Protein 9DSF (pdb70)

Organism: Bordetella pertussis (strain Tohama I / ATCC BAA-589 / NCTC 13251) (NCBI:txid257313)

Radius of gyration: 26.56 Å; Cα contacts (8 Å, |Δi|>4): 539; chains: 3; bounding box: 53×62×75 Å

InterPro domains:
  IPR000160 GGDEF domain [PF00990] (296-451)
  IPR000160 GGDEF domain [PS50887] (324-457)
  IPR000160 GGDEF domain [SM00267] (285-455)
  IPR000160 GGDEF domain [TIGR00254] (294-454)
  IPR000160 GGDEF domain [cd01949] (296-453)
  IPR009050 Globin-like superfamily [SSF46458] (27-145)
  IPR012292 Globin/Protoglobin [G3DSA:1.10.490.10] (1-155)
  IPR029787 Nucleotide cyclase [SSF55073] (299-455)
  IPR039435 Diguanylate cyclase DosC, globin sensor domain [cd14757] (6-155)
  IPR043128 Reverse transcriptase/Diguanylate cyclase domain [G3DSA:3.30.70.270] (297-461)
  IPR044398 Globin-sensor domain [PF11563] (26-159)
  IPR048442 DosC, CZB-like middle domain [PF21118] (183-288)
  IPR050469 Diguanylate cyclase Dgc-like, bacteria [PTHR45138] (258-457)

B-factor: mean 29.44, std 7.91, range [16.38, 69.32]

Sequence (467 aa):
PSPEILALRWKDTCAHYSPHEWVAARNVVTANKAALADYFYECMLADPNAAFFLSDQLVKTKLHAAMQDWLESVYAAAPTEEYERTVAFQRKVGEVHARIDIPVHLVTRGACALIRRICELLDRDASLSAAQAAATCRYVADVTMTAVEMMCHAYSPSPEILALRWKDTCAHYSPHEWVAARNVVTANKAALADYFYECMLADPNAAFFLSDQLVKTKLHAAMQDWLESVYAAAPTEEYERTVAFQRKVGEVHARIDIPVHLVTRGACALIRRICELLDRDASLSAAQAAATCRYVADVTMTAVEMMCHAYSSPEILALRWKDTCAHYSPHEWVAARNVVTANKAALADYFYECMLADPNAAFFLSDQLVKTKLHAAMQDWLESVYAAAPTEEYERTVAFQRKVGEVHARIDIPVHLVTRGACALIRRICELLDRDASLSAAQAAATCRYVADVTMTAVEMMCHAYS

Nearest PDB structures (foldseek):
  6m9a-assembly1_C-2  TM=1.004E+00  e=5.881E-20  Bordetella pertussis
  4uiq-assembly2_A  TM=9.835E-01  e=4.482E-17  Bordetella pertussis Tohama I
  6i2z-assembly1_B  TM=9.886E-01  e=3.026E-16  Bordetella pertussis Tohama I
  5ohe-assembly2_D  TM=8.401E-01  e=2.782E-04  Anaeromyxobacter sp. Fw109-5
  2w31-assembly1_B  TM=8.154E-01  e=5.693E-04  Geobacter sulfurreducens

Secondary structure (DSSP, 8-state):
--HHHHHHHHHHHHHTS-HHHHHHHHHHHHHTHHHHHHHHHHHHHHSHHHHTT--HHHIIIIIHHHHHHHHHHHHHHHHHT-HHHHHHHHHHHHHHHHHTT--HHHHHHHHHHHHHHHHHHHHT-TTS-HHHHHHHHHHHHHHHHHHHHHHHGGG-/--HHHHHHHHHHHHHTS-HHHHHHHHHHHHHTHHHHHHHHHHHHTTSHHHHTT--HHHIIIIIHHHHHHHHHHHHHHHHHT-HHHHHHHHHHHHHHHHHTT--HHHHHHHHHHHHHHHHHHHHT-TTS-HHHHHHHHHHHHHHHHHHHHHHHGGG-/-HHHHHHHHHHHHHTS-HHHHHHHHHHHHHTHHHHHHHHHHHHHHSHHHHTT--HHHIIIIIHHHHHHHHHHHHHHHHHT-HHHHHHHHHHHHHHHHHTT--HHHHHHHHHHHHHHHHHHHHT-TTS-HHHHHHHHHHHHHHHHHHHHHHSGGG-

Solvent-accessible surface area: 22351 Å² total; per-residue (Å²): 125,40,58,91,103,12,6,88,131,0,94,98,29,0,70,144,24,42,75,125,14,36,73,10,0,87,81,11,0,64,80,38,64,49,50,0,0,79,31,29,13,120,40,12,63,81,25,106,104,4,32,166,59,37,57,110,123,62,12,159,89,130,43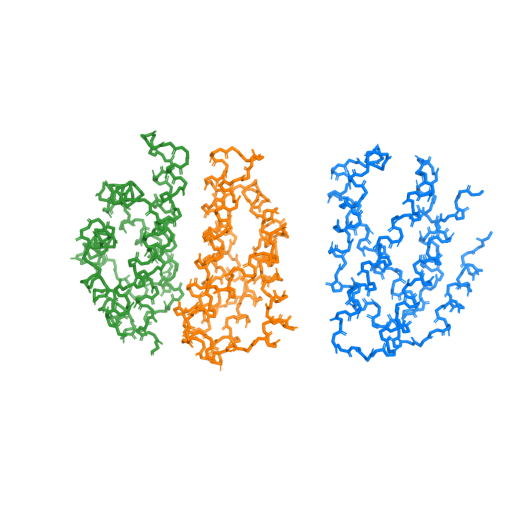,40,56,43,26,24,90,20,0,48,32,0,1,21,1,1,44,66,138,86,26,97,184,5,0,28,76,0,49,123,27,0,57,79,47,23,172,104,108,22,43,62,107,7,19,60,106,1,5,63,3,3,28,98,67,0,28,76,26,0,120,164,40,108,100,36,72,93,79,42,16,46,14,0,31,138,0,0,36,55,0,0,100,9,0,8,76,0,16,33,61,26,74,134,122,47,46,96,107,11,12,100,84,0,99,95,28,0,71,110,17,43,77,144,21,36,60,12,0,73,89,11,0,44,84,45,59,48,55,0,0,82,32,30,14,132,35,13,55,82,19,105,100,4,34,161,59,37,59,94,126,66,4,131,92,126,46,42,63,45,25,35,74,18,0,46,9,0,0,20,0,1,44,62,138,89,22,88,115,1,0,25,55,0,53,122,28,0,36,88,50,21,180,106,112,22,23,2,13,5,16,1,31,0,5,10,1,4,5,39,76,0,8,30,37,0,62,181,42,105,100,33,54,66,70,88,14,27,15,1,23,38,0,0,10,2,0,1,4,9,0,2,5,0,15,0,27,18,64,100,77,75,109,107,14,9,82,70,0,84,82,28,0,72,112,17,42,75,126,14,37,75,10,0,81,90,9,0,63,84,40,61,49,55,0,0,66,51,26,8,117,38,7,46,84,13,106,103,3,34,167,62,28,59,91,126,67,0,127,98,125,45,34,57,39,26,28,89,18,0,49,29,0,0,20,0,0,46,62,136,84,22,112,177,5,2,55,65,0,102,136,29,0,99,66,43,26,147,96,109,24,25,6,15,8,17,0,33,1,5,10,1,4,6,40,66,0,8,16,31,0,66,166,49,102,106,37,69,64,70,41,17,27,15,0,24,40,0,0,10,2,0,2,5,10,0,3,7,0,15,0,34,36,66,103

Foldseek 3Di:
DALVVLLCLLQVLCVVADVLLLCLLLVLCLVCVLVLLVQLCVVQCVDPLSVVVDDPCCSVPPVSVVSSVLSNLLSVCNVVVVSSVSLVVLLVLLLVCQVVVPPLVSLVVSLVSSLVVSLVSLVVPPVDDPVSSVRSSSSSNRSSVSSSVSSCVNND/DALVVLLVVLQVLLVVADVLLLVLLLVLCLVCVLVLLVQLCVQQCVDPLSVVVDDPCCSVVPVSVVSSVLSNLLSVCNVVVVSSVSLVVLLVLLLVCLVVPPPLVSVVVSLVSSLVVSLVSLCVPPVDDPVSSVRSSSSSNRSSVSSSVSSCVNND/DLVVLLVVLLVLCVVADVLLLCLLLVLCLVCVLVLLVQLCVVQCVDPVSVVVPPPCCSVPPVSVVSSVLSNLLSVCNVVVVSSVNLVVLLVLLLVCLVVVPPLVSLVVSLVSSLVVSLVSLVVVPVADPVSSVRSSSSSNRSSVSSSVSSNVNND

Structure (mmCIF, N/CA/C/O backbone):
data_9DSF
#
_entry.id   9DSF
#
_cell.length_a   144.958
_cell.length_b   49.702
_cell.length_c   67.994
_cell.angle_alpha   90.00
_cell.angle_beta   110.56
_cell.angle_gamma   90.00
#
_symmetry.space_group_name_H-M   'C 1 2 1'
#
loop_
_entity.id
_entity.type
_entity.pdbx_description
1 polymer 'Diguanylate cyclase DosC'
2 non-polymer 'PROTOPORPHYRIN IX CONTAINING FE'
3 non-polymer 'CYANIDE ION'
4 non-polymer GLYCEROL
5 water water
#
loop_
_atom_site.group_PDB
_atom_site.id
_atom_site.type_symbol
_atom_site.label_atom_id
_atom_site.label_alt_id
_atom_site.label_comp_id
_atom_site.label_asym_id
_atom_site.label_entity_id
_atom_site.label_seq_id
_atom_site.pdbx_PDB_ins_code
_atom_site.Cartn_x
_atom_site.Cartn_y
_atom_site.Cartn_z
_atom_site.occupancy
_atom_site.B_iso_or_equiv
_atom_site.auth_seq_id
_atom_site.auth_comp_id
_atom_site.auth_asym_id
_atom_site.auth_atom_id
_atom_site.pdbx_PDB_model_num
ATOM 1 N N . PRO A 1 13 ? 5.518 16.888 33.961 1.00 51.09 13 PRO A N 1
ATOM 2 C CA . PRO A 1 13 ? 5.338 15.433 33.996 1.00 50.53 13 PRO A CA 1
ATOM 3 C C . PRO A 1 13 ? 5.925 14.760 32.745 1.00 49.28 13 PRO A C 1
ATOM 4 O O . PRO A 1 13 ? 5.214 14.598 31.771 1.00 50.35 13 PRO A O 1
ATOM 8 N N . SER A 1 14 ? 7.205 14.379 32.812 1.00 47.66 14 SER A N 1
ATOM 9 C CA . SER A 1 14 ? 8.045 13.969 31.655 1.00 46.26 14 SER A CA 1
ATOM 10 C C . SER A 1 14 ? 7.645 12.578 31.161 1.00 44.74 14 SER A C 1
ATOM 11 O O . SER A 1 14 ? 6.950 11.846 31.863 1.00 43.20 14 SER A O 1
ATOM 14 N N . PRO A 1 15 ? 8.078 12.167 29.944 1.00 43.62 15 PRO A N 1
ATOM 15 C CA . PRO A 1 15 ? 7.700 10.870 29.383 1.00 42.97 15 PRO A CA 1
ATOM 16 C C . PRO A 1 15 ? 8.386 9.685 30.080 1.00 41.59 15 PRO A C 1
ATOM 17 O O . PRO A 1 15 ? 7.777 8.635 30.154 1.00 40.72 15 PRO A O 1
ATOM 21 N N . GLU A 1 16 ? 9.624 9.871 30.557 1.00 40.47 16 GLU A N 1
ATOM 22 C CA . GLU A 1 16 ? 10.402 8.818 31.268 1.00 39.73 16 GLU A CA 1
ATOM 23 C C . GLU A 1 16 ? 9.718 8.493 32.604 1.00 37.33 16 GLU A C 1
ATOM 24 O O . GLU A 1 16 ? 9.805 7.329 33.034 1.00 37.19 16 GLU A O 1
ATOM 30 N N . ILE A 1 17 ? 9.051 9.476 33.221 1.00 35.64 17 ILE A N 1
ATOM 31 C CA . ILE A 1 17 ? 8.269 9.308 34.484 1.00 34.61 17 ILE A CA 1
ATOM 32 C C . ILE A 1 17 ? 6.981 8.541 34.167 1.00 33.29 17 ILE A C 1
ATOM 33 O O . ILE A 1 17 ? 6.681 7.571 34.888 1.00 32.90 17 ILE A O 1
ATOM 38 N N . LEU A 1 18 ? 6.249 8.972 33.135 1.00 31.64 18 LEU A N 1
ATOM 39 C CA . LEU A 1 18 ? 4.992 8.322 32.674 1.00 31.02 18 LEU A CA 1
ATOM 40 C C . LEU A 1 18 ? 5.287 6.886 32.220 1.00 29.48 18 LEU A C 1
ATOM 41 O O . LEU A 1 18 ? 4.419 6.017 32.433 1.00 28.18 18 LEU A O 1
ATOM 46 N N . ALA A 1 19 ? 6.464 6.645 31.629 1.00 28.10 19 ALA A N 1
ATOM 47 C CA . ALA A 1 19 ? 6.914 5.316 31.148 1.00 27.73 19 ALA A CA 1
ATOM 48 C C . ALA A 1 19 ? 6.964 4.323 32.317 1.00 27.13 19 ALA A C 1
ATOM 49 O O . ALA A 1 19 ? 6.606 3.151 32.099 1.00 26.69 19 ALA A O 1
ATOM 51 N N . LEU A 1 20 ? 7.388 4.772 33.506 1.00 26.42 20 LEU A N 1
ATOM 52 C CA . LEU A 1 20 ? 7.428 3.941 34.743 1.00 26.00 20 LEU A CA 1
ATOM 53 C C . LEU A 1 20 ? 6.039 3.346 34.994 1.00 25.28 20 LEU A C 1
ATOM 54 O O . LEU A 1 20 ? 5.962 2.139 35.277 1.00 24.62 20 LEU A O 1
ATOM 59 N N . ARG A 1 21 ? 4.992 4.172 34.902 1.00 25.28 21 ARG A N 1
ATOM 60 C CA . ARG A 1 21 ? 3.584 3.767 35.160 1.00 25.34 21 ARG A CA 1
ATOM 61 C C . ARG A 1 21 ? 3.182 2.675 34.163 1.00 24.08 21 ARG A C 1
ATOM 62 O O . ARG A 1 21 ? 2.594 1.668 34.598 1.00 23.85 21 ARG A O 1
ATOM 70 N N . TRP A 1 22 ? 3.490 2.869 32.878 1.00 23.49 22 TRP A N 1
ATOM 71 C CA . TRP A 1 22 ? 3.175 1.891 31.804 1.00 22.79 22 TRP A CA 1
ATOM 72 C C . TRP A 1 22 ? 3.926 0.584 32.084 1.00 22.83 22 TRP A C 1
ATOM 73 O O . TRP A 1 22 ? 3.274 -0.474 32.108 1.00 22.56 22 TRP A O 1
ATOM 84 N N . LYS A 1 23 ? 5.243 0.666 32.302 1.00 23.36 23 LYS A N 1
ATOM 85 C CA . LYS A 1 23 ? 6.120 -0.503 32.586 1.00 23.69 23 LYS A CA 1
ATOM 86 C C . LYS A 1 23 ? 5.588 -1.253 33.813 1.00 22.67 23 LYS A C 1
ATOM 87 O O . LYS A 1 23 ? 5.447 -2.483 33.733 1.00 21.58 23 LYS A O 1
ATOM 93 N N . ASP A 1 24 ? 5.289 -0.530 34.896 1.00 22.36 24 ASP A N 1
ATOM 94 C CA . ASP A 1 24 ? 4.797 -1.103 36.179 1.00 22.42 24 ASP A CA 1
ATOM 95 C C . ASP A 1 24 ? 3.465 -1.829 35.951 1.00 21.92 24 ASP A C 1
ATOM 96 O O . ASP A 1 24 ? 3.301 -2.942 36.478 1.00 21.65 24 ASP A O 1
ATOM 101 N N . THR A 1 25 ? 2.540 -1.216 35.210 1.00 21.90 25 THR A N 1
ATOM 102 C CA . THR A 1 25 ? 1.202 -1.794 34.912 1.00 21.85 25 THR A CA 1
ATOM 103 C C . THR A 1 25 ? 1.374 -3.124 34.169 1.00 20.98 25 THR A C 1
ATOM 104 O O . THR A 1 25 ? 0.733 -4.109 34.571 1.00 20.03 25 THR A O 1
ATOM 108 N N . CYS A 1 26 ? 2.216 -3.145 33.134 1.00 20.54 26 CYS A N 1
ATOM 109 C CA . CYS A 1 26 ? 2.464 -4.333 32.272 1.00 20.72 26 CYS A CA 1
ATOM 110 C C . CYS A 1 26 ? 3.247 -5.399 33.050 1.00 20.65 26 CYS A C 1
ATOM 111 O O . CYS A 1 26 ? 3.012 -6.592 32.802 1.00 20.57 26 CYS A O 1
ATOM 114 N N . ALA A 1 27 ? 4.120 -4.988 33.977 1.00 21.40 27 ALA A N 1
ATOM 115 C CA . ALA A 1 27 ? 4.990 -5.883 34.780 1.00 21.74 27 ALA A CA 1
ATOM 116 C C . ALA A 1 27 ? 4.145 -6.740 35.731 1.00 21.90 27 ALA A C 1
ATOM 117 O O . ALA A 1 27 ? 4.659 -7.770 36.196 1.00 21.17 27 ALA A O 1
ATOM 119 N N . HIS A 1 28 ? 2.897 -6.338 36.004 1.00 21.94 28 HIS A N 1
ATOM 120 C CA . HIS A 1 28 ? 1.908 -7.120 36.795 1.00 22.27 28 HIS A CA 1
ATOM 121 C C . HIS A 1 28 ? 1.553 -8.417 36.054 1.00 21.84 28 HIS A C 1
ATOM 122 O O . HIS A 1 28 ? 1.064 -9.355 36.710 1.00 22.02 28 HIS A O 1
ATOM 129 N N . TYR A 1 29 ? 1.769 -8.452 34.736 1.00 21.55 29 TYR A N 1
ATOM 130 C CA . TYR A 1 29 ? 1.442 -9.592 33.840 1.00 21.27 29 TYR A CA 1
ATOM 131 C C . TYR A 1 29 ? 2.735 -10.170 33.263 1.00 22.54 29 TYR A C 1
ATOM 132 O O . TYR A 1 29 ? 3.803 -9.552 33.421 1.00 22.83 29 TYR A O 1
ATOM 141 N N . SER A 1 30 ? 2.632 -11.333 32.621 1.00 23.89 30 SER A N 1
ATOM 142 C CA . SER A 1 30 ? 3.767 -12.024 31.962 1.00 25.00 30 SER A CA 1
ATOM 143 C C . SER A 1 30 ? 3.755 -11.688 30.475 1.00 26.05 30 SER A C 1
ATOM 144 O O . SER A 1 30 ? 2.721 -11.297 29.930 1.00 25.20 30 SER A O 1
ATOM 147 N N . PRO A 1 31 ? 4.908 -11.817 29.781 1.00 27.20 31 PRO A N 1
ATOM 148 C CA . PRO A 1 31 ? 4.963 -11.640 28.330 1.00 27.86 31 PRO A CA 1
ATOM 149 C C . PRO A 1 31 ? 3.894 -12.443 27.572 1.00 27.84 31 PRO A C 1
ATOM 150 O O . PRO A 1 31 ? 3.550 -12.039 26.481 1.00 29.18 31 PRO A O 1
ATOM 154 N N . HIS A 1 32 ? 3.402 -13.542 28.159 1.00 28.45 32 HIS A N 1
ATOM 155 C CA . HIS A 1 32 ? 2.345 -14.419 27.583 1.00 28.65 32 HIS A CA 1
ATOM 156 C C . HIS A 1 32 ? 1.043 -13.627 27.412 1.00 27.46 32 HIS A C 1
ATOM 157 O O . HIS A 1 32 ? 0.399 -13.785 26.357 1.00 26.70 32 HIS A O 1
ATOM 164 N N . GLU A 1 33 ? 0.665 -12.831 28.420 1.00 25.68 33 GLU A N 1
ATOM 165 C CA . GLU A 1 33 ? -0.516 -11.926 28.365 1.00 24.76 33 GLU A CA 1
ATOM 166 C C . GLU A 1 33 ? -0.277 -10.858 27.293 1.00 23.59 33 GLU A C 1
ATOM 167 O O . GLU A 1 33 ? -1.197 -10.618 26.491 1.00 23.09 33 GLU A O 1
ATOM 173 N N . TRP A 1 34 ? 0.914 -10.249 27.277 1.00 22.87 34 TRP A N 1
ATOM 174 C CA . TRP A 1 34 ? 1.287 -9.178 26.310 1.00 23.06 34 TRP A CA 1
ATOM 175 C C . TRP A 1 34 ? 1.110 -9.700 24.880 1.00 22.54 34 TRP A C 1
ATOM 176 O O . TRP A 1 34 ? 0.564 -8.963 24.034 1.00 21.03 34 TRP A O 1
ATOM 187 N N . VAL A 1 35 ? 1.589 -10.920 24.622 1.00 22.36 35 VAL A N 1
ATOM 188 C CA . VAL A 1 35 ? 1.633 -11.534 23.262 1.00 22.43 35 VAL A CA 1
ATOM 189 C C . VAL A 1 35 ? 0.212 -11.945 22.849 1.00 22.21 35 VAL A C 1
ATOM 190 O O . VAL A 1 35 ? -0.188 -11.592 21.725 1.00 23.07 35 VAL A O 1
ATOM 194 N N . ALA A 1 36 ? -0.525 -12.643 23.723 1.00 22.26 36 ALA A N 1
ATOM 195 C CA . ALA A 1 36 ? -1.916 -13.098 23.475 1.00 21.97 36 ALA A CA 1
ATOM 196 C C . ALA A 1 36 ? -2.787 -11.898 23.081 1.00 21.69 36 ALA A C 1
ATOM 197 O O . ALA A 1 36 ? -3.545 -12.009 22.095 1.00 21.18 36 ALA A O 1
ATOM 199 N N . ALA A 1 37 ? -2.666 -10.790 23.818 1.00 21.04 37 ALA A N 1
ATOM 200 C CA . ALA A 1 37 ? -3.424 -9.535 23.605 1.00 20.87 37 ALA A CA 1
ATOM 201 C C . ALA A 1 37 ? -3.012 -8.902 22.272 1.00 20.48 37 ALA A C 1
ATOM 202 O O . ALA A 1 37 ? -3.904 -8.581 21.468 1.00 20.65 37 ALA A O 1
ATOM 204 N N . ARG A 1 38 ? -1.706 -8.743 22.044 1.00 20.42 38 ARG A N 1
ATOM 205 C CA . ARG A 1 38 ? -1.152 -8.099 20.822 1.00 20.37 38 ARG A CA 1
ATOM 206 C C . ARG A 1 38 ? -1.574 -8.903 19.585 1.00 20.17 38 ARG A C 1
ATOM 207 O O . ARG A 1 38 ? -1.878 -8.276 18.550 1.00 19.46 38 ARG A O 1
ATOM 215 N N . ASN A 1 39 ? -1.609 -10.234 19.702 1.00 20.58 39 ASN A N 1
ATOM 216 C CA . ASN A 1 39 ? -1.979 -11.163 18.601 1.00 21.21 39 ASN A CA 1
ATOM 217 C C . ASN A 1 39 ? -3.458 -10.966 18.230 1.00 21.43 39 ASN A C 1
ATOM 218 O O . ASN A 1 39 ? -3.749 -10.786 17.032 1.00 21.23 39 ASN A O 1
ATOM 223 N N . VAL A 1 40 ? -4.367 -10.985 19.203 1.00 21.93 40 VAL A N 1
ATOM 224 C CA . VAL A 1 40 ? -5.829 -10.830 18.932 1.00 22.46 40 VAL A CA 1
ATOM 225 C C . VAL A 1 40 ? -6.078 -9.427 18.362 1.00 21.99 40 VAL A C 1
ATOM 226 O O . VAL A 1 40 ? -6.899 -9.313 17.431 1.00 22.47 40 VAL A O 1
ATOM 230 N N . VAL A 1 41 ? -5.384 -8.403 18.869 1.00 21.55 41 VAL A N 1
ATOM 231 C CA . VAL A 1 41 ? -5.590 -6.987 18.437 1.00 21.94 41 VAL A CA 1
ATOM 232 C C . VAL A 1 41 ? -5.136 -6.820 16.980 1.00 22.21 41 VAL A C 1
ATOM 233 O O . VAL A 1 41 ? -5.904 -6.221 16.210 1.00 22.68 41 VAL A O 1
ATOM 237 N N . THR A 1 42 ? -3.955 -7.330 16.609 1.00 22.83 42 THR A N 1
ATOM 238 C CA . THR A 1 42 ? -3.376 -7.174 15.242 1.00 23.96 42 THR A CA 1
ATOM 239 C C . THR A 1 42 ? -4.245 -7.941 14.236 1.00 23.99 42 THR A C 1
ATOM 240 O O . THR A 1 42 ? -4.448 -7.423 13.122 1.00 24.58 42 THR A O 1
ATOM 244 N N . ALA A 1 43 ? -4.757 -9.111 14.628 1.00 23.63 43 ALA A N 1
ATOM 245 C CA . ALA A 1 43 ? -5.605 -9.989 13.789 1.00 23.44 43 ALA A CA 1
ATOM 246 C C . ALA A 1 43 ? -6.966 -9.330 13.519 1.00 23.27 43 ALA A C 1
ATOM 247 O O . ALA A 1 43 ? -7.597 -9.690 12.509 1.00 22.67 43 ALA A O 1
ATOM 249 N N . ASN A 1 44 ? -7.400 -8.400 14.376 1.00 22.96 44 ASN A N 1
ATOM 250 C CA . ASN A 1 44 ? -8.781 -7.849 14.367 1.00 23.47 44 ASN A CA 1
ATOM 251 C C . ASN A 1 44 ? -8.774 -6.313 14.379 1.00 23.05 44 ASN A C 1
ATOM 252 O O . ASN A 1 44 ? -9.843 -5.738 14.651 1.00 22.43 44 ASN A O 1
ATOM 257 N N . LYS A 1 45 ? -7.643 -5.664 14.085 1.00 23.53 45 LYS A N 1
ATOM 258 C CA . LYS A 1 45 ? -7.477 -4.198 14.305 1.00 24.34 45 LYS A CA 1
ATOM 259 C C . LYS A 1 45 ? -8.482 -3.418 13.441 1.00 23.46 45 LYS A C 1
ATOM 260 O O . LYS A 1 45 ? -9.074 -2.456 13.967 1.00 23.14 45 LYS A O 1
ATOM 266 N N . ALA A 1 46 ? -8.693 -3.815 12.181 1.00 22.45 46 ALA A N 1
ATOM 267 C CA . ALA A 1 46 ? -9.664 -3.163 11.268 1.00 22.02 46 ALA A CA 1
ATOM 268 C C . ALA A 1 46 ? -11.086 -3.340 11.821 1.00 21.45 46 ALA A C 1
ATOM 269 O O . ALA A 1 46 ? -11.841 -2.350 11.833 1.00 21.11 46 ALA A O 1
ATOM 271 N N . ALA A 1 47 ? -11.431 -4.549 12.278 1.00 21.60 47 ALA A N 1
ATOM 272 C CA . ALA A 1 47 ? -12.761 -4.891 12.841 1.00 21.08 47 ALA A CA 1
ATOM 273 C C . ALA A 1 47 ? -12.985 -4.122 14.151 1.00 20.88 47 ALA A C 1
ATOM 274 O O . ALA A 1 47 ? -14.131 -3.714 14.421 1.00 20.24 47 ALA A O 1
ATOM 276 N N . LEU A 1 48 ? -11.926 -3.923 14.937 1.00 20.64 48 LEU A N 1
ATOM 277 C CA . LEU A 1 48 ? -11.987 -3.161 16.213 1.00 20.29 48 LEU A CA 1
ATOM 278 C C . LEU A 1 48 ? -12.222 -1.678 15.905 1.00 20.46 48 LEU A C 1
ATOM 279 O O . LEU A 1 48 ? -13.080 -1.072 16.575 1.00 20.29 48 LEU A O 1
ATOM 284 N N . ALA A 1 49 ? -11.514 -1.127 14.913 1.00 20.49 49 ALA A N 1
ATOM 285 C CA . ALA A 1 49 ? -11.714 0.253 14.413 1.00 20.75 49 ALA A CA 1
ATOM 286 C C . ALA A 1 49 ? -13.162 0.407 13.924 1.00 21.08 49 ALA A C 1
ATOM 287 O O . ALA A 1 49 ? -13.814 1.387 14.322 1.00 20.82 49 ALA A O 1
ATOM 289 N N . ASP A 1 50 ? -13.646 -0.542 13.116 1.00 21.80 50 ASP A N 1
ATOM 290 C CA . ASP A 1 50 ? -15.046 -0.589 12.606 1.00 22.39 50 ASP A CA 1
ATOM 291 C C . ASP A 1 50 ? -16.025 -0.434 13.775 1.00 22.55 50 ASP A C 1
ATOM 292 O O . ASP A 1 50 ? -16.920 0.430 13.691 1.00 22.18 50 ASP A O 1
ATOM 297 N N . TYR A 1 51 ? -15.863 -1.259 14.813 1.00 22.83 51 TYR A N 1
ATOM 298 C CA . TYR A 1 51 ? -16.769 -1.326 15.988 1.00 23.24 51 TYR A CA 1
ATOM 299 C C . TYR A 1 51 ? -16.753 0.012 16.735 1.00 22.51 51 TYR A C 1
ATOM 300 O O . TYR A 1 51 ? -17.830 0.488 17.148 1.00 22.86 51 TYR A O 1
ATOM 309 N N . PHE A 1 52 ? -15.566 0.599 16.902 1.00 21.57 52 PHE A N 1
ATOM 310 C CA . PHE A 1 52 ? -15.360 1.895 17.599 1.00 21.26 52 PHE A CA 1
ATOM 311 C C . PHE A 1 52 ? -16.194 2.986 16.913 1.00 21.56 52 PHE A C 1
ATOM 312 O O . PHE A 1 52 ? -16.932 3.694 17.619 1.00 20.97 52 PHE A O 1
ATOM 320 N N . TYR A 1 53 ? -16.093 3.114 15.586 1.00 22.73 53 TYR A N 1
ATOM 321 C CA . TYR A 1 53 ? -16.754 4.195 14.802 1.00 24.14 53 TYR A CA 1
ATOM 322 C C . TYR A 1 53 ? -18.229 3.853 14.573 1.00 26.39 53 TYR A C 1
ATOM 323 O O . TYR A 1 53 ? -19.029 4.795 14.448 1.00 27.19 53 TYR A O 1
ATOM 332 N N . GLU A 1 54 ? -18.577 2.564 14.557 1.00 29.29 54 GLU A N 1
ATOM 333 C CA . GLU A 1 54 ? -19.988 2.090 14.555 1.00 31.75 54 GLU A CA 1
ATOM 334 C C . GLU A 1 54 ? -20.685 2.620 15.817 1.00 31.80 54 GLU A C 1
ATOM 335 O O . GLU A 1 54 ? -21.791 3.182 15.690 1.00 32.40 54 GLU A O 1
ATOM 341 N N . CYS A 1 55 ? -20.043 2.476 16.981 1.00 31.82 55 CYS A N 1
ATOM 342 C CA . CYS A 1 55 ? -20.571 2.896 18.310 1.00 32.52 55 CYS A CA 1
ATOM 343 C C . CYS A 1 55 ? -20.657 4.426 18.401 1.00 32.43 55 CYS A C 1
ATOM 344 O O . CYS A 1 55 ? -21.692 4.924 18.887 1.00 31.57 55 CYS A O 1
ATOM 347 N N . MET A 1 56 ? -19.619 5.143 17.954 1.00 31.89 56 MET A N 1
ATOM 348 C CA . MET A 1 56 ? -19.509 6.623 18.095 1.00 31.76 56 MET A CA 1
ATOM 349 C C . MET A 1 56 ? -20.480 7.327 17.139 1.00 32.45 56 MET A C 1
ATOM 350 O O . MET A 1 56 ? -21.254 8.175 17.619 1.00 33.03 56 MET A O 1
ATOM 355 N N . LEU A 1 57 ? -20.440 6.993 15.844 1.00 32.91 57 LEU A N 1
ATOM 356 C CA . LEU A 1 57 ? -21.240 7.669 14.783 1.00 33.48 57 LEU A CA 1
ATOM 357 C C . LEU A 1 57 ? -22.744 7.452 15.016 1.00 34.01 57 LEU A C 1
ATOM 358 O O . LEU A 1 57 ? -23.536 8.201 14.408 1.00 34.11 57 LEU A O 1
ATOM 363 N N . ALA A 1 58 ? -23.119 6.478 15.855 1.00 34.35 58 ALA A N 1
ATOM 364 C CA . ALA A 1 58 ? -24.519 6.153 16.224 1.00 34.24 58 ALA A CA 1
ATOM 365 C C . ALA A 1 58 ? -25.053 7.155 17.258 1.00 33.81 58 ALA A C 1
ATOM 366 O O . ALA A 1 58 ? -26.270 7.420 17.231 1.00 33.67 58 ALA A O 1
ATOM 368 N N . ASP A 1 59 ? -24.191 7.662 18.150 1.00 31.95 59 ASP A N 1
ATOM 369 C CA . ASP A 1 59 ? -24.539 8.703 19.155 1.00 31.01 59 ASP A CA 1
ATOM 370 C C . ASP A 1 59 ? -24.442 10.071 18.486 1.00 30.63 59 ASP A C 1
ATOM 371 O O . ASP A 1 59 ? -23.363 10.464 18.048 1.00 29.66 59 ASP A O 1
ATOM 376 N N . PRO A 1 60 ? -25.549 10.846 18.391 1.00 30.48 60 PRO A N 1
ATOM 377 C CA . PRO A 1 60 ? -25.501 12.167 17.759 1.00 29.68 60 PRO A CA 1
ATOM 378 C C . PRO A 1 60 ? -24.532 13.145 18.449 1.00 29.31 60 PRO A C 1
ATOM 379 O O . PRO A 1 60 ? -23.970 13.975 17.759 1.00 28.69 60 PRO A O 1
ATOM 383 N N . ASN A 1 61 ? -24.337 13.014 19.767 1.00 28.43 61 ASN A N 1
ATOM 384 C CA . ASN A 1 61 ? -23.431 13.880 20.573 1.00 28.19 61 ASN A CA 1
ATOM 385 C C . ASN A 1 61 ? -21.966 13.637 20.181 1.00 26.97 61 ASN A C 1
ATOM 386 O O . ASN A 1 61 ? -21.174 14.600 20.251 1.00 26.88 61 ASN A O 1
ATOM 391 N N . ALA A 1 62 ? -21.612 12.402 19.813 1.00 25.26 62 ALA A N 1
ATOM 392 C CA . ALA A 1 62 ? -20.257 12.016 19.351 1.00 24.58 62 ALA A CA 1
ATOM 393 C C . ALA A 1 62 ? -20.093 12.376 17.868 1.00 23.72 62 ALA A C 1
ATOM 394 O O . ALA A 1 62 ? -19.036 12.935 17.515 1.00 22.80 62 ALA A O 1
ATOM 396 N N . ALA A 1 63 ? -21.103 12.077 17.042 1.00 23.65 63 ALA A N 1
ATOM 397 C CA . ALA A 1 63 ? -21.119 12.334 15.578 1.00 24.29 63 ALA A CA 1
ATOM 398 C C . ALA A 1 63 ? -20.889 13.826 15.299 1.00 24.68 63 ALA A C 1
ATOM 399 O O . ALA A 1 63 ? -20.360 14.153 14.217 1.00 24.97 63 ALA A O 1
ATOM 401 N N . PHE A 1 64 ? -21.273 14.694 16.242 1.00 25.44 64 PHE A N 1
ATOM 402 C CA . PHE A 1 64 ? -21.034 16.163 16.227 1.00 26.17 64 PHE A CA 1
ATOM 403 C C . PHE A 1 64 ? -19.578 16.470 15.851 1.00 26.01 64 PHE A C 1
ATOM 404 O O . PHE A 1 64 ? -19.341 17.444 15.112 1.00 25.91 64 PHE A O 1
ATOM 412 N N . PHE A 1 65 ? -18.634 15.667 16.352 1.00 25.76 65 PHE A N 1
ATOM 413 C CA . PHE A 1 65 ? -17.169 15.911 16.273 1.00 25.50 65 PHE A CA 1
ATOM 414 C C . PHE A 1 65 ? -16.542 15.158 15.094 1.00 25.49 65 PHE A C 1
ATOM 415 O O . PHE A 1 65 ? -15.346 15.377 14.827 1.00 24.25 65 PHE A O 1
ATOM 423 N N . LEU A 1 66 ? -17.312 14.303 14.417 1.00 25.95 66 LEU A N 1
ATOM 424 C CA . LEU A 1 66 ? -16.799 13.374 13.377 1.00 27.16 66 LEU A CA 1
ATOM 425 C C . LEU A 1 66 ? -17.531 13.614 12.054 1.00 28.58 66 LEU A C 1
ATOM 426 O O . LEU A 1 66 ? -18.770 13.718 12.067 1.00 29.91 66 LEU A O 1
ATOM 431 N N . SER A 1 67 ? -16.778 13.707 10.957 1.00 28.51 67 SER A N 1
ATOM 432 C CA . SER A 1 67 ? -17.298 13.608 9.570 1.00 28.37 67 SER A CA 1
ATOM 433 C C . SER A 1 67 ? -17.009 12.196 9.054 1.00 29.23 67 SER A C 1
ATOM 434 O O . SER A 1 67 ? -16.018 11.594 9.516 1.00 29.34 67 SER A O 1
ATOM 437 N N . ASP A 1 68 ? -17.850 11.686 8.151 1.00 30.37 68 ASP A N 1
ATOM 438 C CA . ASP A 1 68 ? -17.654 10.369 7.486 1.00 31.50 68 ASP A CA 1
ATOM 439 C C . ASP A 1 68 ? -16.294 10.366 6.776 1.00 31.29 68 ASP A C 1
ATOM 440 O O . ASP A 1 68 ? -15.613 9.324 6.823 1.00 31.03 68 ASP A O 1
ATOM 445 N N . GLN A 1 69 ? -15.909 11.492 6.163 1.00 31.19 69 GLN A N 1
ATOM 446 C CA . GLN A 1 69 ? -14.636 11.640 5.404 1.00 30.55 69 GLN A CA 1
ATOM 447 C C . GLN A 1 69 ? -13.447 11.566 6.371 1.00 29.08 69 GLN A C 1
ATOM 448 O O . GLN A 1 69 ? -12.475 10.857 6.045 1.00 29.02 69 GLN A O 1
ATOM 454 N N . LEU A 1 70 ? -13.521 12.262 7.512 1.00 27.21 70 LEU A N 1
ATOM 455 C CA . LEU A 1 70 ? -12.451 12.274 8.550 1.00 27.21 70 LEU A CA 1
ATOM 456 C C . LEU A 1 70 ? -12.200 10.839 9.032 1.00 26.74 70 LEU A C 1
ATOM 457 O O . LEU A 1 70 ? -11.021 10.440 9.119 1.00 26.34 70 LEU A O 1
ATOM 462 N N . VAL A 1 71 ? -13.274 10.091 9.305 1.00 26.68 71 VAL A N 1
ATOM 463 C CA . VAL A 1 71 ? -13.222 8.671 9.767 1.00 27.04 71 VAL A CA 1
ATOM 464 C C . VAL A 1 71 ? -12.645 7.802 8.641 1.00 28.32 71 VAL A C 1
ATOM 465 O O . VAL A 1 71 ? -11.711 7.030 8.915 1.00 28.16 71 VAL A O 1
ATOM 469 N N . LYS A 1 72 ? -13.167 7.934 7.418 1.00 29.35 72 LYS A N 1
ATOM 470 C CA . LYS A 1 72 ? -12.791 7.076 6.261 1.00 30.75 72 LYS A CA 1
ATOM 471 C C . LYS A 1 72 ? -11.314 7.286 5.896 1.00 30.52 72 LYS A C 1
ATOM 472 O O . LYS A 1 72 ? -10.624 6.271 5.675 1.00 31.19 72 LYS A O 1
ATOM 478 N N . THR A 1 73 ? -10.846 8.538 5.837 1.00 30.15 73 THR A N 1
ATOM 479 C CA . THR A 1 73 ? -9.542 8.911 5.220 1.00 30.22 73 THR A CA 1
ATOM 480 C C . THR A 1 73 ? -8.424 9.032 6.265 1.00 29.32 73 THR A C 1
ATOM 481 O O . THR A 1 73 ? -7.256 8.945 5.848 1.00 29.77 73 THR A O 1
ATOM 485 N N . LYS A 1 74 ? -8.739 9.226 7.553 1.00 28.17 74 LYS A N 1
ATOM 486 C CA . LYS A 1 74 ? -7.710 9.504 8.596 1.00 27.34 74 LYS A CA 1
ATOM 487 C C . LYS A 1 74 ? -7.892 8.601 9.824 1.00 25.63 74 LYS A C 1
ATOM 488 O O . LYS A 1 74 ? -6.972 7.814 10.108 1.00 24.04 74 LYS A O 1
ATOM 494 N N . LEU A 1 75 ? -9.009 8.736 10.546 1.00 24.28 75 LEU A N 1
ATOM 495 C CA . LEU A 1 75 ? -9.148 8.227 11.939 1.00 23.56 75 LEU A CA 1
ATOM 496 C C . LEU A 1 75 ? -9.248 6.696 11.964 1.00 22.95 75 LEU A C 1
ATOM 497 O O . LEU A 1 75 ? -8.669 6.098 12.895 1.00 22.24 75 LEU A O 1
ATOM 502 N N . HIS A 1 76 ? -9.942 6.073 11.004 1.00 22.84 76 HIS A N 1
ATOM 503 C CA . HIS A 1 76 ? -10.101 4.594 10.950 1.00 23.22 76 HIS A CA 1
ATOM 504 C C . HIS A 1 76 ? -8.713 3.941 10.954 1.00 23.09 76 HIS A C 1
ATOM 505 O O . HIS A 1 76 ? -8.502 3.006 11.754 1.00 22.45 76 HIS A O 1
ATOM 512 N N . ALA A 1 77 ? -7.798 4.447 10.120 1.00 22.89 77 ALA A N 1
ATOM 513 C CA . ALA A 1 77 ? -6.396 3.979 10.009 1.00 22.60 77 ALA A CA 1
ATOM 514 C C . ALA A 1 77 ? -5.616 4.346 11.279 1.00 22.05 77 ALA A C 1
ATOM 515 O O . ALA A 1 77 ? -4.835 3.502 11.753 1.00 22.25 77 ALA A O 1
ATOM 517 N N . ALA A 1 78 ? -5.812 5.561 11.801 1.00 21.35 78 ALA A N 1
ATOM 518 C CA . ALA A 1 78 ? -5.134 6.081 13.012 1.00 20.82 78 ALA A CA 1
ATOM 519 C C . ALA A 1 78 ? -5.502 5.221 14.228 1.00 20.55 78 ALA A C 1
ATOM 520 O O . ALA A 1 78 ? -4.609 4.961 15.056 1.00 19.83 78 ALA A O 1
ATOM 522 N N . MET A 1 79 ? -6.765 4.790 14.329 1.00 20.04 79 MET A N 1
ATOM 523 C CA . MET A 1 79 ? -7.258 3.922 15.434 1.00 20.26 79 MET A CA 1
ATOM 524 C C . MET A 1 79 ? -6.537 2.567 15.375 1.00 20.51 79 MET A C 1
ATOM 525 O O . MET A 1 79 ? -6.133 2.072 16.440 1.00 20.10 79 MET A O 1
ATOM 530 N N . GLN A 1 80 ? -6.381 1.988 14.181 1.00 21.01 80 GLN A N 1
ATOM 531 C CA . GLN A 1 80 ? -5.641 0.712 13.984 1.00 21.36 80 GLN A CA 1
ATOM 532 C C . GLN A 1 80 ? -4.203 0.895 14.485 1.00 21.57 80 GLN A C 1
ATOM 533 O O . GLN A 1 80 ? -3.723 0.018 15.223 1.00 21.33 80 GLN A O 1
ATOM 539 N N . ASP A 1 81 ? -3.566 2.014 14.128 1.00 21.97 81 ASP A N 1
ATOM 540 C CA . ASP A 1 81 ? -2.156 2.335 14.483 1.00 22.26 81 ASP A CA 1
ATOM 541 C C . ASP A 1 81 ? -2.045 2.573 15.992 1.00 21.28 81 ASP A C 1
ATOM 542 O O . ASP A 1 81 ? -1.032 2.157 16.580 1.00 20.56 81 ASP A O 1
ATOM 547 N N . TRP A 1 82 ? -3.048 3.224 16.584 1.00 20.36 82 TRP A N 1
ATOM 548 C CA . TRP A 1 82 ? -3.144 3.464 18.047 1.00 19.75 82 TRP A CA 1
ATOM 549 C C . TRP A 1 82 ? -3.169 2.117 18.781 1.00 19.61 82 TRP A C 1
ATOM 550 O O . TRP A 1 82 ? -2.361 1.935 19.713 1.00 19.06 82 TRP A O 1
ATOM 561 N N . LEU A 1 83 ? -4.050 1.206 18.358 1.00 19.61 83 LEU A N 1
ATOM 562 C CA . LEU A 1 83 ? -4.177 -0.164 18.927 1.00 20.52 83 LEU A CA 1
ATOM 563 C C . LEU A 1 83 ? -2.825 -0.888 18.852 1.00 21.21 83 LEU A C 1
ATOM 564 O O . LEU A 1 83 ? -2.389 -1.425 19.889 1.00 20.80 83 LEU A O 1
ATOM 569 N N . GLU A 1 84 ? -2.182 -0.889 17.680 1.00 22.57 84 GLU A N 1
ATOM 570 C CA . GLU A 1 84 ? -0.876 -1.569 17.450 1.00 23.28 84 GLU A CA 1
ATOM 571 C C . GLU A 1 84 ? 0.177 -0.978 18.400 1.00 22.30 84 GLU A C 1
ATOM 572 O O . GLU A 1 84 ? 0.928 -1.767 19.001 1.00 21.76 84 GLU A O 1
ATOM 578 N N . SER A 1 85 ? 0.215 0.353 18.536 1.00 21.30 85 SER A N 1
ATOM 579 C CA . SER A 1 85 ? 1.158 1.094 19.416 1.00 21.64 85 SER A CA 1
ATOM 580 C C . SER A 1 85 ? 0.959 0.679 20.881 1.00 20.79 85 SER A C 1
ATOM 581 O O . SER A 1 85 ? 1.966 0.395 21.556 1.00 20.47 85 SER A O 1
ATOM 584 N N . VAL A 1 86 ? -0.291 0.640 21.354 1.00 19.59 86 VAL A N 1
ATOM 585 C CA . VAL A 1 86 ? -0.636 0.288 22.764 1.00 18.80 86 VAL A CA 1
ATOM 586 C C . VAL A 1 86 ? -0.092 -1.112 23.083 1.00 18.43 86 VAL A C 1
ATOM 587 O O . VAL A 1 86 ? 0.504 -1.278 24.157 1.00 17.90 86 VAL A O 1
ATOM 591 N N . TYR A 1 87 ? -0.295 -2.085 22.189 1.00 18.47 87 TYR A N 1
ATOM 592 C CA . TYR A 1 87 ? -0.036 -3.524 22.465 1.00 18.77 87 TYR A CA 1
ATOM 593 C C . TYR A 1 87 ? 1.395 -3.910 22.068 1.00 19.05 87 TYR A C 1
ATOM 594 O O . TYR A 1 87 ? 1.837 -4.993 22.494 1.00 19.81 87 TYR A O 1
ATOM 603 N N . ALA A 1 88 ? 2.112 -3.045 21.344 1.00 19.55 88 ALA A N 1
ATOM 604 C CA . ALA A 1 88 ? 3.535 -3.248 20.972 1.00 19.90 88 ALA A CA 1
ATOM 605 C C . ALA A 1 88 ? 4.463 -2.793 22.108 1.00 20.64 88 ALA A C 1
ATOM 606 O O . ALA A 1 88 ? 5.594 -3.310 22.174 1.00 20.38 88 ALA A O 1
ATOM 608 N N . ALA A 1 89 ? 4.001 -1.882 22.976 1.00 21.15 89 ALA A N 1
ATOM 609 C CA . ALA A 1 89 ? 4.837 -1.107 23.929 1.00 21.86 89 ALA A CA 1
ATOM 610 C C . ALA A 1 89 ? 5.653 -2.035 24.839 1.00 22.62 89 ALA A C 1
ATOM 611 O O . ALA A 1 89 ? 6.896 -1.891 24.863 1.00 23.17 89 ALA A O 1
ATOM 613 N N . ALA A 1 90 ? 4.991 -2.942 25.566 1.00 23.05 90 ALA A N 1
ATOM 614 C CA . ALA A 1 90 ? 5.630 -3.856 26.543 1.00 24.12 90 ALA A CA 1
ATOM 615 C C . ALA A 1 90 ? 6.500 -4.886 25.819 1.00 24.58 90 ALA A C 1
ATOM 616 O O . ALA A 1 90 ? 7.666 -5.043 26.172 1.00 24.54 90 ALA A O 1
ATOM 618 N N . PRO A 1 91 ? 5.995 -5.619 24.797 1.00 25.31 91 PRO A N 1
ATOM 619 C CA . PRO A 1 91 ? 6.833 -6.562 24.048 1.00 26.22 91 PRO A CA 1
ATOM 620 C C . PRO A 1 91 ? 8.105 -5.974 23.411 1.00 26.97 91 PRO A C 1
ATOM 621 O O . PRO A 1 91 ? 9.088 -6.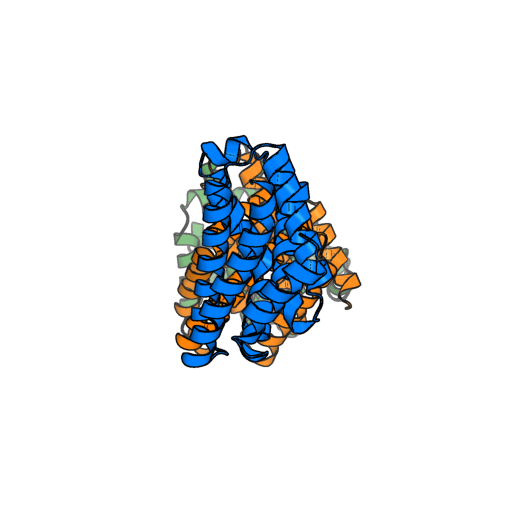691 23.346 1.00 27.99 91 PRO A O 1
ATOM 625 N N . THR A 1 92 ? 8.070 -4.715 22.960 1.00 27.90 92 THR A N 1
ATOM 626 C CA . THR A 1 92 ? 9.207 -4.034 22.276 1.00 28.72 92 THR A CA 1
ATOM 627 C C . THR A 1 92 ? 9.922 -3.061 23.228 1.00 29.66 92 THR A C 1
ATOM 628 O O . THR A 1 92 ? 10.902 -2.433 22.781 1.00 29.10 92 THR A O 1
ATOM 632 N N . GLU A 1 93 ? 9.453 -2.939 24.476 1.00 31.27 93 GLU A N 1
ATOM 633 C CA . GLU A 1 93 ? 10.048 -2.093 25.552 1.00 32.43 93 GLU A CA 1
ATOM 634 C C . GLU A 1 93 ? 10.071 -0.613 25.143 1.00 32.28 93 GLU A C 1
ATOM 635 O O . GLU A 1 93 ? 10.909 0.131 25.695 1.00 33.00 93 GLU A O 1
ATOM 641 N N . GLU A 1 94 ? 9.176 -0.187 24.245 1.00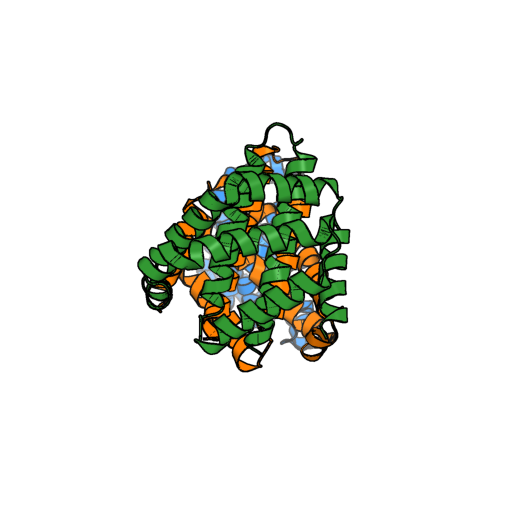 31.82 94 GLU A N 1
ATOM 642 C CA . GLU A 1 94 ? 9.100 1.214 23.747 1.00 31.89 94 GLU A CA 1
ATOM 643 C C . GLU A 1 94 ? 8.117 2.001 24.621 1.00 31.40 94 GLU A C 1
ATOM 644 O O . GLU A 1 94 ? 7.171 2.591 24.068 1.00 30.65 94 GLU A O 1
ATOM 650 N N . TYR A 1 95 ? 8.354 2.024 25.935 1.00 30.89 95 TYR A N 1
ATOM 651 C CA . TYR A 1 95 ? 7.464 2.650 26.949 1.00 30.53 95 TYR A CA 1
ATOM 652 C C . TYR A 1 95 ? 7.439 4.169 26.742 1.00 31.45 95 TYR A C 1
ATOM 653 O O . TYR A 1 95 ? 6.339 4.725 26.568 1.00 30.50 95 TYR A O 1
ATOM 662 N N . GLU A 1 96 ? 8.617 4.804 26.730 1.00 33.34 96 GLU A N 1
ATOM 663 C CA . GLU A 1 96 ? 8.788 6.282 26.639 1.00 35.10 96 GLU A CA 1
ATOM 664 C C . GLU A 1 96 ? 8.168 6.809 25.339 1.00 34.73 96 GLU A C 1
ATOM 665 O O . GLU A 1 96 ? 7.511 7.868 25.391 1.00 34.52 96 GLU A O 1
ATOM 671 N N . ARG A 1 97 ? 8.380 6.109 24.220 1.00 34.42 97 ARG A N 1
ATOM 672 C CA . ARG A 1 97 ? 7.831 6.483 22.887 1.00 34.93 97 ARG A CA 1
ATOM 673 C C . ARG A 1 97 ? 6.301 6.421 22.931 1.00 33.23 97 ARG A C 1
ATOM 674 O O . ARG A 1 97 ? 5.660 7.363 22.434 1.00 31.60 97 ARG A O 1
ATOM 682 N N . THR A 1 98 ? 5.745 5.343 23.493 1.00 31.31 98 THR A N 1
ATOM 683 C CA . THR A 1 98 ? 4.283 5.072 23.527 1.00 30.08 98 THR A CA 1
ATOM 684 C C . THR A 1 98 ? 3.577 6.116 24.402 1.00 28.85 98 THR A C 1
ATOM 685 O O . THR A 1 98 ? 2.542 6.638 23.951 1.00 27.51 98 THR A O 1
ATOM 689 N N . VAL A 1 99 ? 4.097 6.395 25.603 1.00 28.35 99 VAL A N 1
ATOM 690 C CA . VAL A 1 99 ? 3.478 7.367 26.557 1.00 28.71 99 VAL A CA 1
ATOM 691 C C . VAL A 1 99 ? 3.525 8.767 25.935 1.00 28.59 99 VAL A C 1
ATOM 692 O O . VAL A 1 99 ? 2.538 9.511 26.091 1.00 28.26 99 VAL A O 1
ATOM 696 N N . ALA A 1 100 ? 4.626 9.108 25.256 1.00 28.87 100 ALA A N 1
ATOM 697 C CA . ALA A 1 100 ? 4.811 10.397 24.549 1.00 28.70 100 ALA A CA 1
ATOM 698 C C . ALA A 1 100 ? 3.705 10.555 23.498 1.00 28.30 100 ALA A C 1
ATOM 699 O O . ALA A 1 100 ? 3.101 11.641 23.435 1.00 27.59 100 ALA A O 1
ATOM 701 N N . PHE A 1 101 ? 3.435 9.497 22.727 1.00 28.22 101 PHE A N 1
ATOM 702 C CA . PHE A 1 101 ? 2.380 9.457 21.679 1.00 28.22 101 PHE A CA 1
ATOM 703 C C . PHE A 1 101 ? 0.999 9.638 22.329 1.00 27.69 101 PHE A C 1
ATOM 704 O O . PHE A 1 101 ? 0.229 10.492 21.854 1.00 27.22 101 PHE A O 1
ATOM 712 N N . GLN A 1 102 ? 0.699 8.875 23.386 1.00 27.33 102 GLN A N 1
ATOM 713 C CA . GLN A 1 102 ? -0.606 8.939 24.106 1.00 26.89 102 GLN A CA 1
ATOM 714 C C . GLN A 1 102 ? -0.865 10.372 24.584 1.00 28.06 102 GLN A C 1
ATOM 715 O O . GLN A 1 102 ? -2.008 10.851 24.428 1.00 27.46 102 GLN A O 1
ATOM 721 N N . ARG A 1 103 ? 0.155 11.024 25.152 1.00 29.34 103 ARG A N 1
ATOM 722 C CA . ARG A 1 103 ? 0.072 12.423 25.652 1.00 31.26 103 ARG A CA 1
ATOM 723 C C . ARG A 1 103 ? -0.370 13.355 24.516 1.00 30.96 103 ARG A C 1
ATOM 724 O O . ARG A 1 103 ? -1.268 14.181 24.760 1.00 30.13 103 ARG A O 1
ATOM 732 N N . LYS A 1 104 ? 0.227 13.214 23.327 1.00 31.60 104 LYS A N 1
ATOM 733 C CA . LYS A 1 104 ? -0.059 14.062 22.135 1.00 32.07 104 LYS A CA 1
ATOM 734 C C . LYS A 1 104 ? -1.491 13.810 21.646 1.00 30.81 104 LYS A C 1
ATOM 735 O O . LYS A 1 104 ? -2.175 14.794 21.306 1.00 30.19 104 LYS A O 1
ATOM 741 N N . VAL A 1 105 ? -1.925 12.546 21.610 1.00 29.85 105 VAL A N 1
ATOM 742 C CA . VAL A 1 105 ? -3.310 12.148 21.211 1.00 29.12 105 VAL A CA 1
ATOM 743 C C . VAL A 1 105 ? -4.298 12.857 22.147 1.00 28.87 105 VAL A C 1
ATOM 744 O O . VAL A 1 105 ? -5.266 13.456 21.642 1.00 27.71 105 VAL A O 1
ATOM 748 N N . GLY A 1 106 ? -4.039 12.814 23.457 1.00 28.57 106 GLY A N 1
ATOM 749 C CA . GLY A 1 106 ? -4.839 13.502 24.487 1.00 29.74 106 GLY A CA 1
ATOM 750 C C . GLY A 1 106 ? -4.945 14.993 24.216 1.00 30.68 106 GLY A C 1
ATOM 751 O O . GLY A 1 106 ? -6.059 15.539 24.348 1.00 30.71 106 GLY A O 1
ATOM 752 N N . GLU A 1 107 ? -3.826 15.626 23.846 1.00 31.82 107 GLU A N 1
ATOM 753 C CA . GLU A 1 107 ? -3.738 17.083 23.560 1.00 32.82 107 GLU A CA 1
ATOM 754 C C . GLU A 1 107 ? -4.609 17.419 22.342 1.00 32.42 107 GLU A C 1
ATOM 755 O O . GLU A 1 107 ? -5.279 18.462 22.387 1.00 32.17 107 GLU A O 1
ATOM 761 N N . VAL A 1 108 ? -4.626 16.557 21.318 1.00 31.35 108 VAL A N 1
ATOM 762 C CA . VAL A 1 108 ? -5.471 16.724 20.095 1.00 30.88 108 VAL A CA 1
ATOM 763 C C . VAL A 1 108 ? -6.944 16.822 20.519 1.00 30.05 108 VAL A C 1
ATOM 764 O O . VAL A 1 108 ? -7.633 17.735 20.033 1.00 29.66 108 VAL A O 1
ATOM 768 N N . HIS A 1 109 ? -7.403 15.925 21.397 1.00 28.87 109 HIS A N 1
ATOM 769 C CA . HIS A 1 109 ? -8.822 15.829 21.842 1.00 28.83 109 HIS A CA 1
ATOM 770 C C . HIS A 1 109 ? -9.189 17.020 22.733 1.00 28.94 109 HIS A C 1
ATOM 771 O O . HIS A 1 109 ? -10.272 17.598 22.522 1.00 29.05 109 HIS A O 1
ATOM 778 N N . ALA A 1 110 ? -8.328 17.360 23.695 1.00 29.84 110 ALA A N 1
ATOM 779 C CA . ALA A 1 110 ? -8.547 18.447 24.679 1.00 31.46 110 ALA A CA 1
ATOM 780 C C . ALA A 1 110 ? -8.666 19.795 23.955 1.00 32.80 110 ALA A C 1
ATOM 781 O O . ALA A 1 110 ? -9.524 20.607 24.355 1.00 33.64 110 ALA A O 1
ATOM 783 N N . ARG A 1 111 ? -7.851 20.009 22.918 1.00 34.86 111 ARG A N 1
ATOM 784 C CA . ARG A 1 111 ? -7.770 21.286 22.156 1.00 35.80 111 ARG A CA 1
ATOM 785 C C . ARG A 1 111 ? -9.093 21.559 21.427 1.00 35.32 111 ARG A C 1
ATOM 786 O O . ARG A 1 111 ? -9.496 22.735 21.390 1.00 35.80 111 ARG A O 1
ATOM 794 N N . ILE A 1 112 ? -9.741 20.528 20.874 1.00 33.63 112 ILE A N 1
ATOM 795 C CA . ILE A 1 112 ? -11.032 20.660 20.126 1.00 32.68 112 ILE A CA 1
ATOM 796 C C . ILE A 1 112 ? -12.205 20.298 21.049 1.00 31.57 112 ILE A C 1
ATOM 797 O O . ILE A 1 112 ? -13.337 20.201 20.541 1.00 30.83 112 ILE A O 1
ATOM 802 N N . ASP A 1 113 ? -11.937 20.121 22.350 1.00 31.30 113 ASP A N 1
ATOM 803 C CA . ASP A 1 113 ? -12.942 19.970 23.438 1.00 31.64 113 ASP A CA 1
ATOM 804 C C . ASP A 1 113 ? -13.810 18.732 23.189 1.00 30.42 113 ASP A C 1
ATOM 805 O O . ASP A 1 113 ? -15.042 18.836 23.342 1.00 30.27 113 ASP A O 1
ATOM 810 N N . ILE A 1 114 ? -13.191 17.603 22.833 1.00 28.96 114 ILE A N 1
ATOM 811 C CA . ILE A 1 114 ? -13.869 16.274 22.830 1.00 27.85 114 ILE A CA 1
ATOM 812 C C . ILE A 1 114 ? -14.247 15.983 24.279 1.00 27.10 114 ILE A C 1
ATOM 813 O O . ILE A 1 114 ? -13.373 15.975 25.144 1.00 26.92 114 ILE A O 1
ATOM 818 N N . PRO A 1 115 ? -15.547 15.798 24.606 1.00 26.71 115 PRO A N 1
ATOM 819 C CA . PRO A 1 115 ? -15.953 15.467 25.971 1.00 26.50 115 PRO A CA 1
ATOM 820 C C . PRO A 1 115 ? -15.239 14.199 26.462 1.00 25.52 115 PRO A C 1
ATOM 821 O O . PRO A 1 115 ? -15.303 13.195 25.778 1.00 25.72 115 PRO A O 1
ATOM 825 N N . VAL A 1 116 ? -14.569 14.280 27.615 1.00 24.75 116 VAL A N 1
ATOM 826 C CA . VAL A 1 116 ? -13.732 13.171 28.166 1.00 23.86 116 VAL A CA 1
ATOM 827 C C . VAL A 1 116 ? -14.608 11.928 28.386 1.00 22.84 116 VAL A C 1
ATOM 828 O O . VAL A 1 116 ? -14.079 10.819 28.220 1.00 21.97 116 VAL A O 1
ATOM 832 N N . HIS A 1 117 ? -15.896 12.093 28.714 1.00 21.94 117 HIS A N 1
ATOM 833 C CA . HIS A 1 117 ? -16.829 10.957 28.963 1.00 21.30 117 HIS A CA 1
ATOM 834 C C . HIS A 1 117 ? -16.962 10.103 27.693 1.00 20.54 117 HIS A C 1
ATOM 835 O O . HIS A 1 117 ? -17.198 8.892 27.831 1.00 20.47 117 HIS A O 1
ATOM 842 N N . LEU A 1 118 ? -16.803 10.699 26.506 1.00 19.71 118 LEU A N 1
ATOM 843 C CA . LEU A 1 118 ? -16.887 9.973 25.210 1.00 19.70 118 LEU A CA 1
ATOM 844 C C . LEU A 1 118 ? -15.569 9.233 24.944 1.00 18.80 118 LEU A C 1
ATOM 845 O O . LEU A 1 118 ? -15.626 8.139 24.349 1.00 18.12 118 LEU A O 1
ATOM 850 N N . VAL A 1 1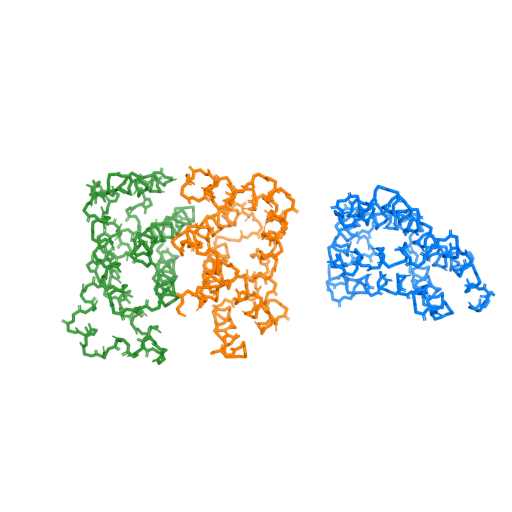19 ? -14.433 9.794 25.373 1.00 18.48 119 VAL A N 1
ATOM 851 C CA . VAL A 1 119 ? -13.099 9.128 25.283 1.00 18.85 119 VAL A CA 1
ATOM 852 C C . VAL A 1 119 ? -13.146 7.839 26.115 1.00 18.58 119 VAL A C 1
ATOM 853 O O . VAL A 1 119 ? -12.723 6.787 25.598 1.00 18.05 119 VAL A O 1
ATOM 857 N N . THR A 1 120 ? -13.663 7.908 27.345 1.00 19.01 120 THR A N 1
ATOM 858 C CA . THR A 1 120 ? -13.762 6.739 28.264 1.00 19.42 120 THR A CA 1
ATOM 859 C C . THR A 1 120 ? -14.722 5.699 27.665 1.00 19.19 120 THR A C 1
ATOM 860 O O . THR A 1 120 ? -14.387 4.506 27.712 1.00 19.17 120 THR A O 1
ATOM 864 N N . ARG A 1 121 ? -15.863 6.123 27.107 1.00 19.57 121 ARG A N 1
ATOM 865 C CA . ARG A 1 121 ? -16.846 5.200 26.477 1.00 19.35 121 ARG A CA 1
ATOM 866 C C . ARG A 1 121 ? -16.181 4.484 25.294 1.00 19.02 121 ARG A C 1
ATOM 867 O O . ARG A 1 121 ? -16.420 3.270 25.132 1.00 18.82 121 ARG A O 1
ATOM 875 N N . GLY A 1 122 ? -15.410 5.223 24.488 1.00 18.41 122 GLY A N 1
ATOM 876 C CA . GLY A 1 122 ? -14.634 4.679 23.358 1.00 18.58 122 GLY A CA 1
ATOM 877 C C . GLY A 1 122 ? -13.660 3.612 23.825 1.00 18.33 122 GLY A C 1
ATOM 878 O O . GLY A 1 122 ? -13.625 2.532 23.215 1.00 18.28 122 GLY A O 1
ATOM 879 N N . ALA A 1 123 ? -12.904 3.901 24.887 1.00 17.91 123 ALA A N 1
ATOM 880 C CA . ALA A 1 123 ? -11.931 2.968 25.502 1.00 17.85 123 ALA A CA 1
ATOM 881 C C . ALA A 1 123 ? -12.656 1.690 25.932 1.00 17.55 123 ALA A C 1
ATOM 882 O O . ALA A 1 123 ? -12.118 0.597 25.694 1.00 17.27 123 ALA A O 1
ATOM 884 N N . CYS A 1 124 ? -13.840 1.837 26.532 1.00 17.69 124 CYS A N 1
ATOM 885 C CA . CYS A 1 124 ? -14.677 0.711 27.021 1.00 18.10 124 CYS A CA 1
ATOM 886 C C . CYS A 1 124 ? -15.087 -0.185 25.847 1.00 17.56 124 CYS A C 1
ATOM 887 O O . CYS A 1 124 ? -15.047 -1.419 26.009 1.00 17.25 124 CYS A O 1
ATOM 890 N N . ALA A 1 125 ? -15.472 0.413 24.713 1.00 17.30 125 ALA A N 1
ATOM 891 C CA . ALA A 1 125 ? -15.883 -0.308 23.483 1.00 17.06 125 ALA A CA 1
ATOM 892 C C . ALA A 1 125 ? -14.742 -1.224 23.027 1.00 16.78 125 ALA A C 1
ATOM 893 O O . ALA A 1 125 ? -15.000 -2.410 22.736 1.00 16.39 125 ALA A O 1
ATOM 895 N N . LEU A 1 126 ? -13.519 -0.692 22.989 1.00 16.83 126 LEU A N 1
ATOM 896 C CA . LEU A 1 126 ? -12.301 -1.442 22.582 1.00 17.09 126 LEU A CA 1
ATOM 897 C C . LEU A 1 126 ? -12.025 -2.567 23.586 1.00 17.13 126 LEU A C 1
ATOM 898 O O . LEU A 1 126 ? -11.796 -3.701 23.134 1.00 17.45 126 LEU A O 1
ATOM 903 N N . ILE A 1 127 ? -12.053 -2.270 24.890 1.00 17.76 127 ILE A N 1
ATOM 904 C CA . ILE A 1 127 ? -11.794 -3.269 25.974 1.00 18.09 127 ILE A CA 1
ATOM 905 C C . ILE A 1 127 ? -12.817 -4.404 25.844 1.00 18.56 127 ILE A C 1
ATOM 906 O O . ILE A 1 127 ? -12.400 -5.582 25.797 1.00 18.07 127 ILE A O 1
ATOM 911 N N . ARG A 1 128 ? -14.104 -4.056 25.779 1.00 18.85 128 ARG A N 1
ATOM 912 C CA . ARG A 1 128 ? -15.224 -5.028 25.666 1.00 19.69 128 ARG A CA 1
ATOM 913 C C . ARG A 1 128 ? -14.986 -5.938 24.456 1.00 19.72 128 ARG A C 1
ATOM 914 O O . ARG A 1 128 ? -15.002 -7.164 24.632 1.00 19.39 128 ARG A O 1
ATOM 922 N N . ARG A 1 129 ? -14.767 -5.364 23.271 1.00 19.86 129 ARG A N 1
ATOM 923 C CA . ARG A 1 129 ? -14.695 -6.156 22.014 1.00 20.69 129 ARG A CA 1
ATOM 924 C C . ARG A 1 129 ? -13.415 -7.005 21.997 1.00 20.10 129 ARG A C 1
ATOM 925 O O . ARG A 1 129 ? -13.498 -8.167 21.554 1.00 20.39 129 ARG A O 1
ATOM 933 N N . ILE A 1 130 ? -12.281 -6.477 22.468 1.00 19.32 130 ILE A N 1
ATOM 934 C CA . ILE A 1 130 ? -10.998 -7.246 22.528 1.00 18.80 130 ILE A CA 1
ATOM 935 C C . ILE A 1 130 ? -11.191 -8.455 23.455 1.00 18.66 130 ILE A C 1
ATOM 936 O O . ILE A 1 130 ? -10.773 -9.560 23.073 1.00 18.93 130 ILE A O 1
ATOM 941 N N . CYS A 1 131 ? -11.806 -8.255 24.622 1.00 18.44 131 CYS A N 1
ATOM 942 C CA . CYS A 1 131 ? -12.039 -9.318 25.640 1.00 18.77 131 CYS A CA 1
ATOM 943 C C . CYS A 1 131 ? -13.063 -10.337 25.118 1.00 19.24 131 CYS A C 1
ATOM 944 O O . CYS A 1 131 ? -12.905 -11.529 25.423 1.00 18.83 131 CYS A O 1
ATOM 947 N N . GLU A 1 132 ? -14.061 -9.891 24.351 1.00 20.33 132 GLU A N 1
ATOM 948 C CA . GLU A 1 132 ? -15.028 -10.790 23.663 1.00 21.24 132 GLU A CA 1
ATOM 949 C C . GLU A 1 132 ? -14.258 -11.692 22.690 1.00 21.75 132 GLU A C 1
ATOM 950 O O . GLU A 1 132 ? -14.521 -12.910 22.682 1.00 21.77 132 GLU A O 1
ATOM 956 N N . LEU A 1 133 ? -13.332 -11.117 21.918 1.00 22.28 133 LEU A N 1
ATOM 957 C CA . LEU A 1 133 ? -12.502 -11.853 20.926 1.00 22.60 133 LEU A CA 1
ATOM 958 C C . LEU A 1 133 ? -11.588 -12.852 21.650 1.00 23.09 133 LEU A C 1
ATOM 959 O O . LEU A 1 133 ? -11.453 -13.985 21.147 1.00 23.27 133 LEU A O 1
ATOM 964 N N . LEU A 1 134 ? -11.003 -12.462 22.789 1.00 23.00 134 LEU A N 1
ATOM 965 C CA . LEU A 1 134 ? -10.091 -13.323 23.594 1.00 23.46 134 LEU A CA 1
ATOM 966 C C . LEU A 1 134 ? -10.860 -14.533 24.143 1.00 24.82 134 LEU A C 1
ATOM 967 O O . LEU A 1 134 ? -10.285 -15.639 24.155 1.00 24.29 134 LEU A O 1
ATOM 972 N N . ASP A 1 135 ? -12.110 -14.329 24.568 1.00 26.42 135 ASP A N 1
ATOM 973 C CA . ASP A 1 135 ? -12.996 -15.391 25.115 1.00 28.73 135 ASP A CA 1
ATOM 974 C C . ASP A 1 135 ? -13.187 -16.493 24.064 1.00 30.04 135 ASP A C 1
ATOM 975 O O . ASP A 1 135 ? -13.290 -17.667 24.463 1.00 29.80 135 ASP A O 1
ATOM 980 N N . ARG A 1 136 ? -13.222 -16.126 22.778 1.00 32.03 136 ARG A N 1
ATOM 981 C CA . ARG A 1 136 ? -13.498 -17.048 21.642 1.00 33.96 136 ARG A CA 1
ATOM 982 C C . ARG A 1 136 ? -12.192 -17.605 21.056 1.00 33.86 136 ARG A C 1
ATOM 983 O O . ARG A 1 136 ? -12.287 -18.451 20.145 1.00 33.74 136 ARG A O 1
ATOM 991 N N . ASP A 1 137 ? -11.030 -17.159 21.551 1.00 33.67 137 ASP A N 1
ATOM 992 C CA . ASP A 1 137 ? -9.687 -17.605 21.086 1.00 34.19 137 ASP A CA 1
ATOM 993 C C . ASP A 1 137 ? -9.408 -19.001 21.657 1.00 34.62 137 ASP A C 1
ATOM 994 O O . ASP A 1 137 ? -9.088 -19.099 22.857 1.00 33.07 137 ASP A O 1
ATOM 999 N N . ALA A 1 138 ? -9.505 -20.034 20.813 1.00 35.82 138 ALA A N 1
ATOM 1000 C CA . ALA A 1 138 ? -9.417 -21.465 21.191 1.00 36.42 138 ALA A CA 1
ATOM 1001 C C . ALA A 1 138 ? -7.982 -21.848 21.582 1.00 36.44 138 ALA A C 1
ATOM 1002 O O . ALA A 1 138 ? -7.819 -22.914 22.204 1.00 37.48 138 ALA A O 1
ATOM 1004 N N . SER A 1 139 ? -6.983 -21.026 21.234 1.00 36.26 139 SER A N 1
ATOM 1005 C CA . SER A 1 139 ? -5.540 -21.305 21.465 1.00 35.84 139 SER A CA 1
ATOM 1006 C C . SER A 1 139 ? -5.144 -21.001 22.918 1.00 35.50 139 SER A C 1
ATOM 1007 O O . SER A 1 139 ? -4.060 -21.454 23.329 1.00 36.07 139 SER A O 1
ATOM 1010 N N . LEU A 1 140 ? -5.981 -20.267 23.662 1.00 34.79 140 LEU A N 1
ATOM 1011 C CA . LEU A 1 140 ? -5.718 -19.874 25.075 1.00 34.54 140 LEU A CA 1
ATOM 1012 C C . LEU A 1 140 ? -6.479 -20.804 26.025 1.00 34.34 140 LEU A C 1
ATOM 1013 O O . LEU A 1 140 ? -7.649 -21.122 25.734 1.00 34.38 140 LEU A O 1
ATOM 1018 N N . SER A 1 141 ? -5.837 -21.198 27.130 1.00 35.05 141 SER A N 1
ATOM 1019 C CA . SER A 1 141 ? -6.489 -21.830 28.307 1.00 36.10 141 SER A CA 1
ATOM 1020 C C . SER A 1 141 ? -7.422 -20.805 28.964 1.00 36.58 141 SER A C 1
ATOM 1021 O O . SER A 1 141 ? -7.260 -19.596 28.691 1.00 35.22 141 SER A O 1
ATOM 1024 N N . ALA A 1 142 ? -8.366 -21.271 29.786 1.00 36.76 142 ALA A N 1
ATOM 1025 C CA . ALA A 1 142 ? -9.316 -20.425 30.547 1.00 37.09 142 ALA A CA 1
ATOM 1026 C C . ALA A 1 142 ? -8.534 -19.418 31.399 1.00 37.00 142 ALA A C 1
ATOM 1027 O O . ALA A 1 142 ? -8.901 -18.225 31.391 1.00 38.32 142 ALA A O 1
ATOM 1029 N N . ALA A 1 143 ? -7.489 -19.887 32.090 1.00 36.59 143 ALA A N 1
ATOM 1030 C CA . ALA A 1 143 ? -6.631 -19.090 32.998 1.00 35.71 143 ALA A CA 1
ATOM 1031 C C . ALA A 1 143 ? -5.840 -18.043 32.202 1.00 34.29 143 ALA A C 1
ATOM 1032 O O . ALA A 1 143 ? -5.725 -16.905 32.693 1.00 34.22 143 ALA A O 1
ATOM 1034 N N . GLN A 1 144 ? -5.317 -18.411 31.026 1.00 32.40 144 GLN A N 1
ATOM 1035 C CA . GLN A 1 144 ? -4.496 -17.512 30.167 1.00 30.82 144 GLN A CA 1
ATOM 1036 C C . GLN A 1 144 ? -5.383 -16.404 29.588 1.00 28.45 144 GLN A C 1
ATOM 1037 O O . GLN A 1 144 ? -4.940 -15.237 29.588 1.00 27.49 144 GLN A O 1
ATOM 1043 N N . ALA A 1 145 ? -6.568 -16.763 29.086 1.00 26.25 145 ALA A N 1
ATOM 1044 C CA . ALA A 1 145 ? -7.574 -15.821 28.540 1.00 25.18 145 ALA A CA 1
ATOM 1045 C C . ALA A 1 145 ? -7.967 -14.811 29.624 1.00 24.15 145 ALA A C 1
ATOM 1046 O O . ALA A 1 145 ? -8.024 -13.604 29.321 1.00 22.92 145 ALA A O 1
ATOM 1048 N N . ALA A 1 146 ? -8.223 -15.297 30.842 1.00 23.21 146 ALA A N 1
ATOM 1049 C CA . ALA A 1 146 ? -8.623 -14.484 32.014 1.00 22.55 146 ALA A CA 1
ATOM 1050 C C . ALA A 1 146 ? -7.537 -13.442 32.306 1.00 21.63 146 ALA A C 1
ATOM 1051 O O . ALA A 1 146 ? -7.868 -12.239 32.369 1.00 21.02 146 ALA A O 1
ATOM 1053 N N . ALA A 1 147 ? -6.285 -13.887 32.453 1.00 20.69 147 ALA A N 1
ATOM 1054 C CA . ALA A 1 147 ? -5.111 -13.025 32.726 1.00 20.12 147 ALA A CA 1
ATOM 1055 C C . ALA A 1 147 ? -4.946 -11.998 31.600 1.00 19.07 147 ALA A C 1
ATOM 1056 O O . ALA A 1 147 ? -4.618 -10.836 31.904 1.00 18.61 147 ALA A O 1
ATOM 1058 N N . THR A 1 148 ? -5.166 -12.406 30.346 1.00 18.41 148 THR A N 1
ATOM 1059 C CA . THR A 1 148 ? -4.976 -11.540 29.152 1.00 18.59 148 THR A CA 1
ATOM 1060 C C . THR A 1 148 ? -6.039 -10.434 29.143 1.00 18.33 148 THR A C 1
ATOM 1061 O O . THR A 1 148 ? -5.689 -9.294 28.807 1.00 17.24 148 THR A O 1
ATOM 1065 N N . CYS A 1 149 ? -7.285 -10.752 29.499 1.00 18.82 149 CYS A N 1
ATOM 1066 C CA . CYS A 1 149 ? -8.404 -9.772 29.556 1.00 19.07 149 CYS A CA 1
ATOM 1067 C C . CYS A 1 149 ? -8.109 -8.711 30.625 1.00 18.82 149 CYS A C 1
ATOM 1068 O O . CYS A 1 149 ? -8.345 -7.519 30.354 1.00 18.27 149 CYS A O 1
ATOM 1071 N N . ARG A 1 150 ? -7.595 -9.125 31.787 1.00 18.42 150 ARG A N 1
ATOM 1072 C CA . ARG A 1 150 ? -7.200 -8.201 32.886 1.00 18.50 150 ARG A CA 1
ATOM 1073 C C . ARG A 1 150 ? -6.109 -7.250 32.377 1.00 18.06 150 ARG A C 1
ATOM 1074 O O . ARG A 1 150 ? -6.211 -6.036 32.653 1.00 17.58 150 ARG A O 1
ATOM 1082 N N . TYR A 1 151 ? -5.132 -7.771 31.628 1.00 17.66 151 TYR A N 1
ATOM 1083 C CA . TYR A 1 151 ? -4.037 -6.979 31.007 1.00 17.44 151 TYR A CA 1
ATOM 1084 C C . TYR A 1 151 ? -4.621 -5.988 29.996 1.00 17.25 151 TYR A C 1
ATOM 1085 O O . TYR A 1 151 ? -4.205 -4.818 29.984 1.00 17.14 151 TYR A O 1
ATOM 1094 N N . VAL A 1 152 ? -5.548 -6.449 29.153 1.00 17.12 152 VAL A N 1
ATOM 1095 C CA . VAL A 1 152 ? -6.187 -5.601 28.103 1.00 16.96 152 VAL A CA 1
ATOM 1096 C C . VAL A 1 152 ? -6.867 -4.403 28.778 1.00 16.86 152 VAL A C 1
ATOM 1097 O O . VAL A 1 152 ? -6.630 -3.271 28.319 1.00 16.38 152 VAL A O 1
ATOM 1101 N N . ALA A 1 153 ? -7.667 -4.633 29.827 1.00 16.97 153 ALA A N 1
ATOM 1102 C CA . ALA A 1 153 ? -8.357 -3.562 30.587 1.00 17.09 153 ALA A CA 1
ATOM 1103 C C . ALA A 1 153 ? -7.313 -2.618 31.203 1.00 17.49 153 ALA A C 1
ATOM 1104 O O . ALA A 1 153 ? -7.447 -1.395 31.035 1.00 17.52 153 ALA A O 1
ATOM 1106 N N . ASP A 1 154 ? -6.288 -3.169 31.859 1.00 18.27 154 ASP A N 1
ATOM 1107 C CA . ASP A 1 154 ? -5.228 -2.383 32.548 1.00 18.69 154 ASP A CA 1
ATOM 1108 C C . ASP A 1 154 ? -4.500 -1.488 31.541 1.00 18.15 154 ASP A C 1
ATOM 1109 O O . ASP A 1 154 ? -4.422 -0.272 31.789 1.00 17.56 154 ASP A O 1
ATOM 1114 N N . VAL A 1 155 ? -3.976 -2.063 30.455 1.00 18.37 155 VAL A N 1
ATOM 1115 C CA . VAL A 1 155 ? -3.069 -1.337 29.516 1.00 18.50 155 VAL A CA 1
ATOM 1116 C C . VAL A 1 155 ? -3.880 -0.312 28.714 1.00 18.37 155 VAL A C 1
ATOM 1117 O O . VAL A 1 155 ? -3.355 0.799 28.478 1.00 18.15 155 VAL A O 1
ATOM 1121 N N . THR A 1 156 ? -5.111 -0.651 28.318 1.00 18.16 156 THR A N 1
ATOM 1122 C CA . THR A 1 156 ? -6.016 0.282 27.598 1.00 18.11 156 THR A CA 1
ATOM 1123 C C . THR A 1 156 ? -6.310 1.475 28.517 1.00 18.10 156 THR A C 1
ATOM 1124 O O . THR A 1 156 ? -6.218 2.621 28.041 1.00 17.45 156 THR A O 1
ATOM 1128 N N . MET A 1 157 ? -6.627 1.214 29.787 1.00 18.93 157 MET A N 1
ATOM 1129 C CA . MET A 1 157 ? -6.974 2.268 30.776 1.00 19.73 157 MET A CA 1
ATOM 1130 C C . MET A 1 157 ? -5.734 3.112 31.101 1.00 19.65 157 MET A C 1
ATOM 1131 O O . MET A 1 157 ? -5.911 4.317 31.359 1.00 19.66 157 MET A O 1
ATOM 1136 N N . THR A 1 158 ? -4.532 2.522 31.077 1.00 19.42 158 THR A N 1
ATOM 1137 C CA . THR A 1 158 ? -3.256 3.270 31.243 1.00 19.45 158 THR A CA 1
ATOM 1138 C C . THR A 1 158 ? -3.105 4.256 30.077 1.00 19.19 158 THR A C 1
ATOM 1139 O O . THR A 1 158 ? -2.806 5.427 30.346 1.00 18.92 158 THR A O 1
ATOM 1143 N N . ALA A 1 159 ? -3.298 3.792 28.839 1.00 19.28 159 ALA A N 1
ATOM 1144 C CA . ALA A 1 159 ? -3.275 4.629 27.616 1.00 19.85 159 ALA A CA 1
ATOM 1145 C C . ALA A 1 159 ? -4.284 5.776 27.770 1.00 20.59 159 ALA A C 1
ATOM 1146 O O . ALA A 1 159 ? -3.902 6.935 27.523 1.00 21.24 159 ALA A O 1
ATOM 1148 N N . VAL A 1 160 ? -5.512 5.463 28.198 1.00 20.65 160 VAL A N 1
ATOM 1149 C CA . VAL A 1 160 ? -6.609 6.454 28.425 1.00 21.53 160 VAL A CA 1
ATOM 1150 C C . VAL A 1 160 ? -6.156 7.473 29.476 1.00 21.47 160 VAL A C 1
ATOM 1151 O O . VAL A 1 160 ? -6.417 8.677 29.279 1.00 21.14 160 VAL A O 1
ATOM 1155 N N . GLU A 1 161 ? -5.519 7.010 30.557 1.00 22.55 161 GLU A N 1
ATOM 1156 C CA . GLU A 1 161 ? -5.014 7.895 31.641 1.00 23.90 161 GLU A CA 1
ATOM 1157 C C . GLU A 1 161 ? -4.036 8.910 31.037 1.00 24.05 161 GLU A C 1
ATOM 1158 O O . GLU A 1 161 ? -4.196 10.116 31.321 1.00 24.13 161 GLU A O 1
ATOM 1164 N N . MET A 1 162 ? -3.085 8.438 30.224 1.00 25.00 162 MET A N 1
ATOM 1165 C CA . MET A 1 162 ? -2.037 9.276 29.575 1.00 26.03 162 MET A CA 1
ATOM 1166 C C . MET A 1 162 ? -2.725 10.319 28.685 1.00 25.20 162 MET A C 1
ATOM 1167 O O . MET A 1 162 ? -2.343 11.505 28.751 1.00 24.61 162 MET A O 1
ATOM 1172 N N . MET A 1 163 ? -3.708 9.885 27.891 1.00 24.28 163 MET A N 1
ATOM 1173 C CA . MET A 1 163 ? -4.522 10.761 27.008 1.00 24.27 163 MET A CA 1
ATOM 1174 C C . MET A 1 163 ? -5.250 11.818 27.850 1.00 24.64 163 MET A C 1
ATOM 1175 O O . MET A 1 163 ? -5.337 12.967 27.397 1.00 25.50 163 MET A O 1
ATOM 1180 N N . CYS A 1 164 ? -5.746 11.452 29.034 1.00 24.76 164 CYS A N 1
ATOM 1181 C CA . CYS A 1 164 ? -6.619 12.322 29.869 1.00 25.89 164 CYS A CA 1
ATOM 1182 C C . CYS A 1 164 ? -5.802 13.356 30.657 1.00 26.12 164 CYS A C 1
ATOM 1183 O O . CYS A 1 164 ? -6.428 14.287 31.198 1.00 26.63 164 CYS A O 1
ATOM 1186 N N . HIS A 1 165 ? -4.472 13.218 30.715 1.00 27.67 165 HIS A N 1
ATOM 1187 C CA . HIS A 1 165 ? -3.549 14.220 31.322 1.00 29.09 165 HIS A CA 1
ATOM 1188 C C . HIS A 1 165 ? -3.793 15.603 30.700 1.00 29.58 165 HIS A C 1
ATOM 1189 O O . HIS A 1 165 ? -3.666 16.609 31.428 1.00 29.89 165 HIS A O 1
ATOM 1196 N N . ALA A 1 166 ? -4.143 15.648 29.410 1.00 29.87 166 ALA A N 1
ATOM 1197 C CA . ALA A 1 166 ? -4.381 16.883 28.626 1.00 30.29 166 ALA A CA 1
ATOM 1198 C C . ALA A 1 166 ? -5.588 17.664 29.169 1.00 30.62 166 ALA A C 1
ATOM 1199 O O . ALA A 1 166 ? -5.643 18.883 28.927 1.00 31.10 166 ALA A O 1
ATOM 1201 N N . TYR A 1 167 ? -6.518 17.004 29.870 1.00 31.61 167 TYR A N 1
ATOM 1202 C CA . TYR A 1 167 ? -7.826 17.583 30.286 1.00 33.14 167 TYR A CA 1
ATOM 1203 C C . TYR A 1 167 ? -7.719 18.334 31.621 1.00 35.15 167 TYR A C 1
ATOM 1204 O O . TYR A 1 167 ? -8.695 19.028 31.969 1.00 37.25 167 TYR A O 1
ATOM 1213 N N . SER A 1 168 ? -6.599 18.217 32.342 1.00 36.70 168 SER A N 1
ATOM 1214 C CA . SER A 1 168 ? -6.387 18.867 33.665 1.00 38.05 168 SER A CA 1
ATOM 1215 C C . SER A 1 168 ? -5.481 20.094 33.510 1.00 39.05 168 SER A C 1
ATOM 1216 O O . SER A 1 168 ? -4.505 20.073 32.762 1.00 40.23 168 SER A O 1
ATOM 1219 N N . PRO B 1 13 ? 1.120 -20.501 -13.419 1.00 47.68 13 PRO B N 1
ATOM 1220 C CA . PRO B 1 13 ? 0.450 -19.194 -13.494 1.00 46.99 13 PRO B CA 1
ATOM 1221 C C . PRO B 1 13 ? 0.616 -18.416 -12.178 1.00 46.16 13 PRO B C 1
ATOM 1222 O O . PRO B 1 13 ? -0.015 -18.777 -11.200 1.00 45.74 13 PRO B O 1
ATOM 1226 N N . SER B 1 14 ? 1.461 -17.379 -12.184 1.00 44.03 14 SER B N 1
ATOM 1227 C CA . SER B 1 14 ? 1.871 -16.607 -10.980 1.00 42.88 14 SER B CA 1
ATOM 1228 C C . SER B 1 14 ? 0.727 -15.707 -10.517 1.00 41.66 14 SER B C 1
ATOM 1229 O O . SER B 1 14 ? -0.151 -15.361 -11.305 1.00 39.14 14 SER B O 1
ATOM 1232 N N . PRO B 1 15 ? 0.700 -15.310 -9.222 1.00 40.59 15 PRO B N 1
ATOM 1233 C CA . PRO B 1 15 ? -0.323 -14.399 -8.709 1.00 40.13 15 PRO B CA 1
ATOM 1234 C C . PRO B 1 15 ? -0.328 -13.020 -9.393 1.00 39.61 15 PRO B C 1
ATOM 1235 O O . PRO B 1 15 ? -1.381 -12.409 -9.447 1.00 38.40 15 PRO B O 1
ATOM 1239 N N . GLU B 1 16 ? 0.831 -12.563 -9.880 1.00 38.91 16 GLU B N 1
ATOM 1240 C CA . GLU B 1 16 ? 0.982 -11.287 -10.635 1.00 38.57 16 GLU B CA 1
ATOM 1241 C C . GLU B 1 16 ? 0.110 -11.345 -11.896 1.00 36.44 16 GLU B C 1
ATOM 1242 O O . GLU B 1 16 ? -0.558 -10.338 -12.199 1.00 36.34 16 GLU B O 1
ATOM 1248 N N . ILE B 1 17 ? 0.125 -12.486 -12.592 1.00 34.65 17 ILE B N 1
ATOM 1249 C CA . ILE B 1 17 ? -0.634 -12.726 -13.857 1.00 33.44 17 ILE B CA 1
ATOM 1250 C C . ILE B 1 17 ? -2.127 -12.832 -13.531 1.00 32.18 17 ILE B C 1
ATOM 1251 O O . ILE B 1 17 ? -2.924 -12.160 -14.211 1.00 30.23 17 ILE B O 1
ATOM 1256 N N . LEU B 1 18 ? -2.485 -13.653 -12.539 1.00 30.66 18 LEU B N 1
ATOM 1257 C CA . LEU B 1 18 ? -3.896 -13.889 -12.129 1.00 29.88 18 LEU B CA 1
ATOM 1258 C C . LEU B 1 18 ? -4.533 -12.563 -11.701 1.00 28.58 18 LEU B C 1
ATOM 1259 O O . LEU B 1 18 ? -5.719 -12.351 -12.021 1.00 28.39 18 LEU B O 1
ATOM 1264 N N . ALA B 1 19 ? -3.766 -11.705 -11.017 1.00 27.48 19 ALA B N 1
ATOM 1265 C CA . ALA B 1 19 ? -4.215 -10.393 -10.493 1.00 26.87 19 ALA B CA 1
ATOM 1266 C C . ALA B 1 19 ? -4.770 -9.533 -11.636 1.00 26.15 19 ALA B C 1
ATOM 1267 O O . ALA B 1 19 ? -5.756 -8.813 -11.393 1.00 25.10 19 ALA B O 1
ATOM 1269 N N . LEU B 1 20 ? -4.177 -9.613 -12.835 1.00 25.78 20 LEU B N 1
ATOM 1270 C CA . LEU B 1 20 ? -4.650 -8.875 -14.040 1.00 25.61 20 LEU B CA 1
ATOM 1271 C C . LEU B 1 20 ? -6.120 -9.226 -14.308 1.00 25.35 20 LEU B C 1
ATOM 1272 O O . LEU B 1 20 ? -6.891 -8.304 -14.619 1.00 24.46 20 LEU B O 1
ATOM 1277 N N . ARG B 1 21 ? -6.489 -10.505 -14.183 1.00 25.53 21 ARG B N 1
ATOM 1278 C CA . ARG B 1 21 ? -7.860 -11.001 -14.488 1.00 26.11 21 ARG B CA 1
ATOM 1279 C C . ARG B 1 21 ? -8.851 -10.444 -13.460 1.00 25.07 21 ARG B C 1
ATOM 1280 O O . ARG B 1 21 ? -9.954 -10.033 -13.871 1.00 24.05 21 ARG B O 1
ATOM 1288 N N . TRP B 1 22 ? -8.477 -10.439 -12.177 1.00 24.24 22 TRP B N 1
ATOM 1289 C CA . TRP B 1 22 ? -9.317 -9.890 -11.080 1.00 23.86 22 TRP B CA 1
ATOM 1290 C C . TRP B 1 22 ? -9.545 -8.398 -11.332 1.00 23.78 22 TRP B C 1
ATOM 1291 O O . TRP B 1 22 ? -10.708 -7.957 -11.286 1.00 23.06 22 TRP B O 1
ATOM 1302 N N . LYS B 1 23 ? -8.466 -7.660 -11.610 1.00 24.11 23 LYS B N 1
ATOM 1303 C CA . LYS B 1 23 ? -8.496 -6.191 -11.832 1.00 24.61 23 LYS B CA 1
ATOM 1304 C C . LYS B 1 23 ? -9.378 -5.884 -13.048 1.00 23.82 23 LYS B C 1
ATOM 1305 O O . LYS B 1 23 ? -10.238 -4.987 -12.938 1.00 23.79 23 LYS B O 1
ATOM 1311 N N . ASP B 1 24 ? -9.169 -6.601 -14.157 1.00 23.04 24 ASP B N 1
ATOM 1312 C CA . ASP B 1 24 ? -9.935 -6.428 -15.422 1.00 23.14 24 ASP B CA 1
ATOM 1313 C C . ASP B 1 24 ? -11.424 -6.651 -15.148 1.00 22.78 24 ASP B C 1
ATOM 1314 O O . ASP B 1 24 ? -12.232 -5.803 -15.575 1.00 22.19 24 ASP B O 1
ATOM 1319 N N . THR B 1 25 ? -11.768 -7.746 -14.462 1.00 22.43 25 THR B N 1
ATOM 1320 C CA . THR B 1 25 ? -13.170 -8.115 -14.132 1.00 22.27 25 THR B CA 1
ATOM 1321 C C . THR B 1 25 ? -13.825 -6.966 -13.361 1.00 22.17 25 THR B C 1
ATOM 1322 O O . THR B 1 25 ? -14.946 -6.571 -13.734 1.00 22.05 25 THR B O 1
ATOM 1326 N N . CYS B 1 26 ? -13.147 -6.460 -12.328 1.00 21.89 26 CYS B N 1
ATOM 1327 C CA . CYS B 1 26 ? -13.656 -5.390 -11.432 1.00 22.38 26 CYS B CA 1
ATOM 1328 C C . CYS B 1 26 ? -13.735 -4.059 -12.191 1.00 22.26 26 CYS B C 1
ATOM 1329 O O . CYS B 1 26 ? -14.676 -3.298 -11.924 1.00 22.65 26 CYS B O 1
ATOM 1332 N N . ALA B 1 27 ? -12.816 -3.816 -13.131 1.00 23.01 27 ALA B N 1
ATOM 1333 C CA . ALA B 1 27 ? -12.715 -2.554 -13.905 1.00 23.32 27 ALA B CA 1
ATOM 1334 C C . ALA B 1 27 ? -13.943 -2.375 -14.810 1.00 24.32 27 ALA B C 1
ATOM 1335 O O . ALA B 1 27 ? -14.185 -1.235 -15.246 1.00 23.93 27 ALA B O 1
ATOM 1337 N N . HIS B 1 28 ? -14.697 -3.449 -15.071 1.00 24.66 28 HIS B N 1
ATOM 1338 C CA . HIS B 1 28 ? -15.973 -3.426 -15.838 1.00 25.17 28 HIS B CA 1
ATOM 1339 C C . HIS B 1 28 ? -17.034 -2.618 -15.077 1.00 24.62 28 HIS B C 1
ATOM 1340 O O . HIS B 1 28 ? -17.998 -2.162 -15.721 1.00 24.57 28 HIS B O 1
ATOM 1347 N N . TYR B 1 29 ? -16.861 -2.450 -13.760 1.00 24.39 29 TYR B N 1
ATOM 1348 C CA . TYR B 1 29 ? -17.795 -1.738 -12.850 1.00 24.36 29 TYR B CA 1
ATOM 1349 C C . TYR B 1 29 ? -17.090 -0.515 -12.254 1.00 25.63 29 TYR B C 1
ATOM 1350 O O . TYR B 1 29 ? -15.846 -0.443 -12.297 1.00 25.63 29 TYR B O 1
ATOM 1359 N N . SER B 1 30 ? -17.873 0.427 -11.729 1.00 27.26 30 SER B N 1
ATOM 1360 C CA . SER B 1 30 ? -17.373 1.631 -11.017 1.00 28.26 30 SER B CA 1
ATOM 1361 C C . SER B 1 30 ? -17.116 1.267 -9.558 1.00 28.81 30 SER B C 1
ATOM 1362 O O . SER B 1 30 ? -17.667 0.285 -9.061 1.00 29.21 30 SER B O 1
ATOM 1365 N N . PRO B 1 31 ? -16.263 2.025 -8.831 1.00 29.52 31 PRO B N 1
ATOM 1366 C CA . PRO B 1 31 ? -16.070 1.806 -7.397 1.00 29.84 31 PRO B CA 1
ATOM 1367 C C . PRO B 1 31 ? -17.368 1.866 -6.573 1.00 29.90 31 PRO B C 1
ATOM 1368 O O . PRO B 1 31 ? -17.375 1.328 -5.485 1.00 29.47 31 PRO B O 1
ATOM 1372 N N . HIS B 1 32 ? -18.420 2.505 -7.102 1.00 30.33 32 HIS B N 1
ATOM 1373 C CA . HIS B 1 32 ? -19.760 2.605 -6.462 1.00 30.86 32 HIS B CA 1
ATOM 1374 C C . HIS B 1 32 ? -20.365 1.204 -6.308 1.00 29.67 32 HIS B C 1
ATOM 1375 O O . HIS B 1 32 ? -20.957 0.938 -5.245 1.00 28.42 32 HIS B O 1
ATOM 1382 N N . GLU B 1 33 ? -20.201 0.339 -7.316 1.00 28.32 33 GLU B N 1
ATOM 1383 C CA . GLU B 1 33 ? -20.621 -1.089 -7.257 1.00 27.92 33 GLU B CA 1
ATOM 1384 C C . GLU B 1 33 ? -19.745 -1.839 -6.245 1.00 26.43 33 GLU B C 1
ATOM 1385 O O . GLU B 1 33 ? -20.311 -2.611 -5.454 1.00 25.63 33 GLU B O 1
ATOM 1391 N N . TRP B 1 34 ? -18.425 -1.615 -6.261 1.00 26.02 34 TRP B N 1
ATOM 1392 C CA . TRP B 1 34 ? -17.456 -2.301 -5.360 1.00 26.20 34 TRP B CA 1
ATOM 1393 C C . TRP B 1 34 ? -17.850 -2.053 -3.902 1.00 26.50 34 TRP B C 1
ATOM 1394 O O . TRP B 1 34 ? -17.807 -3.007 -3.104 1.00 25.84 34 TRP B O 1
ATOM 1405 N N . VAL B 1 35 ? -18.187 -0.802 -3.573 1.00 26.37 35 VAL B N 1
ATOM 1406 C CA . VAL B 1 35 ? -18.440 -0.341 -2.176 1.00 26.59 35 VAL B CA 1
ATOM 1407 C C . VAL B 1 35 ? -19.848 -0.778 -1.758 1.00 25.93 35 VAL B C 1
ATOM 1408 O O . VAL B 1 35 ? -19.995 -1.251 -0.617 1.00 26.73 35 VAL B O 1
ATOM 1412 N N . ALA B 1 36 ? -20.833 -0.636 -2.652 1.00 25.28 36 ALA B N 1
ATOM 1413 C CA . ALA B 1 36 ? -22.236 -1.069 -2.445 1.00 24.71 36 ALA B CA 1
ATOM 1414 C C . ALA B 1 36 ? -22.267 -2.565 -2.106 1.00 24.52 36 ALA B C 1
ATOM 1415 O O . ALA B 1 36 ? -22.944 -2.936 -1.122 1.00 23.54 36 ALA B O 1
ATOM 1417 N N . ALA B 1 37 ? -21.545 -3.386 -2.876 1.00 23.97 37 ALA B N 1
ATOM 1418 C CA . ALA B 1 37 ? -21.429 -4.851 -2.675 1.00 24.33 37 ALA B CA 1
ATOM 1419 C C . ALA B 1 37 ? -20.702 -5.137 -1.357 1.00 24.55 37 ALA B C 1
ATOM 1420 O O . ALA B 1 37 ? -21.217 -5.943 -0.558 1.00 24.36 37 ALA B O 1
ATOM 1422 N N . ARG B 1 38 ? -19.551 -4.493 -1.138 1.00 25.08 38 ARG B N 1
ATOM 1423 C CA . ARG B 1 38 ? -18.715 -4.679 0.080 1.00 26.07 38 ARG B CA 1
ATOM 1424 C C . ARG B 1 38 ? -19.531 -4.314 1.327 1.00 26.31 38 ARG B C 1
ATOM 1425 O O . ARG B 1 38 ? -19.412 -5.039 2.332 1.00 25.67 38 ARG B O 1
ATOM 1433 N N . ASN B 1 39 ? -20.330 -3.242 1.263 1.00 27.44 39 ASN B N 1
ATOM 1434 C CA . ASN B 1 39 ? -21.160 -2.747 2.396 1.00 28.30 39 ASN B CA 1
ATOM 1435 C C . ASN B 1 39 ? -22.175 -3.825 2.803 1.00 28.30 39 ASN B C 1
ATOM 1436 O O . ASN B 1 39 ? -22.253 -4.131 4.007 1.00 28.33 39 ASN B O 1
ATOM 1441 N N . VAL B 1 40 ? -22.913 -4.380 1.837 1.00 28.46 40 VAL B N 1
ATOM 1442 C CA . VAL B 1 40 ? -23.988 -5.390 2.080 1.00 28.62 40 VAL B CA 1
ATOM 1443 C C . VAL B 1 40 ? -23.356 -6.701 2.569 1.00 28.02 40 VAL B C 1
ATOM 1444 O O . VAL B 1 40 ? -23.924 -7.308 3.499 1.00 27.40 40 VAL B O 1
ATOM 1448 N N . VAL B 1 41 ? -22.231 -7.117 1.977 1.00 27.78 41 VAL B N 1
ATOM 1449 C CA . VAL B 1 41 ? -21.539 -8.401 2.305 1.00 28.20 41 VAL B CA 1
ATOM 1450 C C . VAL B 1 41 ? -20.997 -8.333 3.740 1.00 29.01 41 VAL B C 1
ATOM 1451 O O . VAL B 1 41 ? -21.267 -9.276 4.516 1.00 28.91 41 VAL B O 1
ATOM 1455 N N . THR B 1 42 ? -20.270 -7.265 4.083 1.00 29.02 42 THR B N 1
ATOM 1456 C CA . THR B 1 42 ? -19.616 -7.087 5.409 1.00 29.32 42 THR B CA 1
ATOM 1457 C C . THR B 1 42 ? -20.682 -6.974 6.508 1.00 29.18 42 THR B C 1
ATOM 1458 O O . THR B 1 42 ? -20.440 -7.503 7.609 1.00 29.01 42 THR B O 1
ATOM 1462 N N . ALA B 1 43 ? -21.817 -6.331 6.216 1.00 29.46 43 ALA B N 1
ATOM 1463 C CA . ALA B 1 43 ? -22.929 -6.102 7.170 1.00 29.48 43 ALA B CA 1
ATOM 1464 C C . ALA B 1 43 ? -23.688 -7.407 7.446 1.00 29.69 43 ALA B C 1
ATOM 1465 O O . ALA B 1 43 ? -24.289 -7.507 8.532 1.00 30.53 43 ALA B O 1
ATOM 1467 N N . ASN B 1 44 ? -23.670 -8.367 6.512 1.00 28.52 44 ASN B N 1
ATOM 1468 C CA . ASN B 1 44 ? -24.490 -9.610 6.581 1.00 28.25 44 ASN B CA 1
ATOM 1469 C C . ASN B 1 44 ? -23.608 -10.862 6.475 1.00 27.59 44 ASN B C 1
ATOM 1470 O O . ASN B 1 44 ? -24.165 -11.935 6.175 1.00 27.83 44 ASN B O 1
ATOM 1475 N N . LYS B 1 45 ? -22.301 -10.751 6.736 1.00 26.87 45 LYS B N 1
ATOM 1476 C CA . LYS B 1 45 ? -21.321 -11.839 6.459 1.00 26.55 45 LYS B CA 1
ATOM 1477 C C . LYS B 1 45 ? -21.628 -13.070 7.327 1.00 26.11 45 LYS B C 1
ATOM 1478 O O . LYS B 1 45 ? -21.512 -14.195 6.798 1.00 25.78 45 LYS B O 1
ATOM 1484 N N . ALA B 1 46 ? -22.018 -12.886 8.594 1.00 25.58 46 ALA B N 1
ATOM 1485 C CA . ALA B 1 46 ? -22.386 -13.997 9.507 1.00 25.33 46 ALA B CA 1
ATOM 1486 C C . ALA B 1 46 ? -23.634 -14.710 8.967 1.00 25.23 46 ALA B C 1
ATOM 1487 O O . ALA B 1 46 ? -23.628 -15.954 8.924 1.00 25.15 46 ALA B O 1
ATOM 1489 N N . ALA B 1 47 ? -24.652 -13.950 8.546 1.00 25.60 47 ALA B N 1
ATOM 1490 C CA . ALA B 1 47 ? -25.919 -14.467 7.971 1.00 25.85 47 ALA B CA 1
ATOM 1491 C C . ALA B 1 47 ? -25.649 -15.173 6.635 1.00 25.66 47 ALA B C 1
ATOM 1492 O O . ALA B 1 47 ? -26.324 -16.179 6.356 1.00 25.09 47 ALA B O 1
ATOM 1494 N N . LEU B 1 48 ? -24.702 -14.666 5.839 1.00 25.69 48 LEU B N 1
ATOM 1495 C CA . LEU B 1 48 ? -24.314 -15.264 4.531 1.00 25.41 48 LEU B CA 1
ATOM 1496 C C . LEU B 1 48 ? -23.618 -16.610 4.766 1.00 25.44 48 LEU B C 1
ATOM 1497 O O . LEU B 1 48 ? -23.908 -17.562 4.015 1.00 25.70 48 LEU B O 1
ATOM 1502 N N . ALA B 1 49 ? -22.742 -16.690 5.773 1.00 25.80 49 ALA B N 1
ATOM 1503 C CA . ALA B 1 49 ? -22.083 -17.944 6.209 1.00 26.19 49 ALA B CA 1
ATOM 1504 C C . ALA B 1 49 ? -23.151 -18.955 6.649 1.00 26.37 49 ALA B C 1
ATOM 1505 O O . ALA B 1 49 ? -23.079 -20.109 6.198 1.00 26.28 49 ALA B O 1
ATOM 1507 N N . ASP B 1 50 ? -24.113 -18.531 7.478 1.00 27.13 50 ASP B N 1
ATOM 1508 C CA . ASP B 1 50 ? -25.236 -19.384 7.962 1.00 27.92 50 ASP B CA 1
ATOM 1509 C C . ASP B 1 50 ? -25.948 -20.012 6.759 1.00 28.05 50 ASP B C 1
ATOM 1510 O O . ASP B 1 50 ? -26.181 -21.237 6.778 1.00 27.54 50 ASP B O 1
ATOM 1515 N N . TYR B 1 51 ? -26.274 -19.193 5.755 1.00 27.81 51 TYR B N 1
ATOM 1516 C CA . TYR B 1 51 ? -27.018 -19.593 4.531 1.00 28.33 51 TYR B CA 1
ATOM 1517 C C . TYR B 1 51 ? -26.205 -20.624 3.739 1.00 27.14 51 TYR B C 1
ATOM 1518 O O . TYR B 1 51 ? -26.793 -21.616 3.268 1.00 27.65 51 TYR B O 1
ATOM 1527 N N . PHE B 1 52 ? -24.900 -20.383 3.586 1.00 26.26 52 PHE B N 1
ATOM 1528 C CA . PHE B 1 52 ? -23.952 -21.282 2.876 1.00 25.60 52 PHE B CA 1
ATOM 1529 C C . PHE B 1 52 ? -24.056 -22.695 3.466 1.00 25.97 52 PHE B C 1
ATOM 1530 O O . PHE B 1 52 ? -24.276 -23.646 2.693 1.00 25.46 52 PHE B O 1
ATOM 1538 N N . TYR B 1 53 ? -23.925 -22.820 4.791 1.00 26.19 53 TYR B N 1
ATOM 1539 C CA . TYR B 1 53 ? -23.820 -24.123 5.502 1.00 27.50 53 TYR B CA 1
ATOM 1540 C C . TYR B 1 53 ? -25.200 -24.786 5.590 1.00 29.77 53 TYR B C 1
ATOM 1541 O O . TYR B 1 53 ? -25.247 -26.026 5.534 1.00 29.19 53 TYR B O 1
ATOM 1550 N N . GLU B 1 54 ? -26.278 -24.000 5.682 1.00 32.49 54 GLU B N 1
ATOM 1551 C CA . GLU B 1 54 ? -27.673 -24.518 5.638 1.00 35.22 54 GLU B CA 1
ATOM 1552 C C . GLU B 1 54 ? -27.917 -25.189 4.280 1.00 35.94 54 GLU B C 1
ATOM 1553 O O . GLU B 1 54 ? -28.469 -26.305 4.260 1.00 35.85 54 GLU B O 1
ATOM 1559 N N . CYS B 1 55 ? -27.509 -24.534 3.189 1.00 36.89 55 CYS B N 1
ATOM 1560 C CA . CYS B 1 55 ? -27.659 -25.040 1.799 1.00 38.40 55 CYS B CA 1
ATOM 1561 C C . CYS B 1 55 ? -26.735 -26.245 1.579 1.00 38.82 55 CYS B C 1
ATOM 1562 O O . CYS B 1 55 ? -27.181 -27.216 0.939 1.00 39.41 55 CYS B O 1
ATOM 1565 N N . MET B 1 56 ? -25.510 -26.197 2.109 1.00 38.85 56 MET B N 1
ATOM 1566 C CA . MET B 1 56 ? -24.471 -27.238 1.881 1.00 39.83 56 MET B CA 1
ATOM 1567 C C . MET B 1 56 ? -24.847 -28.526 2.627 1.00 39.86 56 MET B C 1
ATOM 1568 O O . MET B 1 56 ? -24.901 -29.582 1.971 1.00 40.11 56 MET B O 1
ATOM 1573 N N . LEU B 1 57 ? -25.128 -28.434 3.932 1.00 40.21 57 LEU B N 1
ATOM 1574 C CA . LEU B 1 57 ? -25.381 -29.600 4.828 1.00 40.55 57 LEU B CA 1
ATOM 1575 C C . LEU B 1 57 ? -26.721 -30.273 4.493 1.00 40.95 57 LEU B C 1
ATOM 1576 O O . LEU B 1 57 ? -26.972 -31.367 5.038 1.00 41.13 57 LEU B O 1
ATOM 1581 N N . ALA B 1 58 ? -27.551 -29.653 3.645 1.00 40.27 58 ALA B N 1
ATOM 1582 C CA . ALA B 1 58 ? -28.836 -30.211 3.157 1.00 39.56 58 ALA B CA 1
ATOM 1583 C C . ALA B 1 58 ? -28.578 -31.384 2.199 1.00 39.13 58 ALA B C 1
ATOM 1584 O O . ALA B 1 58 ? -29.479 -32.235 2.067 1.00 38.95 58 ALA B O 1
ATOM 1586 N N . ASP B 1 59 ? -27.405 -31.421 1.554 1.00 37.84 59 ASP B N 1
ATOM 1587 C CA . ASP B 1 59 ? -26.970 -32.521 0.650 1.00 37.16 59 ASP B CA 1
ATOM 1588 C C . ASP B 1 59 ? -26.033 -33.458 1.411 1.00 36.45 59 ASP B C 1
ATOM 1589 O O . ASP B 1 59 ? -24.927 -33.062 1.774 1.00 36.14 59 ASP B O 1
ATOM 1594 N N . PRO B 1 60 ? -26.444 -34.721 1.679 1.00 36.08 60 PRO B N 1
ATOM 1595 C CA . PRO B 1 60 ? -25.560 -35.722 2.284 1.00 35.26 60 PRO B CA 1
ATOM 1596 C C . PRO B 1 60 ? -24.185 -35.869 1.611 1.00 34.74 60 PRO B C 1
ATOM 1597 O O . PRO B 1 60 ? -23.226 -36.145 2.310 1.00 35.15 60 PRO B O 1
ATOM 1601 N N . ASN B 1 61 ? -24.114 -35.696 0.286 1.00 34.28 61 ASN B N 1
ATOM 1602 C CA . ASN B 1 61 ? -22.848 -35.762 -0.496 1.00 33.96 61 ASN B CA 1
ATOM 1603 C C . ASN B 1 61 ? -21.884 -34.670 -0.014 1.00 31.89 61 ASN B C 1
ATOM 1604 O O . ASN B 1 61 ? -20.662 -34.909 -0.057 1.00 31.43 61 ASN B O 1
ATOM 1609 N N . ALA B 1 62 ? -22.412 -33.521 0.425 1.00 30.33 62 ALA B N 1
ATOM 1610 C CA . ALA B 1 62 ? -21.640 -32.378 0.968 1.00 29.05 62 ALA B CA 1
ATOM 1611 C C . ALA B 1 62 ? -21.417 -32.566 2.474 1.00 28.20 62 ALA B C 1
ATOM 1612 O O . ALA B 1 62 ? -20.285 -32.327 2.940 1.00 27.32 62 ALA B O 1
ATOM 1614 N N . ALA B 1 63 ? -22.457 -32.984 3.205 1.00 27.91 63 ALA B N 1
ATOM 1615 C CA . ALA B 1 63 ? -22.425 -33.228 4.668 1.00 27.91 63 ALA B CA 1
ATOM 1616 C C . ALA B 1 63 ? -21.323 -34.239 5.008 1.00 27.63 63 ALA B C 1
ATOM 1617 O O . ALA B 1 63 ? -20.771 -34.154 6.123 1.00 27.88 63 ALA B O 1
ATOM 1619 N N . PHE B 1 64 ? -21.020 -35.153 4.078 1.00 27.75 64 PHE B N 1
ATOM 1620 C CA . PHE B 1 64 ? -19.935 -36.169 4.163 1.00 27.49 64 PHE B CA 1
ATOM 1621 C C . PHE B 1 64 ? -18.615 -35.521 4.609 1.00 27.15 64 PHE B C 1
ATOM 1622 O O . PHE B 1 64 ? -17.889 -36.143 5.409 1.00 26.41 64 PHE B O 1
ATOM 1630 N N . PHE B 1 65 ? -18.315 -34.319 4.103 1.00 26.39 65 PHE B N 1
ATOM 1631 C CA . PHE B 1 65 ? -17.010 -33.621 4.264 1.00 26.70 65 PHE B CA 1
ATOM 1632 C C . PHE B 1 65 ? -17.020 -32.690 5.483 1.00 26.86 65 PHE B C 1
ATOM 1633 O O . PHE B 1 65 ? -15.941 -32.165 5.820 1.00 26.02 65 PHE B O 1
ATOM 1641 N N . LEU B 1 66 ? -18.180 -32.490 6.115 1.00 28.16 66 LEU B N 1
ATOM 1642 C CA . LEU B 1 66 ? -18.385 -31.476 7.184 1.00 29.55 66 LEU B CA 1
ATOM 1643 C C . LEU B 1 66 ? -18.838 -32.145 8.485 1.00 30.37 66 LEU B C 1
ATOM 1644 O O . LEU B 1 66 ? -19.655 -33.085 8.431 1.00 31.50 66 LEU B O 1
ATOM 1649 N N . SER B 1 67 ? -18.308 -31.665 9.612 1.00 30.24 67 SER B N 1
ATOM 1650 C CA . SER B 1 67 ? -18.832 -31.907 10.979 1.00 29.69 67 SER B CA 1
ATOM 1651 C C . SER B 1 67 ? -19.372 -30.583 11.522 1.00 29.61 67 SER B C 1
ATOM 1652 O O . SER B 1 67 ? -18.862 -29.526 11.104 1.00 29.93 67 SER B O 1
ATOM 1655 N N . ASP B 1 68 ? -20.361 -30.636 12.414 1.00 29.80 68 ASP B N 1
ATOM 1656 C CA . ASP B 1 68 ? -20.911 -29.431 13.087 1.00 30.38 68 ASP B CA 1
ATOM 1657 C C . ASP B 1 68 ? -19.757 -28.704 13.793 1.00 29.63 68 ASP B C 1
ATOM 1658 O O . ASP B 1 68 ? -19.654 -27.479 13.627 1.00 29.18 68 ASP B O 1
ATOM 1663 N N . GLN B 1 69 ? -18.884 -29.434 14.496 1.00 29.81 69 GLN B N 1
ATOM 1664 C CA . GLN B 1 69 ? -17.726 -28.853 15.233 1.00 29.75 69 GLN B CA 1
ATOM 1665 C C . GLN B 1 69 ? -16.820 -28.082 14.261 1.00 28.75 69 GLN B C 1
ATOM 1666 O O . GLN B 1 69 ? -16.447 -26.940 14.593 1.00 27.88 69 GLN B O 1
ATOM 1672 N N . LEU B 1 70 ? -16.474 -28.683 13.118 1.00 28.21 70 LEU B N 1
ATOM 1673 C CA . LEU B 1 70 ? -15.591 -28.072 12.085 1.00 28.50 70 LEU B CA 1
ATOM 1674 C C . LEU B 1 70 ? -16.194 -26.739 11.621 1.00 28.27 70 LEU B C 1
ATOM 1675 O O . LEU B 1 70 ? -15.457 -25.732 11.608 1.00 28.67 70 LEU B O 1
ATOM 1680 N N . VAL B 1 71 ? -17.486 -26.734 11.276 1.00 28.82 71 VAL B N 1
ATOM 1681 C CA . VAL B 1 71 ? -18.234 -25.528 10.806 1.00 29.59 71 VAL B CA 1
ATOM 1682 C C . VAL B 1 71 ? -18.235 -24.477 11.925 1.00 30.19 71 VAL B C 1
ATOM 1683 O O . VAL B 1 71 ? -17.838 -23.330 11.655 1.00 29.52 71 VAL B O 1
ATOM 1687 N N . LYS B 1 72 ? -18.656 -24.860 13.133 1.00 30.91 72 LYS B N 1
ATOM 1688 C CA . LYS B 1 72 ? -18.910 -23.919 14.259 1.00 31.45 72 LYS B CA 1
ATOM 1689 C C . LYS B 1 72 ? -17.595 -23.276 14.720 1.00 30.87 72 LYS B C 1
ATOM 1690 O O . LYS B 1 72 ? -17.611 -22.057 14.990 1.00 31.88 72 LYS B O 1
ATOM 1696 N N . THR B 1 73 ? -16.503 -24.045 14.788 1.00 29.95 73 THR B N 1
ATOM 1697 C CA . THR B 1 73 ? -15.226 -23.623 15.429 1.00 29.76 73 THR B CA 1
ATOM 1698 C C . THR B 1 73 ? -14.217 -23.084 14.402 1.00 29.26 73 THR B C 1
ATOM 1699 O O . THR B 1 73 ? -13.285 -22.388 14.846 1.00 29.02 73 THR B O 1
ATOM 1703 N N . LYS B 1 74 ? -14.366 -23.371 13.101 1.00 28.42 74 LYS B N 1
ATOM 1704 C CA . LYS B 1 74 ? -13.372 -22.937 12.077 1.00 28.72 74 LYS B CA 1
ATOM 1705 C C . LYS B 1 74 ? -14.050 -22.319 10.846 1.00 27.74 74 LYS B C 1
ATOM 1706 O O . LYS B 1 74 ? -13.798 -21.131 10.577 1.00 26.58 74 LYS B O 1
ATOM 1712 N N . LEU B 1 75 ? -14.829 -23.103 10.097 1.00 26.83 75 LEU B N 1
ATOM 1713 C CA . LEU B 1 75 ? -15.218 -22.765 8.698 1.00 26.71 75 LEU B CA 1
ATOM 1714 C C . LEU B 1 75 ? -16.198 -21.585 8.658 1.00 26.58 75 LEU B C 1
ATOM 1715 O O . LEU B 1 75 ? -16.111 -20.796 7.692 1.00 26.57 75 LEU B O 1
ATOM 1720 N N . HIS B 1 76 ? -17.100 -21.455 9.637 1.00 26.28 76 HIS B N 1
ATOM 1721 C CA . HIS B 1 76 ? -18.082 -20.337 9.693 1.00 26.49 76 HIS B CA 1
ATOM 1722 C C . HIS B 1 76 ? -17.324 -19.000 9.695 1.00 26.23 76 HIS B C 1
ATOM 1723 O O . HIS B 1 76 ? -17.694 -18.105 8.902 1.00 25.41 76 HIS B O 1
ATOM 1730 N N . ALA B 1 77 ? -16.281 -18.892 10.524 1.00 25.60 77 ALA B N 1
ATOM 1731 C CA . ALA B 1 77 ? -15.408 -17.700 10.653 1.00 25.57 77 ALA B CA 1
ATOM 1732 C C . ALA B 1 77 ? -14.545 -17.536 9.393 1.00 24.99 77 ALA B C 1
ATOM 1733 O O . ALA B 1 77 ? -14.323 -16.382 8.972 1.00 26.27 77 ALA B O 1
ATOM 1735 N N . ALA B 1 78 ? -14.063 -18.644 8.825 1.00 24.46 78 ALA B N 1
ATOM 1736 C CA . ALA B 1 78 ? -13.203 -18.673 7.619 1.00 24.19 78 ALA B CA 1
ATOM 1737 C C . ALA B 1 78 ? -14.003 -18.194 6.399 1.00 23.75 78 ALA B C 1
ATOM 1738 O O . ALA B 1 78 ? -13.400 -17.552 5.517 1.00 22.82 78 ALA B O 1
ATOM 1740 N N . MET B 1 79 ? -15.306 -18.497 6.357 1.00 23.10 79 MET B N 1
ATOM 1741 C CA . MET B 1 79 ? -16.232 -18.071 5.271 1.00 23.49 79 MET B CA 1
ATOM 1742 C C . MET B 1 79 ? -16.476 -16.561 5.368 1.00 23.58 79 MET B C 1
ATOM 1743 O O . MET B 1 79 ? -16.499 -15.897 4.316 1.00 22.74 79 MET B O 1
ATOM 1748 N N . GLN B 1 80 ? -16.666 -16.037 6.581 1.00 24.20 80 GLN B N 1
ATOM 1749 C CA . GLN B 1 80 ? -16.810 -14.576 6.823 1.00 24.54 80 GLN B CA 1
ATOM 1750 C C . GLN B 1 80 ? -15.550 -13.864 6.313 1.00 24.94 80 GLN B C 1
ATOM 1751 O O . GLN B 1 80 ? -15.697 -12.867 5.575 1.00 25.05 80 GLN B O 1
ATOM 1757 N N . ASP B 1 81 ? -14.367 -14.380 6.664 1.00 25.35 81 ASP B N 1
ATOM 1758 C CA . ASP B 1 81 ? -13.046 -13.829 6.256 1.00 25.71 81 ASP B CA 1
ATOM 1759 C C . ASP B 1 81 ? -12.891 -13.928 4.733 1.00 24.82 81 ASP B C 1
ATOM 1760 O O . ASP B 1 81 ? -12.353 -12.974 4.132 1.00 24.32 81 ASP B O 1
ATOM 1765 N N . TRP B 1 82 ? -13.328 -15.043 4.138 1.00 23.51 82 TRP B N 1
ATOM 1766 C CA . TRP B 1 82 ? -13.295 -15.274 2.667 1.00 22.95 82 TRP B CA 1
ATOM 1767 C C . TRP B 1 82 ? -14.086 -14.169 1.959 1.00 22.69 82 TRP B C 1
ATOM 1768 O O . TRP B 1 82 ? -13.535 -13.555 1.020 1.00 22.66 82 TRP B O 1
ATOM 1779 N N . LEU B 1 83 ? -15.328 -13.935 2.393 1.00 22.88 83 LEU B N 1
ATOM 1780 C CA . LEU B 1 83 ? -16.221 -12.878 1.845 1.00 23.34 83 LEU B CA 1
ATOM 1781 C C . LEU B 1 83 ? -15.524 -11.516 1.959 1.00 24.34 83 LEU B C 1
ATOM 1782 O O . LEU B 1 83 ? -15.496 -10.782 0.953 1.00 24.03 83 LEU B O 1
ATOM 1787 N N . GLU B 1 84 ? -14.971 -11.202 3.135 1.00 25.00 84 GLU B N 1
ATOM 1788 C CA . GLU B 1 84 ? -14.192 -9.956 3.382 1.00 25.85 84 GLU B CA 1
ATOM 1789 C C . GLU B 1 84 ? -13.086 -9.827 2.327 1.00 25.07 84 GLU B C 1
ATOM 1790 O O . GLU B 1 84 ? -12.960 -8.736 1.743 1.00 25.25 84 GLU B O 1
ATOM 1796 N N . SER B 1 85 ? -12.327 -10.901 2.086 1.00 24.54 85 SER B N 1
ATOM 1797 C CA . SER B 1 85 ? -11.186 -10.941 1.131 1.00 24.53 85 SER B CA 1
ATOM 1798 C C . SER B 1 85 ? -11.671 -10.584 -0.279 1.00 23.66 85 SER B C 1
ATOM 1799 O O . SER B 1 85 ? -11.055 -9.703 -0.911 1.00 22.49 85 SER B O 1
ATOM 1802 N N . VAL B 1 86 ? -12.738 -11.241 -0.744 1.00 23.08 86 VAL B N 1
ATOM 1803 C CA . VAL B 1 86 ? -13.270 -11.111 -2.135 1.00 22.76 86 VAL B CA 1
ATOM 1804 C C . VAL B 1 86 ? -13.671 -9.652 -2.393 1.00 22.56 86 VAL B C 1
ATOM 1805 O O . VAL B 1 86 ? -13.313 -9.124 -3.465 1.00 22.66 86 VAL B O 1
ATOM 1809 N N . TYR B 1 87 ? -14.378 -9.024 -1.451 1.00 22.27 87 TYR B N 1
ATOM 1810 C CA . TYR B 1 87 ? -15.033 -7.701 -1.635 1.00 22.48 87 TYR B CA 1
ATOM 1811 C C . TYR B 1 87 ? -14.110 -6.562 -1.186 1.00 23.04 87 TYR B C 1
ATOM 1812 O O . TYR B 1 87 ? -14.442 -5.395 -1.482 1.00 23.26 87 TYR B O 1
ATOM 1821 N N . ALA B 1 88 ? -12.979 -6.884 -0.548 1.00 24.15 88 ALA B N 1
ATOM 1822 C CA . ALA B 1 88 ? -11.924 -5.914 -0.165 1.00 24.63 88 ALA B CA 1
ATOM 1823 C C . ALA B 1 88 ? -10.958 -5.687 -1.335 1.00 25.28 88 ALA B C 1
ATOM 1824 O O . ALA B 1 88 ? -10.380 -4.587 -1.407 1.00 26.00 88 ALA B O 1
ATOM 1826 N N . ALA B 1 89 ? -10.794 -6.682 -2.217 1.00 25.82 89 ALA B N 1
ATOM 1827 C CA . ALA B 1 89 ? -9.711 -6.757 -3.229 1.00 26.28 89 ALA B CA 1
ATOM 1828 C C . ALA B 1 89 ? -9.648 -5.468 -4.059 1.00 26.88 89 ALA B C 1
ATOM 1829 O O . ALA B 1 89 ? -8.581 -4.816 -4.044 1.00 27.19 89 ALA B O 1
ATOM 1831 N N . ALA B 1 90 ? -10.732 -5.119 -4.760 1.00 27.12 90 ALA B N 1
ATOM 1832 C CA . ALA B 1 90 ? -10.772 -3.988 -5.721 1.00 28.14 90 ALA B CA 1
ATOM 1833 C C . ALA B 1 90 ? -10.665 -2.655 -4.979 1.00 28.99 90 ALA B C 1
ATOM 1834 O O . ALA B 1 90 ? -9.801 -1.846 -5.313 1.00 27.66 90 ALA B O 1
ATOM 1836 N N . PRO B 1 91 ? -11.517 -2.373 -3.963 1.00 29.89 91 PRO B N 1
ATOM 1837 C CA . PRO B 1 91 ? -11.424 -1.119 -3.208 1.00 30.81 91 PRO B CA 1
ATOM 1838 C C . PRO B 1 91 ? -10.055 -0.824 -2.570 1.00 31.54 91 PRO B C 1
ATOM 1839 O O . PRO B 1 91 ? -9.755 0.343 -2.389 1.00 32.22 91 PRO B O 1
ATOM 1843 N N . THR B 1 92 ? -9.275 -1.860 -2.233 1.00 32.41 92 THR B N 1
ATOM 1844 C CA . THR B 1 92 ? -7.949 -1.748 -1.563 1.00 33.57 92 THR B CA 1
ATOM 1845 C C . THR B 1 92 ? -6.807 -1.986 -2.562 1.00 34.37 92 THR B C 1
ATOM 1846 O O . THR B 1 92 ? -5.642 -1.829 -2.153 1.00 34.42 92 THR B O 1
ATOM 1850 N N . GLU B 1 93 ? -7.127 -2.368 -3.805 1.00 34.92 93 GLU B N 1
ATOM 1851 C CA . GLU B 1 93 ? -6.156 -2.666 -4.896 1.00 36.17 93 GLU B CA 1
ATOM 1852 C C . GLU B 1 93 ? -5.202 -3.791 -4.468 1.00 35.90 93 GLU B C 1
ATOM 1853 O O . GLU B 1 93 ? -4.052 -3.799 -4.953 1.00 36.06 93 GLU B O 1
ATOM 1859 N N . GLU B 1 94 ? -5.666 -4.716 -3.620 1.00 35.18 94 GLU B N 1
ATOM 1860 C CA . GLU B 1 94 ? -4.870 -5.866 -3.107 1.00 35.35 94 GLU B CA 1
ATOM 1861 C C . GLU B 1 94 ? -5.161 -7.093 -3.980 1.00 34.51 94 GLU B C 1
ATOM 1862 O O . GLU B 1 94 ? -5.550 -8.141 -3.428 1.00 34.20 94 GLU B O 1
ATOM 1868 N N . TYR B 1 95 ? -4.963 -6.963 -5.295 1.00 32.73 95 TYR B N 1
ATOM 1869 C CA . TYR B 1 95 ? -5.306 -7.996 -6.308 1.00 31.99 95 TYR B CA 1
ATOM 1870 C C . TYR B 1 95 ? -4.366 -9.201 -6.157 1.00 32.98 95 TYR B C 1
ATOM 1871 O O . TYR B 1 95 ? -4.867 -10.340 -6.133 1.00 32.12 95 TYR B O 1
ATOM 1880 N N . GLU B 1 96 ? -3.054 -8.962 -6.037 1.00 33.53 96 GLU B N 1
ATOM 1881 C CA . GLU B 1 96 ? -2.025 -10.038 -5.960 1.00 35.31 96 GLU B CA 1
ATOM 1882 C C . GLU B 1 96 ? -2.210 -10.848 -4.668 1.00 34.71 96 GLU B C 1
ATOM 1883 O O . GLU B 1 96 ? -2.086 -12.088 -4.735 1.00 33.32 96 GLU B O 1
ATOM 1889 N N . ARG B 1 97 ? -2.483 -10.180 -3.541 1.00 35.34 97 ARG B N 1
ATOM 1890 C CA . ARG B 1 97 ? -2.703 -10.831 -2.219 1.00 35.59 97 ARG B CA 1
ATOM 1891 C C . ARG B 1 97 ? -3.946 -11.726 -2.290 1.00 34.28 97 ARG B C 1
ATOM 1892 O O . ARG B 1 97 ? -3.883 -12.864 -1.781 1.00 34.05 97 ARG B O 1
ATOM 1900 N N . THR B 1 98 ? -5.034 -11.218 -2.878 1.00 32.47 98 THR B N 1
ATOM 1901 C CA . THR B 1 98 ? -6.356 -11.899 -2.940 1.00 30.72 98 THR B CA 1
ATOM 1902 C C . THR B 1 98 ? -6.242 -13.175 -3.782 1.00 29.03 98 THR B C 1
ATOM 1903 O O . THR B 1 98 ? -6.680 -14.228 -3.290 1.00 26.96 98 THR B O 1
ATOM 1907 N N . VAL B 1 99 ? -5.684 -13.083 -4.994 1.00 27.89 99 VAL B N 1
ATOM 1908 C CA . VAL B 1 99 ? -5.554 -14.244 -5.927 1.00 27.97 99 VAL B CA 1
ATOM 1909 C C . VAL B 1 99 ? -4.647 -15.298 -5.281 1.00 27.57 99 VAL B C 1
ATOM 1910 O O . VAL B 1 99 ? -4.945 -16.494 -5.430 1.00 26.67 99 VAL B O 1
ATOM 1914 N N . ALA B 1 100 ? -3.588 -14.869 -4.585 1.00 27.77 100 ALA B N 1
ATOM 1915 C CA . ALA B 1 100 ? -2.663 -15.756 -3.841 1.00 27.13 100 ALA B CA 1
ATOM 1916 C C . ALA B 1 100 ? -3.453 -16.522 -2.772 1.00 26.77 100 ALA B C 1
ATOM 1917 O O . ALA B 1 100 ? -3.294 -17.754 -2.692 1.00 26.46 100 ALA B O 1
ATOM 1919 N N . PHE B 1 101 ? -4.294 -15.822 -2.005 1.00 26.84 101 PHE B N 1
ATOM 1920 C CA . PHE B 1 101 ? -5.161 -16.410 -0.948 1.00 27.05 101 PHE B CA 1
ATOM 1921 C C . PHE B 1 101 ? -6.170 -17.381 -1.578 1.00 27.24 101 PHE B C 1
ATOM 1922 O O . PHE B 1 101 ? -6.286 -18.516 -1.082 1.00 27.78 101 PHE B O 1
ATOM 1930 N N . GLN B 1 102 ? -6.877 -16.950 -2.630 1.00 27.25 102 GLN B N 1
ATOM 1931 C CA . GLN B 1 102 ? -7.912 -17.765 -3.327 1.00 26.70 102 GLN B CA 1
ATOM 1932 C C . GLN B 1 102 ? -7.278 -19.060 -3.852 1.00 27.42 102 GLN B C 1
ATOM 1933 O O . GLN B 1 102 ? -7.918 -20.121 -3.718 1.00 26.72 102 GLN B O 1
ATOM 1939 N N . ARG B 1 103 ? -6.072 -18.974 -4.424 1.00 27.87 103 ARG B N 1
ATOM 1940 C CA . ARG B 1 103 ? -5.316 -20.146 -4.949 1.00 29.92 103 ARG B CA 1
ATOM 1941 C C . ARG B 1 103 ? -5.097 -21.158 -3.818 1.00 29.81 103 ARG B C 1
ATOM 1942 O O . ARG B 1 103 ? -5.330 -22.359 -4.054 1.00 30.58 103 ARG B O 1
ATOM 1950 N N . LYS B 1 104 ? -4.677 -20.680 -2.642 1.00 30.23 104 LYS B N 1
ATOM 1951 C CA . LYS B 1 104 ? -4.405 -21.511 -1.436 1.00 30.63 104 LYS B CA 1
ATOM 1952 C C . LYS B 1 104 ? -5.693 -22.191 -0.962 1.00 29.68 104 LYS B C 1
ATOM 1953 O O . LYS B 1 104 ? -5.644 -23.402 -0.676 1.00 28.82 104 LYS B O 1
ATOM 1959 N N . VAL B 1 105 ? -6.793 -21.439 -0.863 1.00 28.54 105 VAL B N 1
ATOM 1960 C CA . VAL B 1 105 ? -8.123 -21.976 -0.448 1.00 28.21 105 VAL B CA 1
ATOM 1961 C C . VAL B 1 105 ? -8.498 -23.104 -1.417 1.00 28.07 105 VAL B C 1
ATOM 1962 O O . VAL B 1 105 ? -8.892 -24.182 -0.941 1.00 27.88 105 VAL B O 1
ATOM 1966 N N . GLY B 1 106 ? -8.342 -22.868 -2.722 1.00 28.46 106 GLY B N 1
ATOM 1967 C CA . GLY B 1 106 ? -8.582 -23.866 -3.782 1.00 29.35 106 GLY B CA 1
ATOM 1968 C C . GLY B 1 106 ? -7.787 -25.140 -3.547 1.00 30.38 106 GLY B C 1
ATOM 1969 O O . GLY B 1 106 ? -8.382 -26.234 -3.645 1.00 30.10 106 GLY B O 1
ATOM 1970 N N . GLU B 1 107 ? -6.493 -25.003 -3.237 1.00 31.70 107 GLU B N 1
ATOM 1971 C CA . GLU B 1 107 ? -5.561 -26.137 -2.984 1.00 33.30 107 GLU B CA 1
ATOM 1972 C C . GLU B 1 107 ? -6.076 -26.977 -1.807 1.00 32.51 107 GLU B C 1
ATOM 1973 O O . GLU B 1 107 ? -6.049 -28.214 -1.926 1.00 32.51 107 GLU B O 1
ATOM 1979 N N . VAL B 1 108 ? -6.538 -26.333 -0.729 1.00 31.82 108 VAL B N 1
ATOM 1980 C CA . VAL B 1 108 ? -7.076 -27.015 0.490 1.00 31.35 108 VAL B CA 1
ATOM 1981 C C . VAL B 1 108 ? -8.177 -27.997 0.064 1.00 30.39 108 VAL B C 1
ATOM 1982 O O . VAL B 1 108 ? -8.152 -29.143 0.544 1.00 29.62 108 VAL B O 1
ATOM 1986 N N . HIS B 1 109 ? -9.093 -27.568 -0.812 1.00 29.38 109 HIS B N 1
ATOM 1987 C CA . HIS B 1 109 ? -10.284 -28.349 -1.249 1.00 29.26 109 HIS B CA 1
ATOM 1988 C C . HIS B 1 109 ? -9.874 -29.474 -2.207 1.00 30.28 109 HIS B C 1
ATOM 1989 O O . HIS B 1 109 ? -10.402 -30.592 -2.054 1.00 29.94 109 HIS B O 1
ATOM 1996 N N . ALA B 1 110 ? -8.998 -29.178 -3.172 1.00 31.05 110 ALA B N 1
ATOM 1997 C CA . ALA B 1 110 ? -8.504 -30.142 -4.186 1.00 32.61 110 ALA B CA 1
ATOM 1998 C C . ALA B 1 110 ? -7.789 -31.308 -3.490 1.00 33.81 110 ALA B C 1
ATOM 1999 O O . ALA B 1 110 ? -7.941 -32.458 -3.952 1.00 33.84 110 ALA B O 1
ATOM 2001 N N . ARG B 1 111 ? -7.055 -31.017 -2.411 1.00 35.78 111 ARG B N 1
ATOM 2002 C CA . ARG B 1 111 ? -6.150 -31.976 -1.721 1.00 38.44 111 ARG B CA 1
ATOM 2003 C C . ARG B 1 111 ? -6.948 -32.940 -0.831 1.00 38.06 111 ARG B C 1
ATOM 2004 O O . ARG B 1 111 ? -6.407 -34.021 -0.538 1.00 38.45 111 ARG B O 1
ATOM 2012 N N . ILE B 1 112 ? -8.176 -32.585 -0.431 1.00 37.47 112 ILE B N 1
ATOM 2013 C CA . ILE B 1 112 ? -9.096 -33.497 0.321 1.00 37.19 112 ILE B CA 1
ATOM 2014 C C . ILE B 1 112 ? -10.250 -33.938 -0.593 1.00 36.54 112 ILE B C 1
ATOM 2015 O O . ILE B 1 112 ? -11.206 -34.552 -0.078 1.00 36.56 112 ILE B O 1
ATOM 2020 N N . ASP B 1 113 ? -10.151 -33.648 -1.896 1.00 36.35 113 ASP B N 1
ATOM 2021 C CA . ASP B 1 113 ? -11.035 -34.177 -2.971 1.00 36.54 113 ASP B CA 1
ATOM 2022 C C . ASP B 1 113 ? -12.488 -33.742 -2.743 1.00 35.32 113 ASP B C 1
ATOM 2023 O O . ASP B 1 113 ? -13.386 -34.588 -2.921 1.00 35.15 113 ASP B O 1
ATOM 2028 N N . ILE B 1 114 ? -12.718 -32.472 -2.390 1.00 34.22 114 ILE B N 1
ATOM 2029 C CA . ILE B 1 114 ? -14.078 -31.852 -2.418 1.00 33.46 114 ILE B CA 1
ATOM 2030 C C . ILE B 1 114 ? -14.503 -31.806 -3.883 1.00 32.50 114 ILE B C 1
ATOM 2031 O O . ILE B 1 114 ? -13.788 -31.234 -4.701 1.00 31.56 114 ILE B O 1
ATOM 2036 N N . PRO B 1 115 ? -15.644 -32.420 -4.275 1.00 32.12 115 PRO B N 1
ATOM 2037 C CA . PRO B 1 115 ? -16.100 -32.359 -5.662 1.00 31.95 115 PRO B CA 1
ATOM 2038 C C . PRO B 1 115 ? -16.309 -30.897 -6.082 1.00 31.34 115 PRO B C 1
ATOM 2039 O O . PRO B 1 115 ? -16.965 -30.171 -5.357 1.00 30.83 115 PRO B O 1
ATOM 2043 N N . VAL B 1 116 ? -15.742 -30.501 -7.226 1.00 30.73 116 VAL B N 1
ATOM 2044 C CA . VAL B 1 116 ? -15.743 -29.087 -7.710 1.00 29.96 116 VAL B CA 1
ATOM 2045 C C . VAL B 1 116 ? -17.191 -28.604 -7.881 1.00 28.93 116 VAL B C 1
ATOM 2046 O O . VAL B 1 116 ? -17.431 -27.402 -7.657 1.00 28.40 116 VAL B O 1
ATOM 2050 N N . HIS B 1 117 ? -18.124 -29.494 -8.239 1.00 27.40 117 HIS B N 1
ATOM 2051 C CA . HIS B 1 117 ? -19.553 -29.143 -8.473 1.00 26.35 117 HIS B CA 1
ATOM 2052 C C . HIS B 1 117 ? -20.179 -28.602 -7.180 1.00 25.29 117 HIS B C 1
ATOM 2053 O O . HIS B 1 117 ? -21.069 -27.741 -7.284 1.00 25.30 117 HIS B O 1
ATOM 2060 N N . LEU B 1 118 ? -19.724 -29.072 -6.013 1.00 24.49 118 LEU B N 1
ATOM 2061 C CA . LEU B 1 118 ? -20.190 -28.579 -4.688 1.00 24.11 118 LEU B CA 1
ATOM 2062 C C . LEU B 1 118 ? -19.588 -27.193 -4.412 1.00 23.70 118 LEU B C 1
ATOM 2063 O O . LEU B 1 118 ? -20.290 -26.362 -3.806 1.00 22.75 118 LEU B O 1
ATOM 2068 N N . VAL B 1 119 ? -18.339 -26.953 -4.828 1.00 23.47 119 VAL B N 1
ATOM 2069 C CA . VAL B 1 119 ? -17.676 -25.620 -4.700 1.00 23.52 119 VAL B CA 1
ATOM 2070 C C . VAL B 1 119 ? -18.507 -24.601 -5.493 1.00 23.11 119 VAL B C 1
ATOM 2071 O O . VAL B 1 119 ? -18.839 -23.546 -4.921 1.00 23.09 119 VAL B O 1
ATOM 2075 N N . THR B 1 120 ? -18.870 -24.926 -6.739 1.00 23.20 120 THR B N 1
ATOM 2076 C CA . THR B 1 120 ? -19.658 -24.039 -7.641 1.00 23.25 120 THR B CA 1
ATOM 2077 C C . THR B 1 120 ? -21.064 -23.831 -7.060 1.00 22.82 120 THR B C 1
ATOM 2078 O O . THR B 1 120 ? -21.546 -22.686 -7.106 1.00 21.66 120 THR B O 1
ATOM 2082 N N . ARG B 1 121 ? -21.700 -24.884 -6.530 1.00 22.96 121 ARG B N 1
ATOM 2083 C CA . ARG B 1 121 ? -23.026 -24.771 -5.862 1.00 23.14 121 ARG B CA 1
ATOM 2084 C C . ARG B 1 121 ? -22.912 -23.803 -4.679 1.00 22.37 121 ARG B C 1
ATOM 2085 O O . ARG B 1 121 ? -23.787 -22.929 -4.550 1.00 21.88 121 ARG B O 1
ATOM 2093 N N . GLY B 1 122 ? -21.880 -23.972 -3.845 1.00 22.29 122 GLY B N 1
ATOM 2094 C CA . GLY B 1 122 ? -21.588 -23.093 -2.697 1.00 22.17 122 GLY B CA 1
ATOM 2095 C C . GLY B 1 122 ? -21.486 -21.639 -3.126 1.00 22.29 122 GLY B C 1
ATOM 2096 O O . GLY B 1 122 ? -22.123 -20.780 -2.489 1.00 22.81 122 GLY B O 1
ATOM 2097 N N . ALA B 1 123 ? -20.722 -21.370 -4.186 1.00 22.31 123 ALA B N 1
ATOM 2098 C CA . ALA B 1 123 ? -20.548 -20.019 -4.767 1.00 22.45 123 ALA B CA 1
ATOM 2099 C C . ALA B 1 123 ? -21.911 -19.461 -5.192 1.00 22.45 123 ALA B C 1
ATOM 2100 O O . ALA B 1 123 ? -22.193 -18.283 -4.886 1.00 22.20 123 ALA B O 1
ATOM 2102 N N . CYS B 1 124 ? -22.726 -20.278 -5.870 1.00 22.57 124 CYS B N 1
ATOM 2103 C CA . CYS B 1 124 ? -24.083 -19.902 -6.354 1.00 22.62 124 CYS B CA 1
ATOM 2104 C C . CYS B 1 124 ? -24.962 -19.483 -5.169 1.00 21.86 124 CYS B C 1
ATOM 2105 O O . CYS B 1 124 ? -25.678 -18.475 -5.299 1.00 21.28 124 CYS B O 1
ATOM 2108 N N . ALA B 1 125 ? -24.904 -20.222 -4.055 1.00 21.64 125 ALA B N 1
ATOM 2109 C CA . ALA B 1 125 ? -25.674 -19.930 -2.822 1.00 21.75 125 ALA B CA 1
ATOM 2110 C C . ALA B 1 125 ? -25.318 -18.525 -2.313 1.00 21.24 125 ALA B C 1
ATOM 2111 O O . ALA B 1 125 ? -26.242 -17.769 -1.960 1.00 20.99 125 ALA B O 1
ATOM 2113 N N . LEU B 1 126 ? -24.027 -18.182 -2.291 1.00 20.96 126 LEU B N 1
ATOM 2114 C CA . LEU B 1 126 ? -23.540 -16.857 -1.820 1.00 20.88 126 LEU B CA 1
ATOM 2115 C C . LEU B 1 126 ? -24.010 -15.761 -2.784 1.00 20.98 126 LEU B C 1
ATOM 2116 O O . LEU B 1 126 ? -24.552 -14.753 -2.299 1.00 21.04 126 LEU B O 1
ATOM 2121 N N . ILE B 1 127 ? -23.820 -15.958 -4.093 1.00 21.19 127 ILE B N 1
ATOM 2122 C CA . ILE B 1 127 ? -24.223 -14.983 -5.153 1.00 21.29 127 ILE B CA 1
ATOM 2123 C C . ILE B 1 127 ? -25.725 -14.710 -5.021 1.00 21.59 127 ILE B C 1
ATOM 2124 O O . ILE B 1 127 ? -26.112 -13.525 -5.004 1.00 22.36 127 ILE B O 1
ATOM 2129 N N . ARG B 1 128 ? -26.535 -15.770 -4.949 1.00 22.05 128 ARG B N 1
ATOM 2130 C CA . ARG B 1 128 ? -28.017 -15.681 -4.858 1.00 22.72 128 ARG B CA 1
ATOM 2131 C C . ARG B 1 128 ? -28.403 -14.814 -3.652 1.00 23.01 128 ARG B C 1
ATOM 2132 O O . ARG B 1 128 ? -29.178 -13.861 -3.839 1.00 22.78 128 ARG B O 1
ATOM 2140 N N . ARG B 1 129 ? -27.884 -15.127 -2.462 1.00 23.53 129 ARG B N 1
ATOM 2141 C CA . ARG B 1 129 ? -28.316 -14.470 -1.199 1.00 24.72 129 ARG B CA 1
ATOM 2142 C C . ARG B 1 129 ? -27.813 -13.020 -1.163 1.00 23.83 129 ARG B C 1
ATOM 2143 O O . ARG B 1 129 ? -28.585 -12.148 -0.722 1.00 23.64 129 ARG B O 1
ATOM 2151 N N . ILE B 1 130 ? -26.583 -12.758 -1.616 1.00 23.09 130 ILE B N 1
ATOM 2152 C CA . ILE B 1 130 ? -26.022 -11.374 -1.686 1.00 23.20 130 ILE B CA 1
ATOM 2153 C C . ILE B 1 130 ? -26.903 -10.535 -2.621 1.00 23.26 130 ILE B C 1
ATOM 2154 O O . ILE B 1 130 ? -27.221 -9.390 -2.254 1.00 23.53 130 ILE B O 1
ATOM 2159 N N . CYS B 1 131 ? -27.299 -11.081 -3.774 1.00 22.74 131 CYS B N 1
ATOM 2160 C CA . CYS B 1 131 ? -28.154 -10.381 -4.773 1.00 23.04 131 CYS B CA 1
ATOM 2161 C C . CYS B 1 131 ? -29.571 -10.179 -4.214 1.00 23.72 131 CYS B C 1
ATOM 2162 O O . CYS B 1 131 ? -30.174 -9.127 -4.506 1.00 23.94 131 CYS B O 1
ATOM 2165 N N . GLU B 1 132 ? -30.085 -11.135 -3.433 1.00 24.84 132 GLU B N 1
ATOM 2166 C CA . GLU B 1 132 ? -31.392 -11.003 -2.732 1.00 25.68 132 GLU B CA 1
ATOM 2167 C C . GLU B 1 132 ? -31.320 -9.823 -1.754 1.00 26.50 132 GLU B C 1
ATOM 2168 O O . GLU B 1 132 ? -32.272 -9.022 -1.730 1.00 26.82 132 GLU B O 1
ATOM 2174 N N . LEU B 1 133 ? -30.224 -9.716 -0.996 1.00 27.47 133 LEU B N 1
ATOM 2175 C CA . LEU B 1 133 ? -29.996 -8.632 -0.001 1.00 28.49 133 LEU B CA 1
ATOM 2176 C C . LEU B 1 133 ? -29.858 -7.284 -0.720 1.00 28.99 133 LEU B C 1
ATOM 2177 O O . LEU B 1 133 ? -30.419 -6.298 -0.213 1.00 29.18 133 LEU B O 1
ATOM 2182 N N . LEU B 1 134 ? -29.146 -7.242 -1.853 1.00 29.81 134 LEU B N 1
ATOM 2183 C CA . LEU B 1 134 ? -28.946 -6.007 -2.665 1.00 30.03 134 LEU B CA 1
ATOM 2184 C C . LEU B 1 134 ? -30.291 -5.526 -3.222 1.00 31.71 134 LEU B C 1
ATOM 2185 O O . LEU B 1 134 ? -30.511 -4.295 -3.239 1.00 31.58 134 LEU B O 1
ATOM 2190 N N . ASP B 1 135 ? -31.154 -6.456 -3.648 1.00 32.50 135 ASP B N 1
ATOM 2191 C CA . ASP B 1 135 ? -32.496 -6.163 -4.222 1.00 34.33 135 ASP B CA 1
ATOM 2192 C C . ASP B 1 135 ? -33.366 -5.442 -3.183 1.00 35.98 135 ASP B C 1
ATOM 2193 O O . ASP B 1 135 ? -34.285 -4.712 -3.595 1.00 35.39 135 ASP B O 1
ATOM 2198 N N . ARG B 1 136 ? -33.096 -5.654 -1.892 1.00 37.92 136 ARG B N 1
ATOM 2199 C CA . ARG B 1 136 ? -33.892 -5.101 -0.765 1.00 39.60 136 ARG B CA 1
ATOM 2200 C C . ARG B 1 136 ? -33.198 -3.879 -0.145 1.00 39.87 136 ARG B C 1
ATOM 2201 O O . ARG B 1 136 ? -33.810 -3.264 0.750 1.00 39.71 136 ARG B O 1
ATOM 2209 N N . ASP B 1 137 ? -31.981 -3.538 -0.589 1.00 39.73 137 ASP B N 1
ATOM 2210 C CA . ASP B 1 137 ? -31.209 -2.368 -0.087 1.00 40.78 137 ASP B CA 1
ATOM 2211 C C . ASP B 1 137 ? -31.854 -1.087 -0.632 1.00 41.49 137 ASP B C 1
ATOM 2212 O O . ASP B 1 137 ? -31.633 -0.766 -1.819 1.00 40.60 137 ASP B O 1
ATOM 2217 N N . ALA B 1 138 ? -32.615 -0.387 0.216 1.00 42.02 138 ALA B N 1
ATOM 2218 C CA . ALA B 1 138 ? -33.410 0.817 -0.125 1.00 42.48 138 ALA B CA 1
ATOM 2219 C C . ALA B 1 138 ? -32.491 1.975 -0.539 1.00 42.97 138 ALA B C 1
ATOM 2220 O O . ALA B 1 138 ? -32.949 2.832 -1.319 1.00 44.56 138 ALA B O 1
ATOM 2222 N N . SER B 1 139 ? -31.250 2.000 -0.039 1.00 43.50 139 SER B N 1
ATOM 2223 C CA . SER B 1 139 ? -30.266 3.097 -0.249 1.00 43.34 139 SER B CA 1
ATOM 2224 C C . SER B 1 139 ? -29.699 3.066 -1.676 1.00 42.88 139 SER B C 1
ATOM 2225 O O . SER B 1 139 ? -29.070 4.066 -2.072 1.00 44.39 139 SER B O 1
ATOM 2228 N N . LEU B 1 140 ? -29.898 1.965 -2.411 1.00 41.34 140 LEU B N 1
ATOM 2229 C CA . LEU B 1 140 ? -29.490 1.818 -3.837 1.00 40.09 140 LEU B CA 1
ATOM 2230 C C . LEU B 1 140 ? -30.693 2.095 -4.744 1.00 38.59 140 LEU B C 1
ATOM 2231 O O . LEU B 1 140 ? -31.813 1.698 -4.374 1.00 39.37 140 LEU B O 1
ATOM 2236 N N . SER B 1 141 ? -30.460 2.740 -5.892 1.00 37.60 141 SER B N 1
ATOM 2237 C CA . SER B 1 141 ? -31.434 2.859 -7.009 1.00 36.67 141 SER B CA 1
ATOM 2238 C C . SER B 1 141 ? -31.553 1.500 -7.708 1.00 36.30 141 SER B C 1
ATOM 2239 O O . SER B 1 141 ? -30.675 0.641 -7.481 1.00 35.36 141 SER B O 1
ATOM 2242 N N . ALA B 1 142 ? -32.592 1.318 -8.528 1.00 35.99 142 ALA B N 1
ATOM 2243 C CA . ALA B 1 142 ? -32.851 0.080 -9.302 1.00 36.08 142 ALA B CA 1
ATOM 2244 C C . ALA B 1 142 ? -31.644 -0.227 -10.199 1.00 35.32 142 ALA B C 1
ATOM 2245 O O . ALA B 1 142 ? -31.204 -1.394 -10.220 1.00 35.50 142 ALA B O 1
ATOM 2247 N N . ALA B 1 143 ? -31.118 0.792 -10.889 1.00 33.83 143 ALA B N 1
ATOM 2248 C CA . ALA B 1 143 ? -29.985 0.689 -11.842 1.00 33.17 143 ALA B CA 1
ATOM 2249 C C . ALA B 1 143 ? -28.683 0.352 -11.099 1.00 32.24 143 ALA B C 1
ATOM 2250 O O . ALA B 1 143 ? -27.894 -0.456 -11.631 1.00 31.87 143 ALA B O 1
ATOM 2252 N N . GLN B 1 144 ? -28.462 0.953 -9.925 1.00 31.66 144 GLN B N 1
ATOM 2253 C CA . GLN B 1 144 ? -27.266 0.714 -9.071 1.00 31.09 144 GLN B CA 1
ATOM 2254 C C . GLN B 1 144 ? -27.309 -0.717 -8.520 1.00 29.39 144 GLN B C 1
ATOM 2255 O O . GLN B 1 144 ? -26.268 -1.400 -8.570 1.00 28.20 144 GLN B O 1
ATOM 2261 N N . ALA B 1 145 ? -28.469 -1.144 -8.009 1.00 27.90 145 ALA B N 1
ATOM 2262 C CA . ALA B 1 145 ? -28.708 -2.503 -7.468 1.00 27.04 145 ALA B CA 1
ATOM 2263 C C . ALA B 1 145 ? -28.415 -3.549 -8.553 1.00 25.73 145 ALA B C 1
ATOM 2264 O O . ALA B 1 145 ? -27.742 -4.546 -8.239 1.00 25.80 145 ALA B O 1
ATOM 2266 N N . ALA B 1 146 ? -28.892 -3.317 -9.780 1.00 24.54 146 ALA B N 1
ATOM 2267 C CA . ALA B 1 146 ? -28.690 -4.205 -10.951 1.00 23.89 146 ALA B CA 1
ATOM 2268 C C . ALA B 1 146 ? -27.191 -4.338 -11.252 1.00 23.10 146 ALA B C 1
ATOM 2269 O O . ALA B 1 146 ? -26.720 -5.485 -11.359 1.00 22.60 146 ALA B O 1
ATOM 2271 N N . ALA B 1 147 ? -26.473 -3.216 -11.382 1.00 21.98 147 ALA B N 1
ATOM 2272 C CA . ALA B 1 147 ? -25.021 -3.177 -11.686 1.00 21.84 147 ALA B CA 1
ATOM 2273 C C . ALA B 1 147 ? -24.229 -3.863 -10.565 1.00 21.24 147 ALA B C 1
ATOM 2274 O O . ALA B 1 147 ? -23.266 -4.594 -10.877 1.00 20.62 147 ALA B O 1
ATOM 2276 N N . THR B 1 148 ? -24.611 -3.640 -9.304 1.00 21.25 148 THR B N 1
ATOM 2277 C CA . THR B 1 148 ? -23.908 -4.206 -8.123 1.00 21.10 148 THR B CA 1
ATOM 2278 C C . THR B 1 148 ? -24.117 -5.726 -8.093 1.00 20.93 148 THR B C 1
ATOM 2279 O O . THR B 1 148 ? -23.160 -6.434 -7.743 1.00 20.99 148 THR B O 1
ATOM 2283 N N . CYS B 1 149 ? -25.305 -6.211 -8.466 1.00 21.06 149 CYS B N 1
ATOM 2284 C CA . CYS B 1 149 ? -25.616 -7.666 -8.555 1.00 20.95 149 CYS B CA 1
ATOM 2285 C C . CYS B 1 149 ? -24.742 -8.317 -9.634 1.00 20.50 149 CYS B C 1
ATOM 2286 O O . CYS B 1 149 ? -24.197 -9.405 -9.375 1.00 19.98 149 CYS B O 1
ATOM 2289 N N . ARG B 1 150 ? -24.598 -7.667 -10.792 1.00 20.17 150 ARG B N 1
ATOM 2290 C CA . ARG B 1 150 ? -23.745 -8.168 -11.903 1.00 19.82 150 ARG B CA 1
ATOM 2291 C C . ARG B 1 150 ? -22.290 -8.230 -11.423 1.00 19.42 150 ARG B C 1
ATOM 2292 O O . ARG B 1 150 ? -21.627 -9.240 -11.719 1.00 19.10 150 ARG B O 1
ATOM 2300 N N . TYR B 1 151 ? -21.825 -7.215 -10.681 1.00 18.87 151 TYR B N 1
ATOM 2301 C CA . TYR B 1 151 ? -20.467 -7.178 -10.071 1.00 18.58 151 TYR B CA 1
ATOM 2302 C C . TYR B 1 151 ? -20.290 -8.373 -9.123 1.00 18.32 151 TYR B C 1
ATOM 2303 O O . TYR B 1 151 ? -19.259 -9.066 -9.217 1.00 17.71 151 TYR B O 1
ATOM 2312 N N . VAL B 1 152 ? -21.269 -8.594 -8.241 1.00 18.10 152 VAL B N 1
ATOM 2313 C CA . VAL B 1 152 ? -21.275 -9.685 -7.217 1.00 18.38 152 VAL B CA 1
ATOM 2314 C C . VAL B 1 152 ? -21.074 -11.036 -7.917 1.00 18.32 152 VAL B C 1
ATOM 2315 O O . VAL B 1 152 ? -20.179 -11.791 -7.490 1.00 18.41 152 VAL B O 1
ATOM 2319 N N . ALA B 1 153 ? -21.870 -11.325 -8.951 1.00 18.47 153 ALA B N 1
ATOM 2320 C CA . ALA B 1 153 ? -21.776 -12.567 -9.755 1.00 18.76 153 ALA B CA 1
ATOM 2321 C C . ALA B 1 153 ? -20.370 -12.675 -10.358 1.00 18.87 153 ALA B C 1
ATOM 2322 O O . ALA B 1 153 ? -19.722 -13.710 -10.157 1.00 19.30 153 ALA B O 1
ATOM 2324 N N . ASP B 1 154 ? -19.903 -11.625 -11.039 1.00 19.56 154 ASP B N 1
ATOM 2325 C CA . ASP B 1 154 ? -18.572 -11.586 -11.705 1.00 19.88 154 ASP B CA 1
ATOM 2326 C C . ASP B 1 154 ? -17.450 -11.857 -10.697 1.00 19.58 154 ASP B C 1
ATOM 2327 O O . ASP B 1 154 ? -16.640 -12.768 -10.949 1.00 19.00 154 ASP B O 1
ATOM 2332 N N . VAL B 1 155 ? -17.376 -11.075 -9.619 1.00 19.49 155 VAL B N 1
ATOM 2333 C CA . VAL B 1 155 ? -16.212 -11.102 -8.685 1.00 19.50 155 VAL B CA 1
ATOM 2334 C C . VAL B 1 155 ? -16.239 -12.412 -7.889 1.00 19.38 155 VAL B C 1
ATOM 2335 O O . VAL B 1 155 ? -15.154 -12.969 -7.657 1.00 18.77 155 VAL B O 1
ATOM 2339 N N . THR B 1 156 ? -17.423 -12.908 -7.510 1.00 19.81 156 THR B N 1
ATOM 2340 C CA . THR B 1 156 ? -17.556 -14.196 -6.776 1.00 19.69 156 THR B CA 1
ATOM 2341 C C . THR B 1 156 ? -17.105 -15.338 -7.695 1.00 19.65 156 THR B C 1
ATOM 2342 O O . THR B 1 156 ? -16.416 -16.245 -7.202 1.00 19.59 156 THR B O 1
ATOM 2346 N N . MET B 1 157 ? -17.473 -15.291 -8.978 1.00 20.18 157 MET B N 1
ATOM 2347 C CA . MET B 1 157 ? -17.112 -16.343 -9.966 1.00 20.76 157 MET B CA 1
ATOM 2348 C C . MET B 1 157 ? -15.615 -16.258 -10.297 1.00 20.16 157 MET B C 1
ATOM 2349 O O . MET B 1 157 ? -15.017 -17.318 -10.550 1.00 19.55 157 MET B O 1
ATOM 2354 N N . THR B 1 158 ? -15.023 -15.058 -10.272 1.00 20.04 158 THR B N 1
ATOM 2355 C CA . THR B 1 158 ? -13.560 -14.861 -10.460 1.00 20.16 158 THR B CA 1
ATOM 2356 C C . THR B 1 158 ? -12.808 -15.546 -9.312 1.00 20.02 158 THR B C 1
ATOM 2357 O O . THR B 1 158 ? -11.829 -16.252 -9.599 1.00 19.55 158 THR B O 1
ATOM 2361 N N . ALA B 1 159 ? -13.247 -15.342 -8.067 1.00 20.25 159 ALA B N 1
ATOM 2362 C CA . ALA B 1 159 ? -12.694 -16.006 -6.861 1.00 20.65 159 ALA B CA 1
ATOM 2363 C C . ALA B 1 159 ? -12.787 -17.526 -7.037 1.00 21.10 159 ALA B C 1
ATOM 2364 O O . ALA B 1 159 ? -11.764 -18.210 -6.847 1.00 21.46 159 ALA B O 1
ATOM 2366 N N . VAL B 1 160 ? -13.967 -18.025 -7.418 1.00 21.72 160 VAL B N 1
ATOM 2367 C CA . VAL B 1 160 ? -14.226 -19.475 -7.676 1.00 22.43 160 VAL B CA 1
ATOM 2368 C C . VAL B 1 160 ? -13.251 -19.982 -8.746 1.00 22.62 160 VAL B C 1
ATOM 2369 O O . VAL B 1 160 ? -12.696 -21.084 -8.562 1.00 23.39 160 VAL B O 1
ATOM 2373 N N . GLU B 1 161 ? -13.058 -19.216 -9.823 1.00 23.22 161 GLU B N 1
ATOM 2374 C CA . GLU B 1 161 ? -12.102 -19.554 -10.911 1.00 24.01 161 GLU B CA 1
ATOM 2375 C C . GLU B 1 161 ? -10.708 -19.747 -10.303 1.00 24.23 161 GLU B C 1
ATOM 2376 O O . GLU B 1 161 ? -10.074 -20.770 -10.615 1.00 22.91 161 GLU B O 1
ATOM 2382 N N . MET B 1 162 ? -10.267 -18.806 -9.460 1.00 24.62 162 MET B N 1
ATOM 2383 C CA . MET B 1 162 ? -8.933 -18.824 -8.798 1.00 25.99 162 MET B CA 1
ATOM 2384 C C . MET B 1 162 ? -8.818 -20.085 -7.932 1.00 25.88 162 MET B C 1
ATOM 2385 O O . MET B 1 162 ? -7.768 -20.750 -7.995 1.00 25.92 162 MET B O 1
ATOM 2390 N N . MET B 1 163 ? -9.863 -20.397 -7.161 1.00 26.19 163 MET B N 1
ATOM 2391 C CA . MET B 1 163 ? -9.948 -21.625 -6.323 1.00 26.53 163 MET B CA 1
ATOM 2392 C C . MET B 1 163 ? -9.834 -22.872 -7.214 1.00 26.96 163 MET B C 1
ATOM 2393 O O . MET B 1 163 ? -9.092 -23.799 -6.841 1.00 27.28 163 MET B O 1
ATOM 2398 N N . CYS B 1 164 ? -10.515 -22.882 -8.363 1.00 27.78 164 CYS B N 1
ATOM 2399 C CA . CYS B 1 164 ? -10.683 -24.082 -9.230 1.00 28.73 164 CYS B CA 1
ATOM 2400 C C . CYS B 1 164 ? -9.420 -24.364 -10.057 1.00 28.68 164 CYS B C 1
ATOM 2401 O O . CYS B 1 164 ? -9.388 -25.422 -10.712 1.00 28.67 164 CYS B O 1
ATOM 2404 N N . HIS B 1 165 ? -8.419 -23.476 -10.030 1.00 28.87 165 HIS B N 1
ATOM 2405 C CA . HIS B 1 165 ? -7.081 -23.705 -10.649 1.00 29.39 165 HIS B CA 1
ATOM 2406 C C . HIS B 1 165 ? -6.427 -24.953 -10.036 1.00 30.33 165 HIS B C 1
ATOM 2407 O O . HIS B 1 165 ? -5.707 -25.661 -10.768 1.00 30.59 165 HIS B O 1
ATOM 2414 N N . ALA B 1 166 ? -6.679 -25.212 -8.747 1.00 31.21 166 ALA B N 1
ATOM 2415 C CA . ALA B 1 166 ? -6.109 -26.338 -7.968 1.00 32.05 166 ALA B CA 1
ATOM 2416 C C . ALA B 1 166 ? -6.635 -27.687 -8.479 1.00 33.23 166 ALA B C 1
ATOM 2417 O O . ALA B 1 166 ? -6.022 -28.715 -8.138 1.00 33.85 166 ALA B O 1
ATOM 2419 N N . TYR B 1 167 ? -7.730 -27.690 -9.248 1.00 34.44 167 TYR B N 1
ATOM 2420 C CA . TYR B 1 167 ? -8.455 -28.914 -9.684 1.00 35.99 167 TYR B CA 1
ATOM 2421 C C . TYR B 1 167 ? -7.941 -29.417 -11.040 1.00 38.44 167 TYR B C 1
ATOM 2422 O O . TYR B 1 167 ? -8.378 -30.509 -11.454 1.00 40.00 167 TYR B O 1
ATOM 2431 N N . SER B 1 168 ? -7.054 -28.666 -11.702 1.00 40.44 168 SER B N 1
ATOM 2432 C CA . SER B 1 168 ? -6.451 -29.028 -13.013 1.00 41.73 168 SER B CA 1
ATOM 2433 C C . SER B 1 168 ? -5.029 -29.564 -12.799 1.00 41.99 168 SER B C 1
ATOM 2434 O O . SER B 1 168 ? -4.191 -28.909 -12.180 1.00 42.40 168 SER B O 1
ATOM 2437 N N . SER C 1 14 ? -27.938 -39.851 -9.430 1.00 55.40 14 SER C N 1
ATOM 2438 C CA . SER C 1 14 ? -29.119 -40.450 -10.124 1.00 54.58 14 SER C CA 1
ATOM 2439 C C . SER C 1 14 ? -29.811 -39.391 -10.981 1.00 53.79 14 SER C C 1
ATOM 2440 O O . SER C 1 14 ? -30.020 -38.270 -10.523 1.00 53.75 14 SER C O 1
ATOM 2443 N N . PRO C 1 15 ? -30.200 -39.710 -12.239 1.00 52.26 15 PRO C N 1
ATOM 2444 C CA . PRO C 1 15 ? -30.816 -38.723 -13.129 1.00 51.51 15 PRO C CA 1
ATOM 2445 C C . PRO C 1 15 ? -32.192 -38.230 -12.651 1.00 50.51 15 PRO C C 1
ATOM 2446 O O . PRO C 1 15 ? -32.567 -37.127 -13.006 1.00 50.08 15 PRO C O 1
ATOM 2450 N N . GLU C 1 16 ? -32.904 -39.049 -11.868 1.00 49.00 16 GLU C N 1
ATOM 2451 C CA . GLU C 1 16 ? -34.211 -38.693 -11.251 1.00 48.40 16 GLU C CA 1
ATOM 2452 C C . GLU C 1 16 ? -33.977 -37.643 -10.157 1.00 46.04 16 GLU C C 1
ATOM 2453 O O . GLU C 1 16 ? -34.800 -36.714 -10.045 1.00 45.73 16 GLU C O 1
ATOM 2459 N N . ILE C 1 17 ? -32.892 -37.793 -9.389 1.00 44.60 17 ILE C N 1
ATOM 2460 C CA . ILE C 1 17 ? -32.506 -36.885 -8.265 1.00 43.61 17 ILE C CA 1
ATOM 2461 C C . ILE C 1 17 ? -32.055 -35.534 -8.837 1.00 41.98 17 ILE C C 1
ATOM 2462 O O . ILE C 1 17 ? -32.437 -34.498 -8.260 1.00 42.21 17 ILE C O 1
ATOM 2467 N N . LEU C 1 18 ? -31.270 -35.544 -9.919 1.00 40.58 18 LEU C N 1
ATOM 2468 C CA . LEU C 1 18 ? -30.723 -34.316 -10.562 1.00 39.50 18 LEU C CA 1
ATOM 2469 C C . LEU C 1 18 ? -31.855 -33.553 -11.261 1.00 38.04 18 LEU C C 1
ATOM 2470 O O . LEU C 1 18 ? -31.841 -32.309 -11.210 1.00 36.54 18 LEU C O 1
ATOM 2475 N N . ALA C 1 19 ? -32.794 -34.268 -11.889 1.00 36.62 19 ALA C N 1
ATOM 2476 C CA . ALA C 1 19 ? -34.028 -33.699 -12.482 1.00 35.78 19 ALA C CA 1
ATOM 2477 C C . ALA C 1 19 ? -34.800 -32.938 -11.397 1.00 35.40 19 ALA C C 1
ATOM 2478 O O . ALA C 1 19 ? -35.280 -31.821 -11.678 1.00 34.72 19 ALA C O 1
ATOM 2480 N N . LEU C 1 20 ? -34.896 -33.524 -10.199 1.00 34.81 20 LEU C N 1
ATOM 2481 C CA . LEU C 1 20 ? -35.603 -32.940 -9.027 1.00 34.82 20 LEU C CA 1
ATOM 2482 C C . LEU C 1 20 ? -34.857 -31.691 -8.540 1.00 33.59 20 LEU C C 1
ATOM 2483 O O . LEU C 1 20 ? -35.534 -30.700 -8.202 1.00 32.75 20 LEU C O 1
ATOM 2488 N N . ARG C 1 21 ? -33.520 -31.741 -8.504 1.00 33.20 21 ARG C N 1
ATOM 2489 C CA . ARG C 1 21 ? -32.643 -30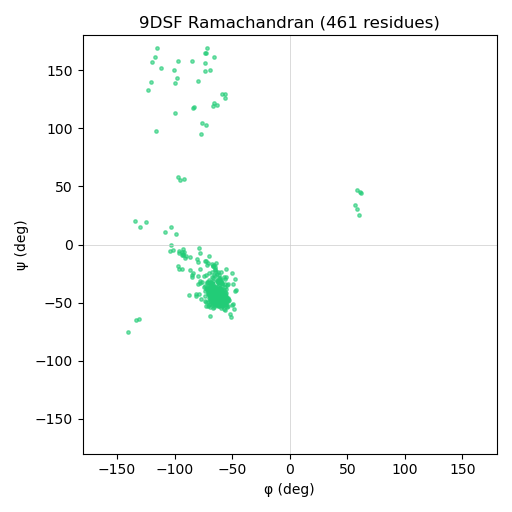.614 -8.079 1.00 32.55 21 ARG C CA 1
ATOM 2490 C C . ARG C 1 21 ? -32.891 -29.403 -8.990 1.00 30.64 21 ARG C C 1
ATOM 2491 O O . ARG C 1 21 ? -33.010 -28.283 -8.457 1.00 29.92 21 ARG C O 1
ATOM 2499 N N . TRP C 1 22 ? -32.970 -29.627 -10.306 1.00 29.15 22 TRP C N 1
ATOM 2500 C CA . TRP C 1 22 ? -33.239 -28.580 -11.330 1.00 28.12 22 TRP C CA 1
ATOM 2501 C C . TRP C 1 22 ? -34.615 -27.955 -11.070 1.00 28.76 22 TRP C C 1
ATOM 2502 O O . TRP C 1 22 ? -34.704 -26.712 -11.028 1.00 27.90 22 TRP C O 1
ATOM 2513 N N . LYS C 1 23 ? -35.641 -28.795 -10.900 1.00 29.76 23 LYS C N 1
ATOM 2514 C CA . LYS C 1 23 ? -37.041 -28.369 -10.629 1.00 30.53 23 LYS C CA 1
ATOM 2515 C C . LYS C 1 23 ? -37.081 -27.540 -9.338 1.00 30.17 23 LYS C C 1
ATOM 2516 O O . LYS C 1 23 ? -37.743 -26.488 -9.337 1.00 29.19 23 LYS C O 1
ATOM 2522 N N . ASP C 1 24 ? -36.387 -27.994 -8.288 1.00 30.81 24 ASP C N 1
ATOM 2523 C CA . ASP C 1 24 ? -36.312 -27.305 -6.968 1.00 31.78 24 ASP C CA 1
ATOM 2524 C C . ASP C 1 24 ? -35.714 -25.901 -7.143 1.00 31.14 24 ASP C C 1
ATOM 2525 O O . ASP C 1 24 ? -36.287 -24.950 -6.581 1.00 31.00 24 ASP C O 1
ATOM 2530 N N . THR C 1 25 ? -34.603 -25.780 -7.878 1.00 30.33 25 THR C N 1
ATOM 2531 C CA . THR C 1 25 ? -33.896 -24.494 -8.131 1.00 30.24 25 THR C CA 1
ATOM 2532 C C . THR C 1 25 ? -34.849 -23.515 -8.825 1.00 28.74 25 THR C C 1
ATOM 2533 O O . THR C 1 25 ? -34.944 -22.362 -8.365 1.00 28.46 25 THR C O 1
ATOM 2537 N N . CYS C 1 26 ? -35.528 -23.966 -9.883 1.00 27.81 26 CYS C N 1
ATOM 2538 C CA . CYS C 1 26 ? -36.454 -23.143 -10.708 1.00 27.30 26 CYS C CA 1
ATOM 2539 C C . CYS C 1 26 ? -37.717 -22.809 -9.902 1.00 27.13 26 CYS C C 1
ATOM 2540 O O . CYS C 1 26 ? -38.267 -21.716 -10.115 1.00 26.24 26 CYS C O 1
ATOM 2543 N N . ALA C 1 27 ? -38.131 -23.695 -8.986 1.00 27.40 27 ALA C N 1
ATOM 2544 C CA . ALA C 1 27 ? -39.356 -23.555 -8.156 1.00 27.95 27 ALA C CA 1
ATOM 2545 C C . ALA C 1 27 ? -39.239 -22.355 -7.203 1.00 28.48 27 ALA C C 1
ATOM 2546 O O . ALA C 1 27 ? -40.289 -21.881 -6.726 1.00 28.72 27 ALA C O 1
ATOM 2548 N N . HIS C 1 28 ? -38.019 -21.875 -6.934 1.00 28.66 28 HIS C N 1
ATOM 2549 C CA . HIS C 1 28 ? -37.752 -20.655 -6.123 1.00 28.55 28 HIS C CA 1
ATOM 2550 C C . HIS C 1 28 ? -38.277 -19.409 -6.853 1.00 27.59 28 HIS C C 1
ATOM 2551 O O . HIS C 1 28 ? -38.456 -18.373 -6.182 1.00 26.99 28 HIS C O 1
ATOM 2558 N N . TYR C 1 29 ? -38.517 -19.504 -8.167 1.00 26.15 29 TYR C N 1
ATOM 2559 C CA . TYR C 1 29 ? -38.916 -18.373 -9.046 1.00 25.90 29 TYR C CA 1
ATOM 2560 C C . TYR C 1 29 ? -40.284 -18.643 -9.678 1.00 26.79 29 TYR C C 1
ATOM 2561 O O . TYR C 1 29 ? -40.702 -19.814 -9.776 1.00 27.12 29 TYR C O 1
ATOM 2570 N N . SER C 1 30 ? -40.954 -17.563 -10.088 1.00 27.93 30 SER C N 1
ATOM 2571 C CA . SER C 1 30 ? -42.241 -17.573 -10.829 1.00 28.19 30 SER C CA 1
ATOM 2572 C C . SER C 1 30 ? -41.991 -18.002 -12.272 1.00 28.29 30 SER C C 1
ATOM 2573 O O . SER C 1 30 ? -40.921 -17.741 -12.822 1.00 28.18 30 SER C O 1
ATOM 2576 N N . PRO C 1 31 ? -42.967 -18.669 -12.929 1.00 27.75 31 PRO C N 1
ATOM 2577 C CA . PRO C 1 31 ? -42.918 -18.885 -14.376 1.00 27.61 31 PRO C CA 1
ATOM 2578 C C . PRO C 1 31 ? -42.586 -17.609 -15.167 1.00 27.13 31 PRO C C 1
ATOM 2579 O O . PRO C 1 31 ? -41.992 -17.720 -16.219 1.00 26.27 31 PRO C O 1
ATOM 2583 N N . HIS C 1 32 ? -42.971 -16.438 -14.644 1.00 27.00 32 HIS C N 1
ATOM 2584 C CA . HIS C 1 32 ? -42.713 -15.108 -15.261 1.00 27.16 32 HIS C CA 1
ATOM 2585 C C . HIS C 1 32 ? -41.202 -14.889 -15.410 1.00 26.74 32 HIS C C 1
ATOM 2586 O O . HIS C 1 32 ? -40.791 -14.331 -16.446 1.00 26.14 32 HIS C O 1
ATOM 2593 N N . GLU C 1 33 ? -40.410 -15.316 -14.420 1.00 26.97 33 GLU C N 1
ATOM 2594 C CA . GLU C 1 33 ? -38.923 -15.277 -14.479 1.00 26.71 33 GLU C CA 1
ATOM 2595 C C . GLU C 1 33 ? -38.436 -16.245 -15.564 1.00 26.11 33 GLU C C 1
ATOM 2596 O O . GLU C 1 33 ? -37.575 -15.837 -16.361 1.00 26.59 33 GLU C O 1
ATOM 2602 N N . TRP C 1 34 ? -38.971 -17.472 -15.594 1.00 25.67 34 TRP C N 1
ATOM 2603 C CA . TRP C 1 34 ? -38.610 -18.506 -16.604 1.00 25.64 34 TRP C CA 1
ATOM 2604 C C . TRP C 1 34 ? -38.824 -17.930 -18.008 1.00 25.12 34 TRP C C 1
ATOM 2605 O O . TRP C 1 34 ? -37.951 -18.137 -18.874 1.00 24.53 34 TRP C O 1
ATOM 2616 N N . VAL C 1 35 ? -39.954 -17.242 -18.211 1.00 24.53 35 VAL C N 1
ATOM 2617 C CA . VAL C 1 35 ? -40.398 -16.690 -19.526 1.00 24.46 35 VAL C CA 1
ATOM 2618 C C . VAL C 1 35 ? -39.479 -15.529 -19.925 1.00 23.90 35 VAL C C 1
ATOM 2619 O O . VAL C 1 35 ? -38.983 -15.543 -21.064 1.00 23.71 35 VAL C O 1
ATOM 2623 N N . ALA 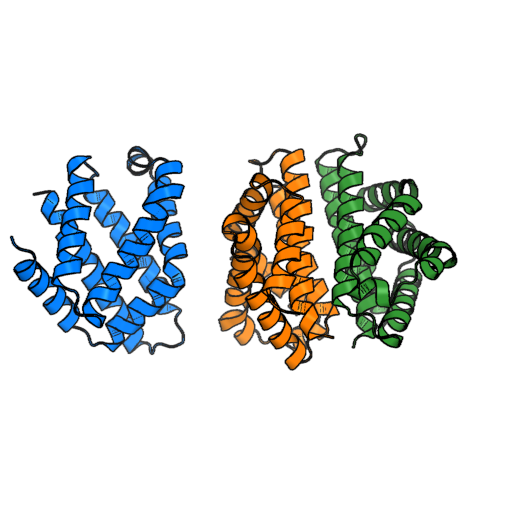C 1 36 ? -39.282 -14.555 -19.031 1.00 23.71 36 ALA C N 1
ATOM 2624 C CA . ALA C 1 36 ? -38.445 -13.353 -19.265 1.00 23.49 36 ALA C CA 1
ATOM 2625 C C . ALA C 1 36 ? -37.033 -13.785 -19.680 1.00 23.14 36 ALA C C 1
ATOM 2626 O O . ALA C 1 36 ? -36.511 -13.239 -20.672 1.00 23.23 36 ALA C O 1
ATOM 2628 N N . ALA C 1 37 ? -36.450 -14.744 -18.955 1.00 23.03 37 ALA C N 1
ATOM 2629 C CA . ALA C 1 37 ? -35.095 -15.290 -19.205 1.00 22.99 37 ALA C CA 1
ATOM 2630 C C . ALA C 1 37 ? -35.072 -16.008 -20.560 1.00 23.33 37 ALA C C 1
ATOM 2631 O O . ALA C 1 37 ? -34.196 -15.690 -21.389 1.00 22.84 37 ALA C O 1
ATOM 2633 N N . ARG C 1 38 ? -36.008 -16.932 -20.784 1.00 24.04 38 ARG C N 1
ATOM 2634 C CA . ARG C 1 38 ? -36.078 -17.743 -22.030 1.00 24.84 38 ARG C CA 1
ATOM 2635 C C . ARG C 1 38 ? -36.223 -16.809 -23.238 1.00 25.02 38 ARG C C 1
ATOM 2636 O O . ARG C 1 38 ? -35.585 -17.086 -24.269 1.00 25.25 38 ARG C O 1
ATOM 2644 N N . ASN C 1 39 ? -37.010 -15.737 -23.107 1.00 26.11 39 ASN C N 1
ATOM 2645 C CA . ASN C 1 39 ? -37.291 -14.774 -24.206 1.00 26.41 39 ASN C CA 1
ATOM 2646 C C . ASN C 1 39 ? -36.013 -14.003 -24.567 1.00 27.12 39 ASN C C 1
ATOM 2647 O O . ASN C 1 39 ? -35.685 -13.947 -25.765 1.00 26.78 39 ASN C O 1
ATOM 2652 N N . VAL C 1 40 ? -35.316 -13.432 -23.581 1.00 27.07 40 VAL C N 1
ATOM 2653 C CA . VAL C 1 40 ? -34.080 -12.628 -23.829 1.00 27.55 40 VAL C CA 1
ATOM 2654 C C . VAL C 1 40 ? -33.009 -13.554 -24.425 1.00 27.31 40 VAL C C 1
ATOM 2655 O O . VAL C 1 40 ? -32.288 -13.103 -25.336 1.00 28.30 40 VAL C O 1
ATOM 2659 N N . VAL C 1 41 ? -32.935 -14.808 -23.960 1.00 26.70 41 VAL C N 1
ATOM 2660 C CA . VAL C 1 41 ? -31.933 -15.819 -24.417 1.00 26.86 41 VAL C CA 1
ATOM 2661 C C . VAL C 1 41 ? -32.212 -16.182 -25.882 1.00 27.51 41 VAL C C 1
ATOM 2662 O O . VAL C 1 41 ? -31.269 -16.098 -26.691 1.00 28.70 41 VAL C O 1
ATOM 2666 N N . THR C 1 42 ? -33.450 -16.561 -26.214 1.00 28.18 42 THR C N 1
ATOM 2667 C CA . THR C 1 42 ? -33.866 -16.948 -27.592 1.00 28.74 42 THR C CA 1
ATOM 2668 C C . THR C 1 42 ? -33.656 -15.770 -28.552 1.00 28.87 42 THR C C 1
ATOM 2669 O O . THR C 1 42 ? -33.205 -16.016 -29.687 1.00 29.66 42 THR C O 1
ATOM 2673 N N . ALA C 1 43 ? -33.956 -14.546 -28.109 1.00 29.11 43 ALA C N 1
ATOM 2674 C CA . ALA C 1 43 ? -33.877 -13.308 -28.921 1.00 29.33 43 ALA C CA 1
ATOM 2675 C C . ALA C 1 43 ? -32.415 -12.913 -29.174 1.00 30.03 43 ALA C C 1
ATOM 2676 O O . ALA C 1 43 ? -32.189 -12.119 -30.104 1.00 30.15 43 ALA C O 1
ATOM 2678 N N . ASN C 1 44 ? -31.464 -13.441 -28.392 1.00 29.66 44 ASN C N 1
ATOM 2679 C CA . ASN C 1 44 ? -30.032 -13.036 -28.444 1.00 29.93 44 ASN C CA 1
ATOM 2680 C C . ASN C 1 44 ? -29.108 -14.264 -28.437 1.00 29.60 44 ASN C C 1
ATOM 2681 O O . ASN C 1 44 ? -27.916 -14.084 -28.125 1.00 29.96 44 ASN C O 1
ATOM 2686 N N . LYS C 1 45 ? -29.605 -15.455 -28.795 1.00 29.40 45 LYS C N 1
ATOM 2687 C CA . LYS C 1 45 ? -28.858 -16.732 -28.610 1.00 29.61 45 LYS C CA 1
ATOM 2688 C C . LYS C 1 45 ? -27.577 -16.716 -29.456 1.00 28.69 45 LYS C C 1
ATOM 2689 O O . LYS C 1 45 ? -26.530 -17.126 -28.922 1.00 28.00 45 LYS C O 1
ATOM 2695 N N . ALA C 1 46 ? -27.642 -16.244 -30.707 1.00 27.86 46 ALA C N 1
ATOM 2696 C CA . ALA C 1 46 ? -26.477 -16.134 -31.621 1.00 27.86 46 ALA C CA 1
ATOM 2697 C C . ALA C 1 46 ? -25.453 -15.146 -31.047 1.00 27.22 46 ALA C C 1
ATOM 2698 O O . ALA C 1 46 ? -24.252 -15.477 -31.054 1.00 27.84 46 ALA C O 1
ATOM 2700 N N . ALA C 1 47 ? -25.915 -13.986 -30.567 1.00 27.40 47 ALA C N 1
ATOM 2701 C CA . ALA C 1 47 ? -25.080 -12.899 -29.998 1.00 27.57 47 ALA C CA 1
ATOM 2702 C C . ALA C 1 47 ? -24.434 -13.352 -28.682 1.00 27.79 47 ALA C C 1
ATOM 2703 O O . ALA C 1 47 ? -23.307 -12.905 -28.400 1.00 28.08 47 ALA C O 1
ATOM 2705 N N . LEU C 1 48 ? -25.122 -14.192 -27.902 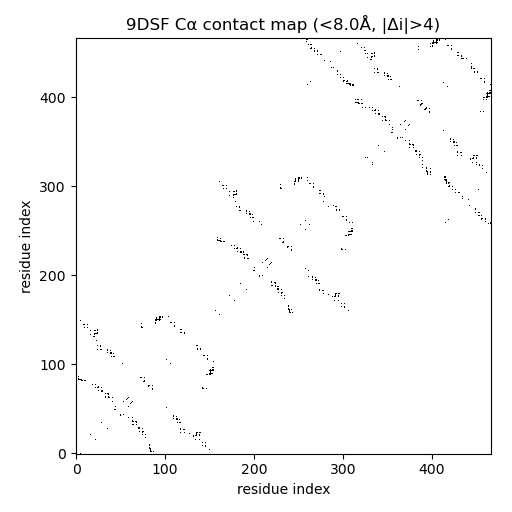1.00 27.08 48 LEU C N 1
ATOM 2706 C CA . LEU C 1 48 ? -24.598 -14.757 -26.627 1.00 26.57 48 LEU C CA 1
ATOM 2707 C C . LEU C 1 48 ? -23.500 -15.781 -26.931 1.00 26.44 48 LEU C C 1
ATOM 2708 O O . LEU C 1 48 ? -22.479 -15.774 -26.221 1.00 26.20 48 LEU C O 1
ATOM 2713 N N . ALA C 1 49 ? -23.703 -16.631 -27.944 1.00 26.54 49 ALA C N 1
ATOM 2714 C CA . ALA C 1 49 ? -22.677 -17.565 -28.462 1.00 26.62 49 ALA C CA 1
ATOM 2715 C C . ALA C 1 49 ? -21.459 -16.753 -28.928 1.00 26.81 49 ALA C C 1
ATOM 2716 O O . ALA C 1 49 ? -20.339 -17.082 -28.500 1.00 26.19 49 ALA C O 1
ATOM 2718 N N . ASP C 1 50 ? -21.678 -15.716 -29.745 1.00 27.57 50 ASP C N 1
ATOM 2719 C CA . ASP C 1 50 ? -20.625 -14.765 -30.199 1.00 28.04 50 ASP C CA 1
ATOM 2720 C C . ASP C 1 50 ? -19.813 -14.290 -28.987 1.00 27.99 50 ASP C C 1
ATOM 2721 O O . ASP C 1 50 ? -18.575 -14.439 -29.007 1.00 27.58 50 ASP C O 1
ATOM 2726 N N . TYR C 1 51 ? -20.489 -13.735 -27.975 1.00 28.50 51 TYR C N 1
ATOM 2727 C CA . TYR C 1 51 ? -19.860 -13.152 -26.760 1.00 28.44 51 TYR C CA 1
ATOM 2728 C C . TYR C 1 51 ? -19.043 -14.222 -26.026 1.00 27.82 51 TYR C C 1
ATOM 2729 O O . TYR C 1 51 ? -17.908 -13.922 -25.599 1.00 27.61 51 TYR C O 1
ATOM 2738 N N . PHE C 1 52 ? -19.599 -15.430 -25.879 1.00 26.84 52 PHE C N 1
ATOM 2739 C CA . PHE C 1 52 ? -18.938 -16.572 -25.195 1.00 26.41 52 PHE C CA 1
ATOM 2740 C C . PHE C 1 52 ? -17.579 -16.851 -25.855 1.00 27.78 52 PHE C C 1
ATOM 2741 O O . PHE C 1 52 ? -16.565 -16.928 -25.138 1.00 27.25 52 PHE C O 1
ATOM 2749 N N . TYR C 1 53 ? -17.548 -16.993 -27.183 1.00 29.22 53 TYR C N 1
ATOM 2750 C CA . TYR C 1 53 ? -16.333 -17.415 -27.932 1.00 30.42 53 TYR C CA 1
ATOM 2751 C C . TYR C 1 53 ? -15.369 -16.231 -28.079 1.00 32.82 53 TYR C C 1
ATOM 2752 O O . TYR C 1 53 ? -14.152 -16.474 -28.069 1.00 33.80 53 TYR C O 1
ATOM 2761 N N . GLU C 1 54 ? -15.881 -14.999 -28.171 1.00 35.65 54 GLU C N 1
ATOM 2762 C CA . GLU C 1 54 ? -15.052 -13.761 -28.131 1.00 37.68 54 GLU C CA 1
ATOM 2763 C C . GLU C 1 54 ? -14.241 -13.748 -26.828 1.00 37.85 54 GLU C C 1
ATOM 2764 O O . GLU C 1 54 ? -13.028 -13.471 -26.893 1.00 37.37 54 GLU C O 1
ATOM 2770 N N . CYS C 1 55 ? -14.884 -14.064 -25.699 1.00 37.85 55 CYS C N 1
ATOM 2771 C CA . CYS C 1 55 ? -14.268 -14.104 -24.343 1.00 38.56 55 CYS C CA 1
ATOM 2772 C C . CYS C 1 55 ? -13.283 -15.277 -24.236 1.00 38.12 55 CYS C C 1
ATOM 2773 O O . CYS C 1 55 ? -12.150 -15.043 -23.775 1.00 37.86 55 CYS C O 1
ATOM 2776 N N . MET C 1 56 ? -13.694 -16.483 -24.648 1.00 37.52 56 MET C N 1
ATOM 2777 C CA . MET C 1 56 ? -12.874 -17.724 -24.540 1.00 38.04 56 MET C CA 1
ATOM 2778 C C . MET C 1 56 ? -11.616 -17.603 -25.410 1.00 38.66 56 MET C C 1
ATOM 2779 O O . MET C 1 56 ? -10.518 -17.880 -24.889 1.00 38.18 56 MET C O 1
ATOM 2784 N N . LEU C 1 57 ? -11.770 -17.218 -26.683 1.00 39.38 57 LEU C N 1
ATOM 2785 C CA . LEU C 1 57 ? -10.688 -17.266 -27.707 1.00 40.19 57 LEU C CA 1
ATOM 2786 C C . LEU C 1 57 ? -9.644 -16.168 -27.456 1.00 40.37 57 LEU C C 1
ATOM 2787 O O . LEU C 1 57 ? -8.559 -16.259 -28.059 1.00 42.37 57 LEU C O 1
ATOM 2792 N N . ALA C 1 58 ? -9.950 -15.176 -26.612 1.00 40.07 58 ALA C N 1
ATOM 2793 C CA . ALA C 1 58 ? -9.006 -14.120 -26.174 1.00 39.52 58 ALA C CA 1
ATOM 2794 C C . ALA C 1 58 ? -7.903 -14.735 -25.302 1.00 38.71 58 ALA C C 1
ATOM 2795 O O . ALA C 1 58 ? -6.748 -14.272 -25.395 1.00 39.64 58 ALA C O 1
ATOM 2797 N N . ASP C 1 59 ? -8.249 -15.736 -24.485 1.00 36.77 59 ASP C N 1
ATOM 2798 C CA . ASP C 1 59 ? -7.309 -16.442 -23.572 1.00 34.87 59 ASP C CA 1
ATOM 2799 C C . ASP C 1 59 ? -6.583 -17.537 -24.349 1.00 33.97 59 ASP C C 1
ATOM 2800 O O . ASP C 1 59 ? -7.217 -18.479 -24.821 1.00 32.57 59 ASP C O 1
ATOM 2805 N N . PRO C 1 60 ? -5.236 -17.470 -24.485 1.00 33.67 60 PRO C N 1
ATOM 2806 C CA . PRO C 1 60 ? -4.485 -18.509 -25.191 1.00 33.93 60 PRO C CA 1
ATOM 2807 C C . PRO C 1 60 ? -4.575 -19.898 -24.535 1.00 35.07 60 PRO C C 1
ATOM 2808 O O . PRO C 1 60 ? -4.379 -20.877 -25.233 1.00 35.20 60 PRO C O 1
ATOM 2812 N N . ASN C 1 61 ? -4.865 -19.952 -23.230 1.00 35.54 61 ASN C N 1
ATOM 2813 C CA . ASN C 1 61 ? -5.023 -21.212 -22.452 1.00 37.08 61 ASN C CA 1
ATOM 2814 C C . ASN C 1 61 ? -6.306 -21.931 -22.886 1.00 37.77 61 ASN C C 1
ATOM 2815 O O . ASN C 1 61 ? -6.283 -23.175 -22.968 1.00 37.78 61 ASN C O 1
ATOM 2820 N N . ALA C 1 62 ? -7.378 -21.175 -23.149 1.00 38.42 62 ALA C N 1
ATOM 2821 C CA . ALA C 1 62 ? -8.694 -21.685 -23.603 1.00 39.40 62 ALA C CA 1
ATOM 2822 C C . ALA C 1 62 ? -8.662 -21.931 -25.116 1.00 40.79 62 ALA C C 1
ATOM 2823 O O . ALA C 1 62 ? -9.191 -22.972 -25.555 1.00 40.36 62 ALA C O 1
ATOM 2825 N N . ALA C 1 63 ? -8.056 -21.008 -25.875 1.00 42.11 63 ALA C N 1
ATOM 2826 C CA . ALA C 1 63 ? -7.955 -21.038 -27.356 1.00 44.40 63 ALA C CA 1
ATOM 2827 C C . ALA C 1 63 ? -7.212 -22.297 -27.821 1.00 46.22 63 ALA C C 1
ATOM 2828 O O . ALA C 1 63 ? -7.407 -22.696 -28.986 1.00 47.67 63 ALA C O 1
ATOM 2830 N N . PHE C 1 64 ? -6.385 -22.885 -26.949 1.00 47.79 64 PHE C N 1
ATOM 2831 C CA . PHE C 1 64 ? -5.682 -24.178 -27.163 1.00 49.07 64 PHE C CA 1
ATOM 2832 C C . PHE C 1 64 ? -6.694 -25.270 -27.540 1.00 49.59 64 PHE C C 1
ATOM 2833 O O . PHE C 1 64 ? -6.438 -26.020 -28.503 1.00 50.22 64 PHE C O 1
ATOM 2841 N N . PHE C 1 65 ? -7.805 -25.349 -26.799 1.00 49.11 65 PHE C N 1
ATOM 2842 C CA . PHE C 1 65 ? -8.863 -26.387 -26.935 1.00 48.80 65 PHE C CA 1
ATOM 2843 C C . PHE C 1 65 ? -9.893 -25.979 -27.997 1.00 49.71 65 PHE C C 1
ATOM 2844 O O . PHE C 1 65 ? -10.592 -26.873 -28.512 1.00 50.08 65 PHE C O 1
ATOM 2852 N N . LEU C 1 66 ? -9.996 -24.680 -28.300 1.00 51.76 66 LEU C N 1
ATOM 2853 C CA . LEU C 1 66 ? -11.030 -24.102 -29.201 1.00 52.91 66 LEU C CA 1
ATOM 2854 C C . LEU C 1 66 ? -10.366 -23.491 -30.440 1.00 54.87 66 LEU C C 1
ATOM 2855 O O . LEU C 1 66 ? -9.910 -22.333 -30.357 1.00 57.41 66 LEU C O 1
ATOM 2860 N N . SER C 1 67 ? -10.329 -24.238 -31.548 1.00 55.53 67 SER C N 1
ATOM 2861 C CA . SER C 1 67 ? -9.903 -23.739 -32.881 1.00 56.04 67 SER C CA 1
ATOM 2862 C C . SER C 1 67 ? -10.966 -22.764 -33.398 1.00 55.99 67 SER C C 1
ATOM 2863 O O . SER C 1 67 ? -12.150 -22.931 -33.035 1.00 56.22 67 SER C O 1
ATOM 2866 N N . ASP C 1 68 ? -10.558 -21.785 -34.209 1.00 56.12 68 ASP C N 1
ATOM 2867 C CA . ASP C 1 68 ? -11.460 -20.757 -34.795 1.00 55.78 68 ASP C CA 1
ATOM 2868 C C . ASP C 1 68 ? -12.498 -21.449 -35.689 1.00 55.59 68 ASP C C 1
ATOM 2869 O O . ASP C 1 68 ? -13.637 -20.945 -35.766 1.00 54.71 68 ASP C O 1
ATOM 2874 N N . GLN C 1 69 ? -12.120 -22.566 -36.323 1.00 54.48 69 GLN C N 1
ATOM 2875 C CA . GLN C 1 69 ? -12.975 -23.325 -37.276 1.00 53.93 69 GLN C CA 1
ATOM 2876 C C . GLN C 1 69 ? -14.016 -24.142 -36.501 1.00 51.30 69 GLN C C 1
ATOM 2877 O O . GLN C 1 69 ? -15.200 -24.102 -36.892 1.00 51.44 69 GLN C O 1
ATOM 2883 N N . LEU C 1 70 ? -13.583 -24.854 -35.454 1.00 48.65 70 LEU C N 1
ATOM 2884 C CA . LEU C 1 70 ? -14.442 -25.712 -34.590 1.00 46.92 70 LEU C CA 1
ATOM 2885 C C . LEU C 1 70 ? -15.620 -24.890 -34.044 1.00 46.13 70 LEU C C 1
ATOM 2886 O O . LEU C 1 70 ? -16.718 -25.464 -33.905 1.00 45.71 70 LEU C O 1
ATOM 2891 N N . VAL C 1 71 ? -15.404 -23.601 -33.758 1.00 44.62 71 VAL C N 1
ATOM 2892 C CA . VAL C 1 71 ? -16.457 -22.659 -33.271 1.00 44.59 71 VAL C CA 1
ATOM 2893 C C . VAL C 1 71 ? -17.448 -22.388 -34.409 1.00 44.83 71 VAL C C 1
ATOM 2894 O O . VAL C 1 71 ? -18.635 -22.732 -34.248 1.00 44.46 71 VAL C O 1
ATOM 2898 N N . LYS C 1 72 ? -16.971 -21.810 -35.517 1.00 45.62 72 LYS C N 1
ATOM 2899 C CA . LYS C 1 72 ? -17.813 -21.311 -36.641 1.00 45.95 72 LYS C CA 1
ATOM 2900 C C . LYS C 1 72 ? -18.698 -22.439 -37.186 1.00 44.60 72 LYS C C 1
ATOM 2901 O O .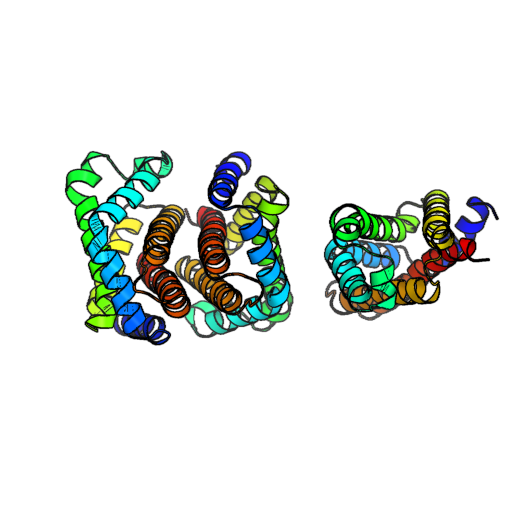 LYS C 1 72 ? -19.880 -22.165 -37.476 1.00 44.06 72 LYS C O 1
ATOM 2907 N N . THR C 1 73 ? -18.155 -23.656 -37.306 1.00 43.19 73 THR C N 1
ATOM 2908 C CA . THR C 1 73 ? -18.766 -24.785 -38.058 1.00 43.15 73 THR C CA 1
ATOM 2909 C C . THR C 1 73 ? -19.611 -25.686 -37.145 1.00 41.54 73 THR C C 1
ATOM 2910 O O . THR C 1 73 ? -20.463 -26.412 -37.695 1.00 41.77 73 THR C O 1
ATOM 2914 N N . LYS C 1 74 ? -19.394 -25.662 -35.824 1.00 40.23 74 LYS C N 1
ATOM 2915 C CA . LYS C 1 74 ? -20.059 -26.597 -34.872 1.00 39.10 74 LYS C CA 1
ATOM 2916 C C . LYS C 1 74 ? -20.448 -25.883 -33.569 1.00 38.49 74 LYS C C 1
ATOM 2917 O O . LYS C 1 74 ? -21.655 -25.626 -33.380 1.00 38.45 74 LYS C O 1
ATOM 2923 N N . LEU C 1 75 ? -19.471 -25.601 -32.700 1.00 36.76 75 LEU C N 1
ATOM 2924 C CA . LEU C 1 75 ? -19.695 -25.273 -31.263 1.00 35.90 75 LEU C CA 1
ATOM 2925 C C . LEU C 1 75 ? -20.566 -24.017 -31.114 1.00 34.92 75 LEU C C 1
ATOM 2926 O O . LEU C 1 75 ? -21.309 -23.947 -30.115 1.00 34.91 75 LEU C O 1
ATOM 2931 N N . HIS C 1 76 ? -20.500 -23.074 -32.061 1.00 33.67 76 HIS C N 1
ATOM 2932 C CA . HIS C 1 76 ? -21.351 -21.852 -32.076 1.00 33.65 76 HIS C CA 1
ATOM 2933 C C . HIS C 1 76 ? -22.831 -22.258 -32.104 1.00 33.22 76 HIS C C 1
ATOM 2934 O O . HIS C 1 76 ? -23.616 -21.682 -31.325 1.00 33.00 76 HIS C O 1
ATOM 2941 N N . ALA C 1 77 ? -23.185 -23.226 -32.955 1.00 32.02 77 ALA C N 1
ATOM 2942 C CA . ALA C 1 77 ? -24.549 -23.794 -33.085 1.00 31.68 77 ALA C CA 1
ATOM 2943 C C . ALA C 1 77 ? -24.904 -24.608 -31.832 1.00 30.97 77 ALA C C 1
ATOM 2944 O O . ALA C 1 77 ? -26.070 -24.539 -31.392 1.00 31.38 77 ALA C O 1
ATOM 2946 N N . ALA C 1 78 ? -23.941 -25.355 -31.287 1.00 30.18 78 ALA C N 1
ATOM 2947 C CA . ALA C 1 78 ? -24.108 -26.213 -30.090 1.00 30.12 78 ALA C CA 1
ATOM 2948 C C . ALA C 1 78 ? -24.399 -25.344 -28.858 1.00 30.16 78 ALA C C 1
ATOM 2949 O O . ALA C 1 78 ? -25.259 -25.742 -28.048 1.00 29.19 78 ALA C O 1
ATOM 2951 N N . MET C 1 79 ? -23.711 -24.203 -28.724 1.00 29.51 79 MET C N 1
ATOM 2952 C CA . MET C 1 79 ? -23.896 -23.250 -27.594 1.00 29.38 79 MET C CA 1
ATOM 2953 C C . MET C 1 79 ? -25.317 -22.674 -27.646 1.00 28.98 79 MET C C 1
ATOM 2954 O O . MET C 1 79 ? -25.962 -22.603 -26.583 1.00 28.04 79 MET C O 1
ATOM 2959 N N . GLN C 1 80 ? -25.787 -22.287 -28.836 1.00 29.53 80 GLN C N 1
ATOM 2960 C CA . GLN C 1 80 ? -27.174 -21.792 -29.051 1.00 29.96 80 GLN C CA 1
ATOM 2961 C C . GLN C 1 80 ? -28.165 -22.867 -28.588 1.00 29.75 80 GLN C C 1
ATOM 2962 O O . GLN C 1 80 ? -29.085 -22.522 -27.821 1.00 31.15 80 GLN C O 1
ATOM 2968 N N . ASP C 1 81 ? -27.961 -24.121 -29.013 1.00 29.34 81 ASP C N 1
ATOM 2969 C CA . ASP C 1 81 ? -28.805 -25.290 -28.637 1.00 28.77 81 ASP C CA 1
ATOM 2970 C C . ASP C 1 81 ? -28.756 -25.504 -27.120 1.00 27.40 81 ASP C C 1
ATOM 2971 O O . ASP C 1 81 ? -29.809 -25.839 -26.540 1.00 25.86 81 ASP C O 1
ATOM 2976 N N . TRP C 1 82 ? -27.577 -25.340 -26.509 1.00 26.09 82 TRP C N 1
ATOM 2977 C CA . TRP C 1 82 ? -27.369 -25.483 -25.043 1.00 25.44 82 TRP C CA 1
ATOM 2978 C C . TRP C 1 82 ? -28.214 -24.440 -24.305 1.00 24.77 82 TRP C C 1
ATOM 2979 O O . TRP C 1 82 ? -28.950 -24.833 -23.380 1.00 24.45 82 TRP C O 1
ATOM 2990 N N . LEU C 1 83 ? -28.111 -23.169 -24.710 1.00 24.50 83 LEU C N 1
ATOM 2991 C CA . LEU C 1 83 ? -28.868 -22.033 -24.118 1.00 24.72 83 LEU C CA 1
ATOM 2992 C C . LEU C 1 83 ? -30.375 -22.312 -24.199 1.00 25.36 83 LEU C C 1
ATOM 2993 O O . LEU C 1 83 ? -31.053 -22.165 -23.166 1.00 24.35 83 LEU C O 1
ATOM 2998 N N . GLU C 1 84 ? -30.872 -22.709 -25.373 1.00 26.71 84 GLU C N 1
ATOM 2999 C CA . GLU C 1 84 ? -32.313 -23.000 -25.611 1.00 27.76 84 GLU C CA 1
ATOM 3000 C C . GLU C 1 84 ? -32.767 -24.115 -24.659 1.00 26.78 84 GLU C C 1
ATOM 3001 O O . GLU C 1 84 ? -33.833 -23.955 -24.034 1.00 27.09 84 GLU C O 1
ATOM 3007 N N . SER C 1 85 ? -31.973 -25.184 -24.541 1.00 26.16 85 SER C N 1
ATOM 3008 C CA . SER C 1 85 ? -32.239 -26.361 -23.671 1.00 25.87 85 SER C CA 1
ATOM 3009 C C . SER C 1 85 ? -32.341 -25.927 -22.201 1.00 25.37 85 SER C C 1
ATOM 3010 O O . SER C 1 85 ? -33.316 -26.329 -21.535 1.00 24.39 85 SER C O 1
ATOM 3013 N N . VAL C 1 86 ? -31.383 -25.128 -21.717 1.00 24.76 86 VAL C N 1
ATOM 3014 C CA . VAL C 1 86 ? -31.295 -24.695 -20.287 1.00 24.41 86 VAL C CA 1
ATOM 3015 C C . VAL C 1 86 ? -32.554 -23.901 -19.908 1.00 24.02 86 VAL C C 1
ATOM 3016 O O . VAL C 1 86 ? -33.090 -24.139 -18.810 1.00 23.25 86 VAL C O 1
ATOM 3020 N N . TYR C 1 87 ? -33.013 -22.997 -20.776 1.00 23.81 87 TYR C N 1
ATOM 3021 C CA . TYR C 1 87 ? -34.099 -22.029 -20.468 1.00 23.97 87 TYR C CA 1
ATOM 3022 C C . TYR C 1 87 ? -35.464 -22.573 -20.912 1.00 24.39 87 TYR C C 1
ATOM 3023 O O . TYR C 1 87 ? -36.482 -21.967 -20.529 1.00 23.95 87 TYR C O 1
ATOM 3032 N N . ALA C 1 88 ? -35.488 -23.690 -21.646 1.00 25.15 88 ALA C N 1
ATOM 3033 C CA . ALA C 1 88 ? -36.722 -24.415 -22.035 1.00 25.69 88 ALA C CA 1
ATOM 3034 C C . ALA C 1 88 ? -37.145 -25.378 -20.918 1.00 26.36 88 ALA C C 1
ATOM 3035 O O . ALA C 1 88 ? -38.353 -25.669 -20.825 1.00 27.55 88 ALA C O 1
ATOM 3037 N N . ALA C 1 89 ? -36.196 -25.843 -20.098 1.00 26.77 89 ALA C N 1
ATOM 3038 C CA . ALA C 1 89 ? -36.385 -26.938 -19.115 1.00 27.31 89 ALA C CA 1
ATOM 3039 C C . ALA C 1 89 ? -37.615 -26.673 -18.236 1.00 28.07 89 ALA C C 1
ATOM 3040 O O . ALA C 1 89 ? -38.557 -27.488 -18.288 1.00 28.46 89 ALA C O 1
ATOM 3042 N N . ALA C 1 90 ? -37.617 -25.580 -17.464 1.00 27.86 90 ALA C N 1
ATOM 3043 C CA . ALA C 1 90 ? -38.667 -25.285 -16.460 1.00 28.51 90 ALA C CA 1
ATOM 3044 C C . ALA C 1 90 ? -40.008 -25.047 -17.156 1.00 29.15 90 ALA C C 1
ATOM 3045 O O . ALA C 1 90 ? -40.986 -25.711 -16.821 1.00 29.47 90 ALA C O 1
ATOM 3047 N N . PRO C 1 91 ? -40.112 -24.127 -18.147 1.00 29.93 91 PRO C N 1
ATOM 3048 C CA . PRO C 1 91 ? -41.381 -23.882 -18.838 1.00 31.12 91 PRO C CA 1
ATOM 3049 C C . PRO C 1 91 ? -42.035 -25.123 -19.471 1.00 32.32 91 PRO C C 1
ATOM 3050 O O . PRO C 1 91 ? -43.250 -25.218 -19.421 1.00 33.96 91 PRO C O 1
ATOM 3054 N N . THR C 1 92 ? -41.236 -26.031 -20.044 1.00 33.19 92 THR C N 1
ATOM 3055 C CA . THR C 1 92 ? -41.716 -27.247 -20.762 1.00 34.04 92 THR C CA 1
ATOM 3056 C C . THR C 1 92 ? -41.710 -28.469 -19.832 1.00 35.24 92 THR C C 1
ATOM 3057 O O . THR C 1 92 ? -42.179 -29.535 -20.279 1.00 35.71 92 THR C O 1
ATOM 3061 N N . GLU C 1 93 ? -41.199 -28.323 -18.603 1.00 36.44 93 GLU C N 1
ATOM 3062 C CA . GLU C 1 93 ? -41.070 -29.404 -17.584 1.00 37.87 93 GLU C CA 1
ATOM 3063 C C . GLU C 1 93 ? -40.256 -30.574 -18.156 1.00 38.16 93 GLU C C 1
ATOM 3064 O O . GLU C 1 93 ? -40.543 -31.729 -17.782 1.00 38.95 93 GLU C O 1
ATOM 3070 N N . GLU C 1 94 ? -39.271 -30.286 -19.015 1.00 37.64 94 GLU C N 1
ATOM 3071 C CA . GLU C 1 94 ? -38.366 -31.298 -19.623 1.00 37.90 94 GLU C CA 1
ATOM 3072 C C . GLU C 1 94 ? -37.071 -31.336 -18.803 1.00 37.40 94 GLU C C 1
ATOM 3073 O O . GLU C 1 94 ? -35.989 -31.098 -19.376 1.00 38.12 94 GLU C O 1
ATOM 3079 N N . TYR C 1 95 ? -37.194 -31.627 -17.505 1.00 36.57 95 TYR C N 1
ATOM 3080 C CA . TYR C 1 95 ? -36.084 -31.614 -16.516 1.00 36.13 95 TYR C CA 1
ATOM 3081 C C . TYR C 1 95 ? -35.132 -32.783 -16.795 1.00 37.43 95 TYR C C 1
ATOM 3082 O O . TYR C 1 95 ? -33.911 -32.564 -16.782 1.00 37.12 95 TYR C O 1
ATOM 3091 N N . GLU C 1 96 ? -35.681 -33.972 -17.067 1.00 39.17 96 GLU C N 1
ATOM 3092 C CA . GLU C 1 96 ? -34.912 -35.236 -17.242 1.00 40.55 96 GLU C CA 1
ATOM 3093 C C . GLU C 1 96 ? -34.023 -35.151 -18.490 1.00 40.14 96 GLU C C 1
ATOM 3094 O O . GLU C 1 96 ? -32.886 -35.657 -18.427 1.00 39.36 96 GLU C O 1
ATOM 3100 N N . ARG C 1 97 ? -34.510 -34.538 -19.576 1.00 40.20 97 ARG C N 1
ATOM 3101 C CA . ARG C 1 97 ? -33.782 -34.477 -20.876 1.00 40.84 97 ARG C CA 1
ATOM 3102 C C . ARG C 1 97 ? -32.616 -33.489 -20.760 1.00 38.72 97 ARG C C 1
ATOM 3103 O O . ARG C 1 97 ? -31.541 -33.778 -21.321 1.00 37.14 97 ARG C O 1
ATOM 3111 N N . THR C 1 98 ? -32.827 -32.360 -20.077 1.00 38.02 98 THR C N 1
ATOM 3112 C CA . THR C 1 98 ? -31.817 -31.278 -19.930 1.00 37.47 98 THR C CA 1
ATOM 3113 C C . THR C 1 98 ? -30.642 -31.790 -19.089 1.00 35.95 98 THR C C 1
ATOM 3114 O O . THR C 1 98 ? -29.495 -31.554 -19.508 1.00 34.63 98 THR C O 1
ATOM 3118 N N . VAL C 1 99 ? -30.912 -32.471 -17.966 1.00 35.12 99 VAL C N 1
ATOM 3119 C CA . VAL C 1 99 ? -29.855 -32.997 -17.047 1.00 35.10 99 VAL C CA 1
ATOM 3120 C C . VAL C 1 99 ? -29.065 -34.089 -17.781 1.00 34.90 99 VAL C C 1
ATOM 3121 O O . VAL C 1 99 ? -27.838 -34.155 -17.579 1.00 33.67 99 VAL C O 1
ATOM 3125 N N . ALA C 1 100 ? -29.742 -34.910 -18.594 1.00 34.98 100 ALA C N 1
ATOM 3126 C CA . ALA C 1 100 ? -29.119 -35.952 -19.445 1.00 34.93 100 ALA C CA 1
ATOM 3127 C C . ALA C 1 100 ? -28.162 -35.282 -20.438 1.00 34.55 100 ALA C C 1
ATOM 3128 O O . ALA C 1 100 ? -27.054 -35.815 -20.649 1.00 33.48 100 ALA C O 1
ATOM 3130 N N . PHE C 1 101 ? -28.572 -34.142 -21.003 1.00 34.63 101 PHE C N 1
ATOM 3131 C CA . PHE C 1 101 ? -27.768 -33.331 -21.953 1.00 35.31 101 PHE C CA 1
ATOM 3132 C C . PHE C 1 101 ? -26.584 -32.696 -21.209 1.00 34.78 101 PHE C C 1
ATOM 3133 O O . PHE C 1 101 ? -25.469 -32.714 -21.762 1.00 33.87 101 PHE C O 1
ATOM 3141 N N . GLN C 1 102 ? -26.807 -32.171 -19.997 1.00 34.35 102 GLN C N 1
ATOM 3142 C CA . GLN C 1 102 ? -25.738 -31.578 -19.143 1.00 34.31 102 GLN C CA 1
ATOM 3143 C C . GLN C 1 102 ? -24.670 -32.638 -18.855 1.00 35.34 102 GLN C C 1
ATOM 3144 O O . GLN C 1 102 ? -23.476 -32.337 -19.053 1.00 34.05 102 GLN C O 1
ATOM 3150 N N . ARG C 1 103 ? -25.095 -33.824 -18.407 1.00 36.71 103 ARG C N 1
ATOM 3151 C CA . ARG C 1 103 ? -24.215 -34.996 -18.135 1.00 38.67 103 ARG C CA 1
ATOM 3152 C C . ARG C 1 103 ? -23.396 -35.338 -19.388 1.00 37.86 103 ARG C C 1
ATOM 3153 O O . ARG C 1 103 ? -22.195 -35.638 -19.238 1.00 37.24 103 ARG C O 1
ATOM 3161 N N . LYS C 1 104 ? -24.022 -35.293 -20.569 1.00 37.30 104 LYS C N 1
ATOM 3162 C CA . LYS C 1 104 ? -23.379 -35.595 -21.877 1.00 37.64 104 LYS C CA 1
ATOM 3163 C C . LYS C 1 104 ? -22.272 -34.569 -22.154 1.00 36.13 104 LYS C C 1
ATOM 3164 O O . LYS C 1 104 ? -21.134 -34.992 -22.438 1.00 35.29 104 LYS C O 1
ATOM 3170 N N . VAL C 1 105 ? -22.600 -33.276 -22.067 1.00 35.08 105 VAL C N 1
ATOM 3171 C CA . VAL C 1 105 ? -21.654 -32.144 -22.308 1.00 34.85 105 VAL C CA 1
ATOM 3172 C C . VAL C 1 105 ? -20.501 -32.246 -21.301 1.00 34.90 105 VAL C C 1
ATOM 3173 O O . VAL C 1 105 ? -19.343 -32.042 -21.710 1.00 34.04 105 VAL C O 1
ATOM 3177 N N . GLY C 1 106 ? -20.815 -32.544 -20.037 1.00 35.66 106 GLY C N 1
ATOM 3178 C CA . GLY C 1 106 ? -19.830 -32.699 -18.949 1.00 37.05 106 GLY C CA 1
ATOM 3179 C C . GLY C 1 106 ? -18.823 -33.792 -19.258 1.00 38.43 106 GLY C C 1
ATOM 3180 O O . GLY C 1 106 ? -17.612 -33.548 -19.088 1.00 38.32 106 GLY C O 1
ATOM 3181 N N . GLU C 1 107 ? -19.310 -34.954 -19.705 1.00 39.21 107 GLU C N 1
ATOM 3182 C CA . GLU C 1 107 ? -18.479 -36.141 -20.043 1.00 40.91 107 GLU C CA 1
ATOM 3183 C C . GLU C 1 107 ? -17.530 -35.780 -21.192 1.00 39.82 107 GLU C C 1
ATOM 3184 O O . GLU C 1 107 ? -16.358 -36.192 -21.128 1.00 40.60 107 GLU C O 1
ATOM 3190 N N . VAL C 1 108 ? -18.016 -35.028 -22.185 1.00 38.85 108 VAL C N 1
ATOM 3191 C CA . VAL C 1 108 ? -17.226 -34.572 -23.370 1.00 39.35 108 VAL C CA 1
ATOM 3192 C C . VAL C 1 108 ? -16.050 -33.711 -22.887 1.00 39.31 108 VAL C C 1
ATOM 3193 O O . VAL C 1 108 ? -14.918 -33.957 -23.350 1.00 39.46 108 VAL C O 1
ATOM 3197 N N . HIS C 1 109 ? -16.310 -32.744 -22.000 1.00 38.45 109 HIS C N 1
ATOM 3198 C CA . HIS C 1 109 ? -15.298 -31.799 -21.449 1.00 38.47 109 HIS C CA 1
ATOM 3199 C C . HIS C 1 109 ? -14.261 -32.560 -20.616 1.00 38.94 109 HIS C C 1
ATOM 3200 O O . HIS C 1 109 ? -13.055 -32.350 -20.850 1.00 39.74 109 HIS C O 1
ATOM 3207 N N . ALA C 1 110 ? -14.717 -33.398 -19.679 1.00 40.12 110 ALA C N 1
ATOM 3208 C CA . ALA C 1 110 ? -13.868 -34.185 -18.752 1.00 40.99 110 ALA C CA 1
ATOM 3209 C C . ALA C 1 110 ? -13.002 -35.179 -19.539 1.00 42.18 110 ALA C C 1
ATOM 3210 O O . ALA C 1 110 ? -11.876 -35.459 -19.086 1.00 42.65 110 ALA C O 1
ATOM 3212 N N . ARG C 1 111 ? -13.508 -35.681 -20.671 1.00 43.38 111 ARG C N 1
ATOM 3213 C CA . ARG C 1 111 ? -12.817 -36.665 -21.549 1.00 44.27 111 ARG C CA 1
ATOM 3214 C C . ARG C 1 111 ? -11.569 -36.026 -22.173 1.00 44.20 111 ARG C C 1
ATOM 3215 O O . ARG C 1 111 ? -10.529 -36.712 -22.231 1.00 45.79 111 ARG C O 1
ATOM 3223 N N . ILE C 1 112 ? -11.670 -34.770 -22.624 1.00 42.74 112 ILE C N 1
ATOM 3224 C CA . ILE C 1 112 ? -10.573 -34.031 -23.323 1.00 41.29 112 ILE C CA 1
ATOM 3225 C C . ILE C 1 112 ? -9.916 -33.034 -22.355 1.00 40.03 112 ILE C C 1
ATOM 3226 O O . ILE C 1 112 ? -9.186 -32.148 -22.839 1.00 39.18 112 ILE C O 1
ATOM 3231 N N . ASP C 1 113 ? -10.160 -33.184 -21.046 1.00 39.08 113 ASP C N 1
ATOM 3232 C CA . ASP C 1 113 ? -9.454 -32.470 -19.945 1.00 38.88 113 ASP C CA 1
ATOM 3233 C C . ASP C 1 113 ? -9.605 -30.950 -20.103 1.00 36.92 113 ASP C C 1
ATOM 3234 O O . ASP C 1 113 ? -8.590 -30.241 -19.966 1.00 36.16 113 ASP C O 1
ATOM 3239 N N . ILE C 1 114 ? -10.824 -30.462 -20.359 1.00 35.07 114 ILE C N 1
ATOM 3240 C CA . ILE C 1 114 ? -11.145 -29.004 -20.308 1.00 33.50 114 ILE C CA 1
ATOM 3241 C C . ILE C 1 114 ? -11.019 -28.570 -18.849 1.00 32.41 114 ILE C C 1
ATOM 3242 O O . ILE C 1 114 ? -11.718 -29.106 -17.991 1.00 31.71 114 ILE C O 1
ATOM 3247 N N . PRO C 1 115 ? -10.110 -27.626 -18.506 1.00 30.98 115 PRO C N 1
ATOM 3248 C CA . PRO C 1 115 ? -9.991 -27.151 -17.128 1.00 30.33 115 PRO C CA 1
ATOM 3249 C C . PRO C 1 115 ? -11.343 -26.622 -16.628 1.00 29.05 115 PRO C C 1
ATOM 3250 O O . PRO C 1 115 ? -11.954 -25.838 -17.332 1.00 28.19 115 PRO C O 1
ATOM 3254 N N . VAL C 1 116 ? -11.782 -27.078 -15.450 1.00 28.37 116 VAL C N 1
ATOM 3255 C CA . VAL C 1 116 ? -13.108 -26.727 -14.860 1.00 28.43 116 VAL C CA 1
ATOM 3256 C C . VAL C 1 116 ? -13.169 -25.211 -14.613 1.00 27.63 116 VAL C C 1
ATOM 3257 O O . VAL C 1 116 ? -14.260 -24.641 -14.776 1.00 27.06 116 VAL C O 1
ATOM 3261 N N . HIS C 1 117 ? -12.043 -24.572 -14.270 1.00 27.81 117 HIS C N 1
ATOM 3262 C CA . HIS C 1 117 ? -11.966 -23.106 -14.012 1.00 27.26 117 HIS C CA 1
ATOM 3263 C C . HIS C 1 117 ? -12.346 -22.327 -15.281 1.00 26.85 117 HIS C C 1
ATOM 3264 O O . HIS C 1 117 ? -12.932 -21.240 -15.141 1.00 27.16 117 HIS C O 1
ATOM 3271 N N . LEU C 1 118 ? -12.043 -22.860 -16.471 1.00 26.13 118 LEU C N 1
ATOM 3272 C CA . LEU C 1 118 ? -12.430 -22.237 -17.768 1.00 24.89 118 LEU C CA 1
ATOM 3273 C C . LEU C 1 118 ? -13.932 -22.425 -18.014 1.00 24.28 118 LEU C C 1
ATOM 3274 O O . LEU C 1 118 ? -14.547 -21.511 -18.598 1.00 23.44 118 LEU C O 1
ATOM 3279 N N . VAL C 1 119 ? -14.494 -23.567 -17.605 1.00 23.60 119 VAL C N 1
ATOM 3280 C CA . VAL C 1 119 ? -15.957 -23.858 -17.711 1.00 23.68 119 VAL C CA 1
ATOM 3281 C C . VAL C 1 119 ? -16.718 -22.836 -16.855 1.00 23.41 119 VAL C C 1
ATOM 3282 O O . VAL C 1 119 ? -17.706 -22.275 -17.360 1.00 23.29 119 VAL C O 1
ATOM 3286 N N . THR C 1 120 ? -16.260 -22.584 -15.623 1.00 23.45 120 THR C N 1
ATOM 3287 C CA . THR C 1 120 ? -16.901 -21.632 -14.673 1.00 23.55 120 THR C CA 1
ATOM 3288 C C . THR C 1 120 ? -16.820 -20.209 -15.243 1.00 23.38 120 THR C C 1
ATOM 3289 O O . THR C 1 120 ? -17.832 -19.491 -15.153 1.00 22.17 120 THR C O 1
ATOM 3293 N N . ARG C 1 121 ? -15.673 -19.816 -15.810 1.00 23.42 121 ARG C N 1
ATOM 3294 C CA . ARG C 1 121 ? -15.495 -18.483 -16.452 1.00 23.57 121 ARG C CA 1
ATOM 3295 C C . ARG C 1 121 ? -16.495 -18.344 -17.605 1.00 23.00 121 ARG C C 1
ATOM 3296 O O . ARG C 1 121 ? -17.118 -17.270 -17.717 1.00 22.65 121 ARG C O 1
ATOM 3304 N N . GLY C 1 122 ? -16.620 -19.388 -18.430 1.00 22.65 122 GLY C N 1
ATOM 3305 C CA . GLY C 1 122 ? -17.564 -19.445 -19.563 1.00 22.73 122 GLY C CA 1
ATOM 3306 C C . GLY C 1 122 ? -18.998 -19.250 -19.103 1.00 22.55 122 GLY C C 1
ATOM 3307 O O . GLY C 1 122 ? -19.725 -18.469 -19.743 1.00 23.05 122 GLY C O 1
ATOM 3308 N N . ALA C 1 123 ? -19.393 -19.935 -18.026 1.00 22.47 123 ALA C N 1
ATOM 3309 C CA . ALA C 1 123 ? -20.721 -19.803 -17.382 1.00 22.19 123 ALA C CA 1
ATOM 3310 C C . ALA C 1 123 ? -20.927 -18.352 -16.934 1.00 22.24 123 ALA C C 1
ATOM 3311 O O . ALA C 1 123 ? -22.019 -17.803 -17.168 1.00 22.28 123 ALA C O 1
ATOM 3313 N N . CYS C 1 124 ? -19.904 -17.750 -16.324 1.00 22.17 124 CYS C N 1
ATOM 3314 C CA . CYS C 1 124 ? -19.934 -16.347 -15.837 1.00 22.13 124 CYS C CA 1
ATOM 3315 C C . CYS C 1 124 ? -20.142 -15.382 -17.012 1.00 21.12 124 CYS C C 1
ATOM 3316 O O . CYS C 1 124 ? -20.938 -14.432 -16.854 1.00 20.68 124 CYS C O 1
ATOM 3319 N N . ALA C 1 125 ? -19.466 -15.610 -18.145 1.00 20.42 125 ALA C N 1
ATOM 3320 C CA . ALA C 1 125 ? -19.604 -14.794 -19.376 1.00 20.26 125 ALA C CA 1
ATOM 3321 C C . ALA C 1 125 ? -21.075 -14.769 -19.812 1.00 19.83 125 ALA C C 1
ATOM 3322 O O . ALA C 1 125 ? -21.600 -13.672 -20.091 1.00 19.17 125 ALA C O 1
ATOM 3324 N N . LEU C 1 126 ? -21.719 -15.937 -19.851 1.00 19.81 126 LEU C N 1
ATOM 3325 C CA . LEU C 1 126 ? -23.137 -16.083 -20.272 1.00 19.59 126 LEU C CA 1
ATOM 3326 C C . LEU C 1 126 ? -24.055 -15.394 -19.253 1.00 19.42 126 LEU C C 1
ATOM 3327 O O . LEU C 1 126 ? -24.925 -14.621 -19.692 1.00 19.82 126 LEU C O 1
ATOM 3332 N N . ILE C 1 127 ? -23.870 -15.664 -17.955 1.00 19.58 127 ILE C N 1
ATOM 3333 C CA . ILE C 1 127 ? -24.681 -15.064 -16.850 1.00 19.41 127 ILE C CA 1
ATOM 3334 C C . ILE C 1 127 ? -24.591 -13.535 -16.949 1.00 19.50 127 ILE C C 1
ATOM 3335 O O . ILE C 1 127 ? -25.649 -12.879 -16.920 1.00 19.30 127 ILE C O 1
ATOM 3340 N N . ARG C 1 128 ? -23.373 -12.996 -17.053 1.00 19.71 128 ARG C N 1
ATOM 3341 C CA . ARG C 1 128 ? -23.112 -11.532 -17.121 1.00 20.20 128 ARG C CA 1
ATOM 3342 C C . ARG C 1 128 ? -23.879 -10.929 -18.303 1.00 20.39 128 ARG C C 1
ATOM 3343 O O . ARG C 1 128 ? -24.600 -9.940 -18.094 1.00 19.91 128 ARG C O 1
ATOM 3351 N N . ARG C 1 129 ? -23.732 -11.507 -19.497 1.00 21.42 129 ARG C N 1
ATOM 3352 C CA . ARG C 1 129 ? -24.279 -10.927 -20.751 1.00 22.34 129 ARG C CA 1
ATOM 3353 C C . ARG C 1 129 ? -25.812 -11.012 -20.741 1.00 21.98 129 ARG C C 1
ATOM 3354 O O . ARG C 1 129 ? -26.451 -10.013 -21.114 1.00 21.81 129 ARG C O 1
ATOM 3362 N N . ILE C 1 130 ? -26.382 -12.142 -20.310 1.00 21.35 130 ILE C N 1
ATOM 3363 C CA . ILE C 1 130 ? -27.864 -12.329 -20.209 1.00 21.03 130 ILE C CA 1
ATOM 3364 C C . ILE C 1 130 ? -28.434 -11.266 -19.259 1.00 20.79 130 ILE C C 1
ATOM 3365 O O . ILE C 1 130 ? -29.465 -10.660 -19.605 1.00 20.27 130 ILE C O 1
ATOM 3370 N N . CYS C 1 131 ? -27.793 -11.044 -18.108 1.00 20.78 131 CYS C N 1
ATOM 3371 C CA . CYS C 1 131 ? -28.262 -10.081 -17.073 1.00 21.01 131 CYS C CA 1
ATOM 3372 C C . CYS C 1 131 ? -28.101 -8.644 -17.588 1.00 21.69 131 CYS C C 1
ATOM 3373 O O . CYS C 1 131 ? -28.997 -7.827 -17.317 1.00 21.88 131 CYS C O 1
ATOM 3376 N N . GLU C 1 132 ? -27.016 -8.353 -18.316 1.00 22.40 132 GLU C N 1
ATOM 3377 C CA . GLU C 1 132 ? -26.810 -7.046 -19.003 1.00 23.15 132 GLU C CA 1
ATOM 3378 C C . GLU C 1 132 ? -27.982 -6.784 -19.960 1.00 24.12 132 GLU C C 1
ATOM 3379 O O . GLU C 1 132 ? -28.501 -5.649 -19.955 1.00 24.67 132 GLU C O 1
ATOM 3385 N N . LEU C 1 133 ? -28.386 -7.800 -20.732 1.00 24.40 133 LEU C N 1
ATOM 3386 C CA . LEU C 1 133 ? -29.497 -7.715 -21.723 1.00 25.05 133 LEU C CA 1
ATOM 3387 C C . LEU C 1 133 ? -30.841 -7.541 -21.000 1.00 25.33 133 LEU C C 1
ATOM 3388 O O . LEU C 1 133 ? -31.660 -6.735 -21.480 1.00 25.07 133 LEU C O 1
ATOM 3393 N N . LEU C 1 134 ? -31.062 -8.259 -19.894 1.00 26.13 134 LEU C N 1
ATOM 3394 C CA . LEU C 1 134 ? -32.301 -8.156 -19.072 1.00 27.46 134 LEU C CA 1
ATOM 3395 C C . LEU C 1 134 ? -32.434 -6.738 -18.504 1.00 29.36 134 LEU C C 1
ATOM 3396 O O . LEU C 1 134 ? -33.576 -6.250 -18.414 1.00 28.30 134 LEU C O 1
ATOM 3401 N N . ASP C 1 135 ? -31.312 -6.104 -18.150 1.00 31.44 135 ASP C N 1
ATOM 3402 C CA . ASP C 1 135 ? -31.267 -4.741 -17.553 1.00 34.55 135 ASP C CA 1
ATOM 3403 C C . ASP C 1 135 ? -31.827 -3.712 -18.546 1.00 36.28 135 ASP C C 1
ATOM 3404 O O . ASP C 1 135 ? -32.400 -2.708 -18.083 1.00 38.07 135 ASP C O 1
ATOM 3409 N N . ARG C 1 136 ? -31.666 -3.955 -19.851 1.00 38.41 136 ARG C N 1
ATOM 3410 C CA . ARG C 1 136 ? -32.087 -3.037 -20.946 1.00 40.44 136 ARG C CA 1
ATOM 3411 C C . ARG C 1 136 ? -33.524 -3.340 -21.394 1.00 40.63 136 ARG C C 1
ATOM 3412 O O . ARG C 1 136 ? -34.068 -2.538 -22.178 1.00 40.86 136 ARG C O 1
ATOM 3420 N N . ASP C 1 137 ? -34.111 -4.446 -20.924 1.00 41.36 137 ASP C N 1
ATOM 3421 C CA . ASP C 1 137 ? -35.482 -4.898 -21.287 1.00 42.26 137 ASP C CA 1
ATOM 3422 C C . ASP C 1 137 ? -36.499 -4.039 -20.522 1.00 43.18 137 ASP C C 1
ATOM 3423 O O . ASP C 1 137 ? -36.803 -4.371 -19.359 1.00 43.03 137 ASP C O 1
ATOM 3428 N N . ALA C 1 138 ? -37.003 -2.976 -21.162 1.00 44.06 138 ALA C N 1
ATOM 3429 C CA . ALA C 1 138 ? -37.872 -1.933 -20.562 1.00 44.64 138 ALA C CA 1
ATOM 3430 C C . ALA C 1 138 ? -39.235 -2.511 -20.156 1.00 45.05 138 ALA C C 1
ATOM 3431 O O . ALA C 1 138 ? -39.834 -1.972 -19.205 1.00 46.58 138 ALA C O 1
ATOM 3433 N N . SER C 1 139 ? -39.707 -3.552 -20.851 1.00 45.52 139 SER C N 1
ATOM 3434 C CA . SER C 1 139 ? -41.016 -4.220 -20.611 1.00 44.88 139 SER C CA 1
ATOM 3435 C C . SER C 1 139 ? -41.069 -4.811 -19.195 1.00 43.95 139 SER C C 1
ATOM 3436 O O . SER C 1 139 ? -42.177 -4.871 -18.624 1.00 43.25 139 SER C O 1
ATOM 3439 N N . LEU C 1 140 ? -39.921 -5.229 -18.650 1.00 42.23 140 LEU C N 1
ATOM 3440 C CA . LEU C 1 140 ? -39.804 -5.767 -17.267 1.00 40.78 140 LEU C CA 1
ATOM 3441 C C . LEU C 1 140 ? -39.765 -4.602 -16.271 1.00 39.82 140 LEU C C 1
ATOM 3442 O O . LEU C 1 140 ? -39.118 -3.582 -16.580 1.00 39.11 140 LEU C O 1
ATOM 3447 N N . SER C 1 141 ? -40.429 -4.757 -15.122 1.00 39.27 141 SER C N 1
ATOM 3448 C CA . SER C 1 141 ? -40.300 -3.867 -13.938 1.00 39.18 141 SER C CA 1
ATOM 3449 C C . SER C 1 141 ? -38.936 -4.112 -13.281 1.00 39.53 141 SER C C 1
ATOM 3450 O O . SER C 1 141 ? -38.269 -5.096 -13.663 1.00 39.74 141 SER C O 1
ATOM 3453 N N . ALA C 1 142 ? -38.542 -3.254 -12.335 1.00 38.97 142 ALA C N 1
ATOM 3454 C CA . ALA C 1 142 ? -37.264 -3.344 -11.590 1.00 38.25 142 ALA C CA 1
ATOM 3455 C C . ALA C 1 142 ? -37.230 -4.650 -10.785 1.00 36.62 142 ALA C C 1
ATOM 3456 O O . ALA C 1 142 ? -36.182 -5.326 -10.793 1.00 36.14 142 ALA C O 1
ATOM 3458 N N . ALA C 1 143 ? -38.343 -4.990 -10.126 1.00 35.37 143 ALA C N 1
ATOM 3459 C CA . ALA C 1 143 ? -38.504 -6.213 -9.305 1.00 34.04 143 ALA C CA 1
ATOM 3460 C C . ALA C 1 143 ? -38.414 -7.454 -10.203 1.00 32.63 143 ALA C C 1
ATOM 3461 O O . ALA C 1 143 ? -37.716 -8.410 -9.814 1.00 31.47 143 ALA C O 1
ATOM 3463 N N . GLN C 1 144 ? -39.092 -7.429 -11.356 1.00 31.67 144 GLN C N 1
ATOM 3464 C CA . GLN C 1 144 ? -39.177 -8.569 -12.310 1.00 31.31 144 GLN C CA 1
ATOM 3465 C C . GLN C 1 144 ? -37.805 -8.809 -12.954 1.00 29.16 144 GLN C C 1
ATOM 3466 O O . GLN C 1 144 ? -37.389 -9.980 -13.018 1.00 28.22 144 GLN C O 1
ATOM 3472 N N . ALA C 1 145 ? -37.145 -7.749 -13.432 1.00 28.32 145 ALA C N 1
ATOM 3473 C CA . ALA C 1 145 ? -35.786 -7.798 -14.025 1.00 27.77 145 ALA C CA 1
ATOM 3474 C C . ALA C 1 145 ? -34.797 -8.385 -13.008 1.00 26.49 145 ALA C C 1
ATOM 3475 O O . ALA C 1 145 ? -33.986 -9.242 -13.401 1.00 26.51 145 ALA C O 1
ATOM 3477 N N . ALA C 1 146 ? -34.870 -7.939 -11.750 1.00 25.61 146 ALA C N 1
ATOM 3478 C CA . ALA C 1 146 ? -33.964 -8.349 -10.649 1.00 24.64 146 ALA C CA 1
ATOM 3479 C C . ALA C 1 146 ? -34.160 -9.840 -10.348 1.00 23.77 146 ALA C C 1
ATOM 3480 O O . ALA C 1 146 ? -33.152 -10.568 -10.252 1.00 23.40 146 ALA C O 1
ATOM 3482 N N . ALA C 1 147 ? -35.416 -10.276 -10.218 1.00 22.73 147 ALA C N 1
ATOM 3483 C CA . ALA C 1 147 ? -35.801 -11.682 -9.958 1.00 22.02 147 ALA C CA 1
ATOM 3484 C C . ALA C 1 147 ? -35.328 -12.573 -11.116 1.00 21.30 147 ALA C C 1
ATOM 3485 O O . ALA C 1 147 ? -34.815 -13.672 -10.844 1.00 20.72 147 ALA C O 1
ATOM 3487 N N . THR C 1 148 ? -35.481 -12.112 -12.360 1.00 21.39 148 THR C N 1
ATOM 3488 C CA . THR C 1 148 ? -35.105 -12.886 -13.573 1.00 21.41 148 THR C CA 1
ATOM 3489 C C . THR C 1 148 ? -33.581 -13.060 -13.616 1.00 21.00 148 THR C C 1
ATOM 3490 O O . THR C 1 148 ? -33.127 -14.166 -13.969 1.00 20.55 148 THR C O 1
ATOM 3494 N N . CYS C 1 149 ? -32.818 -12.021 -13.261 1.00 21.17 149 CYS C N 1
ATOM 3495 C CA . CYS C 1 149 ? -31.330 -12.060 -13.231 1.00 21.04 149 CYS C CA 1
ATOM 3496 C C . CYS C 1 149 ? -30.862 -13.109 -12.214 1.00 21.21 149 CYS C C 1
ATOM 3497 O O . CYS C 1 149 ? -29.921 -13.861 -12.538 1.00 21.33 149 CYS C O 1
ATOM 3500 N N . ARG C 1 150 ? -31.507 -13.169 -11.044 1.00 21.13 150 ARG C N 1
ATOM 3501 C CA . ARG C 1 150 ? -31.186 -14.147 -9.968 1.00 21.23 150 ARG C CA 1
ATOM 3502 C C . ARG C 1 150 ? -31.476 -15.561 -10.484 1.00 20.79 150 ARG C C 1
ATOM 3503 O O . ARG C 1 150 ? -30.639 -16.456 -10.249 1.00 21.11 150 ARG C O 1
ATOM 3511 N N . TYR C 1 151 ? -32.606 -15.747 -11.173 1.00 20.09 151 TYR C N 1
ATOM 3512 C CA . TYR C 1 151 ? -32.989 -17.025 -11.828 1.00 20.21 151 TYR C CA 1
ATOM 3513 C C . TYR C 1 151 ? -31.912 -17.425 -12.843 1.00 19.62 151 TYR C C 1
ATOM 3514 O O . TYR C 1 151 ? -31.486 -18.593 -12.835 1.00 19.95 151 TYR C O 1
ATOM 3523 N N . VAL C 1 152 ? -31.494 -16.480 -13.691 1.00 19.41 152 VAL C N 1
ATOM 3524 C CA . VAL C 1 152 ? -30.471 -16.699 -14.759 1.00 19.29 152 VAL C CA 1
ATOM 3525 C C . VAL C 1 152 ? -29.191 -17.246 -14.117 1.00 19.07 152 VAL C C 1
ATOM 3526 O O . VAL C 1 152 ? -28.678 -18.273 -14.603 1.00 19.00 152 VAL C O 1
ATOM 3530 N N . ALA C 1 153 ? -28.697 -16.590 -13.061 1.00 19.20 153 ALA C N 1
ATOM 3531 C CA . ALA C 1 153 ? -27.500 -17.020 -12.300 1.00 19.57 153 ALA C CA 1
ATOM 3532 C C . ALA C 1 153 ? -27.729 -18.435 -11.751 1.00 19.94 153 ALA C C 1
ATOM 3533 O O . ALA C 1 153 ? -26.861 -19.300 -11.961 1.00 20.63 153 ALA C O 1
ATOM 3535 N N . ASP C 1 154 ? -28.878 -18.666 -11.111 1.00 20.45 154 ASP C N 1
ATOM 3536 C CA . ASP C 1 154 ? -29.213 -19.940 -10.416 1.00 20.82 154 ASP C CA 1
ATOM 3537 C C . ASP C 1 154 ? -29.247 -21.109 -11.410 1.00 20.70 154 ASP C C 1
ATOM 3538 O O . ASP C 1 154 ? -28.573 -22.122 -11.143 1.00 20.27 154 ASP C O 1
ATOM 3543 N N . VAL C 1 155 ? -30.017 -20.991 -12.497 1.00 20.68 155 VAL C N 1
ATOM 3544 C CA . VAL C 1 155 ? -30.275 -22.119 -13.442 1.00 20.90 155 VAL C CA 1
ATOM 3545 C C . VAL C 1 155 ? -29.003 -22.406 -14.252 1.00 21.02 155 VAL C C 1
ATOM 3546 O O . VAL C 1 155 ? -28.742 -23.591 -14.519 1.00 20.40 155 VAL C O 1
ATOM 3550 N N . THR C 1 156 ? -28.234 -21.375 -14.623 1.00 21.77 156 THR C N 1
ATOM 3551 C CA . THR C 1 156 ? -26.949 -21.536 -15.356 1.00 21.78 156 THR C CA 1
ATOM 3552 C C . THR C 1 156 ? -25.968 -22.318 -14.477 1.00 21.74 156 THR C C 1
ATOM 3553 O O . THR C 1 156 ? -25.324 -23.252 -14.993 1.00 21.29 156 THR C O 1
ATOM 3557 N N . MET C 1 157 ? -25.858 -21.947 -13.200 1.00 22.10 157 MET C N 1
ATOM 3558 C CA . MET C 1 157 ? -24.921 -22.594 -12.244 1.00 22.79 157 MET C CA 1
ATOM 3559 C C . MET C 1 157 ? -25.395 -24.021 -11.937 1.00 22.49 157 MET C C 1
ATOM 3560 O O . MET C 1 157 ? -24.524 -24.887 -11.748 1.00 22.75 157 MET C O 1
ATOM 3565 N N . THR C 1 158 ? -26.710 -24.272 -11.929 1.00 22.92 158 THR C N 1
ATOM 3566 C CA . THR C 1 158 ? -27.290 -25.637 -11.791 1.00 23.24 158 THR C CA 1
ATOM 3567 C C . THR C 1 158 ? -26.816 -26.500 -12.967 1.00 23.55 158 THR C C 1
ATOM 3568 O O . THR C 1 158 ? -26.378 -27.638 -12.715 1.00 23.50 158 THR C O 1
ATOM 3572 N N . ALA C 1 159 ? -26.901 -25.979 -14.196 1.00 23.95 159 ALA C N 1
ATOM 3573 C CA . ALA C 1 159 ? -26.432 -26.655 -15.430 1.00 24.84 159 ALA C CA 1
ATOM 3574 C C . ALA C 1 159 ? -24.936 -26.962 -15.303 1.00 25.69 159 ALA C C 1
ATOM 3575 O O . ALA C 1 159 ? -24.551 -28.131 -15.480 1.00 26.04 159 ALA C O 1
ATOM 3577 N N . VAL C 1 160 ? -24.135 -25.943 -14.976 1.00 26.51 160 VAL C N 1
ATOM 3578 C CA . VAL C 1 160 ? -22.655 -26.048 -14.796 1.00 27.34 160 VAL C CA 1
ATOM 3579 C C . VAL C 1 160 ? -22.355 -27.126 -13.749 1.00 27.35 160 VAL C C 1
ATOM 3580 O O . VAL C 1 160 ? -21.464 -27.962 -13.998 1.00 26.86 160 VAL C O 1
ATOM 3584 N N . GLU C 1 161 ? -23.075 -27.105 -12.625 1.00 28.09 161 GLU C N 1
ATOM 3585 C CA . GLU C 1 161 ? -22.934 -28.102 -11.532 1.00 29.53 161 GLU C CA 1
ATOM 3586 C C . GLU C 1 161 ? -22.981 -29.511 -12.136 1.00 30.06 161 GLU C C 1
ATOM 3587 O O . GLU C 1 161 ? -22.056 -30.303 -11.871 1.00 29.78 161 GLU C O 1
ATOM 3593 N N . MET C 1 162 ? -23.997 -29.794 -12.955 1.00 30.89 162 MET C N 1
ATOM 3594 C CA . MET C 1 162 ? -24.234 -31.141 -13.542 1.00 32.24 162 MET C CA 1
ATOM 3595 C C . MET C 1 162 ? -23.227 -31.421 -14.665 1.00 31.75 162 MET C C 1
ATOM 3596 O O . MET C 1 162 ? -22.921 -32.605 -14.884 1.00 31.94 162 MET C O 1
ATOM 3601 N N . MET C 1 163 ? -22.717 -30.380 -15.332 1.00 31.28 163 MET C N 1
ATOM 3602 C CA . MET C 1 163 ? -21.596 -30.496 -16.305 1.00 31.37 163 MET C CA 1
ATOM 3603 C C . MET C 1 163 ? -20.308 -30.878 -15.562 1.00 31.83 163 MET C C 1
ATOM 3604 O O . MET C 1 163 ? -19.436 -31.508 -16.188 1.00 31.49 163 MET C O 1
ATOM 3609 N N . CYS C 1 164 ? -20.189 -30.510 -14.281 1.00 31.89 164 CYS C N 1
ATOM 3610 C CA . CYS C 1 164 ? -18.951 -30.670 -13.470 1.00 33.06 164 CYS C CA 1
ATOM 3611 C C . CYS C 1 164 ? -18.967 -31.982 -12.674 1.00 34.65 164 CYS C C 1
ATOM 3612 O O . CYS C 1 164 ? -17.934 -32.288 -12.051 1.00 33.86 164 CYS C O 1
ATOM 3615 N N . HIS C 1 165 ? -20.080 -32.725 -12.692 1.00 37.41 165 HIS C N 1
ATOM 3616 C CA . HIS C 1 165 ? -20.182 -34.097 -12.120 1.00 39.63 165 HIS C CA 1
ATOM 3617 C C . HIS C 1 165 ? -19.156 -35.017 -12.796 1.00 40.78 165 HIS C C 1
ATOM 3618 O O . HIS C 1 165 ? -18.595 -35.885 -12.100 1.00 41.14 165 HIS C O 1
ATOM 3625 N N . ALA C 1 166 ? -18.914 -34.816 -14.097 1.00 42.14 166 ALA C N 1
ATOM 3626 C CA . ALA C 1 166 ? -18.002 -35.630 -14.938 1.00 42.88 166 ALA C CA 1
ATOM 3627 C C . ALA C 1 166 ? -16.552 -35.529 -14.439 1.00 43.82 166 ALA C C 1
ATOM 3628 O O . ALA C 1 166 ? -15.783 -36.473 -14.702 1.00 43.64 166 ALA C O 1
ATOM 3630 N N . TYR C 1 167 ? -16.190 -34.439 -13.749 1.00 44.18 167 TYR C N 1
ATOM 3631 C CA . TYR C 1 167 ? -14.822 -34.195 -13.211 1.00 44.35 167 TYR C CA 1
ATOM 3632 C C . TYR C 1 167 ? -14.597 -34.994 -11.918 1.00 45.58 167 TYR C C 1
ATOM 3633 O O . TYR C 1 167 ? -13.472 -34.937 -11.386 1.00 45.99 167 TYR C O 1
ATOM 3642 N N . SER C 1 168 ? -15.620 -35.707 -11.430 1.00 47.14 168 SER C N 1
ATOM 3643 C CA . SER C 1 168 ? -15.545 -36.620 -10.258 1.00 48.39 168 SER C CA 1
ATOM 3644 C C . SER C 1 168 ? -16.189 -37.966 -10.610 1.00 48.62 168 SER C C 1
ATOM 3645 O O . SER C 1 168 ? -16.725 -38.667 -9.751 1.00 49.66 168 SER C O 1
#